Protein 1PU6 (pdb70)

Nearest PDB structures (foldseek):
  1pu8-assembly2_B  TM=9.796E-01  e=6.254E-28  Helicobacter pylori
  2abk-assembly1_A  TM=7.204E-01  e=1.592E-04  Escherichia coli
  8a5f-assembly1_A  TM=6.246E-01  e=4.261E-05  Deinococcus radiodurans R1 = ATCC 13939 = DSM 20539
  8a5g-assembly1_A  TM=7.000E-01  e=3.714E-04  Deinococcus radiodurans R1 = ATCC 13939 = DSM 20539
  8jvi-assembly1_C  TM=1.221E-01  e=5.001E+00  Homo sapiens

Structure (mmCIF, N/CA/C/O backbone):
data_1PU6
#
_entry.id   1PU6
#
_cell.length_a   146.605
_cell.length_b   44.399
_cell.length_c   81.516
_cell.angle_alpha   90.00
_cell.angle_beta   106.40
_cell.angle_gamma   90.00
#
_symmetry.space_group_name_H-M   'C 1 2 1'
#
loop_
_entity.id
_entity.type
_entity.pdbx_description
1 polymer '3-METHYLADENINE DNA GLYCOSYLASE'
2 non-polymer 'CHLORIDE ION'
3 non-polymer BETA-MERCAPTOETHANOL
4 non-polymer (4S)-2-METHYL-2,4-PENTANEDIOL
5 water water
#
loop_
_atom_site.group_PDB
_atom_site.id
_atom_site.type_symbol
_atom_site.label_atom_id
_atom_site.label_alt_id
_atom_site.label_comp_id
_atom_site.label_asym_id
_atom_site.label_entity_id
_atom_site.label_seq_id
_atom_site.pdbx_PDB_ins_code
_atom_site.Cartn_x
_atom_site.Cartn_y
_atom_site.Cartn_z
_atom_site.occupancy
_atom_site.B_iso_or_equiv
_atom_site.auth_seq_id
_atom_site.auth_comp_id
_atom_site.auth_asym_id
_atom_site.auth_atom_id
_atom_site.pdbx_PDB_model_num
ATOM 1 N N . LEU A 1 2 ? 116.790 23.347 69.660 1.00 35.87 2 LEU A N 1
ATOM 2 C CA . LEU A 1 2 ? 116.736 22.592 68.337 1.00 35.51 2 LEU A CA 1
ATOM 3 C C . LEU A 1 2 ? 115.956 23.275 67.159 1.00 33.26 2 LEU A C 1
ATOM 4 O O . LEU A 1 2 ? 114.718 23.387 67.142 1.00 35.80 2 LEU A O 1
ATOM 9 N N . ASP A 1 3 ? 116.701 23.750 66.181 1.00 29.81 3 ASP A N 1
ATOM 10 C CA . ASP A 1 3 ? 116.098 24.209 64.933 1.00 25.41 3 ASP A CA 1
ATOM 11 C C . ASP A 1 3 ? 116.859 23.536 63.803 1.00 23.29 3 ASP A C 1
ATOM 12 O O . ASP A 1 3 ? 117.815 22.782 64.053 1.00 22.24 3 ASP A O 1
ATOM 17 N N . SER A 1 4 ? 116.445 23.790 62.567 1.00 21.33 4 SER A N 1
ATOM 18 C CA . SER A 1 4 ? 117.006 23.051 61.445 1.00 19.43 4 SER A CA 1
ATOM 19 C C . SER A 1 4 ? 118.415 23.521 61.151 1.00 19.47 4 SER A C 1
ATOM 20 O O . SER A 1 4 ? 119.160 22.790 60.515 1.00 18.62 4 SER A O 1
ATOM 23 N N . PHE A 1 5 ? 118.772 24.737 61.583 1.00 18.92 5 PHE A N 1
ATOM 24 C CA . PHE A 1 5 ? 120.148 25.183 61.362 1.00 19.26 5 PHE A CA 1
ATOM 25 C C . PHE A 1 5 ? 121.108 24.396 62.239 1.00 19.66 5 PHE A C 1
ATOM 26 O O . PHE A 1 5 ? 122.195 24.005 61.795 1.00 18.91 5 PHE A O 1
ATOM 34 N N . GLU A 1 6 ? 120.690 24.095 63.468 1.00 19.99 6 GLU A N 1
ATOM 35 C CA . GLU A 1 6 ? 121.484 23.173 64.323 1.00 20.13 6 GLU A CA 1
ATOM 36 C C . GLU A 1 6 ? 121.670 21.765 63.732 1.00 20.44 6 GLU A C 1
ATOM 37 O O . GLU A 1 6 ? 122.796 21.201 63.797 1.00 20.56 6 GLU A O 1
ATOM 43 N N . ILE A 1 7 ? 120.602 21.243 63.119 1.00 17.51 7 ILE A N 1
ATOM 44 C CA . ILE A 1 7 ? 120.628 19.925 62.493 1.00 17.74 7 ILE A CA 1
ATOM 45 C C . ILE A 1 7 ? 121.572 19.983 61.279 1.00 17.13 7 ILE A C 1
ATOM 46 O O . ILE A 1 7 ? 122.379 19.065 61.095 1.00 16.99 7 ILE A O 1
ATOM 51 N N . LEU A 1 8 ? 121.450 21.040 60.455 1.00 16.77 8 LEU A N 1
ATOM 52 C CA . LEU A 1 8 ? 122.334 21.204 59.290 1.00 16.37 8 LEU A CA 1
ATOM 53 C C . LEU A 1 8 ? 123.811 21.189 59.722 1.00 17.49 8 LEU A C 1
ATOM 54 O O . LEU A 1 8 ? 124.637 20.441 59.139 1.00 18.23 8 LEU A O 1
ATOM 59 N N . LYS A 1 9 ? 124.163 21.983 60.739 1.00 17.96 9 LYS A N 1
ATOM 60 C CA . LYS A 1 9 ? 125.556 21.957 61.211 1.00 18.27 9 LYS A CA 1
ATOM 61 C C . LYS A 1 9 ? 125.998 20.544 61.658 1.00 18.49 9 LYS A C 1
ATOM 62 O O . LYS A 1 9 ? 127.131 20.088 61.341 1.00 18.32 9 LYS A O 1
ATOM 68 N N . ALA A 1 10 ? 125.142 19.859 62.421 1.00 18.55 10 ALA A N 1
ATOM 69 C CA . ALA A 1 10 ? 125.484 18.511 62.911 1.00 18.98 10 ALA A CA 1
ATOM 70 C C . ALA A 1 10 ? 125.702 17.521 61.776 1.00 18.59 10 ALA A C 1
ATOM 71 O O . ALA A 1 10 ? 126.699 16.750 61.769 1.00 20.02 10 ALA A O 1
ATOM 73 N N . LEU A 1 11 ? 124.826 17.553 60.790 1.00 16.72 11 LEU A N 1
ATOM 74 C CA . LEU A 1 11 ? 124.960 16.615 59.682 1.00 16.42 11 LEU A CA 1
ATOM 75 C C . LEU A 1 11 ? 126.176 16.974 58.810 1.00 17.13 11 LEU A C 1
ATOM 76 O O . LEU A 1 11 ? 126.928 16.065 58.328 1.00 17.49 11 LEU A O 1
ATOM 81 N N . LYS A 1 12 ? 126.398 18.281 58.621 1.00 17.94 12 LYS A N 1
ATOM 82 C CA . LYS A 1 12 ? 127.539 18.745 57.857 1.00 18.62 12 LYS A CA 1
ATOM 83 C C . LYS A 1 12 ? 128.857 18.193 58.460 1.00 19.46 12 LYS A C 1
ATOM 84 O O . LYS A 1 12 ? 129.805 17.807 57.726 1.00 20.66 12 LYS A O 1
ATOM 90 N N . SER A 1 13 ? 128.907 18.155 59.779 1.00 19.40 13 SER A N 1
ATOM 91 C CA . SER A 1 13 ? 130.130 17.707 60.480 1.00 20.33 13 SER A CA 1
ATOM 92 C C . SER A 1 13 ? 130.448 16.221 60.252 1.00 20.51 13 SER A C 1
ATOM 93 O O . SER A 1 13 ? 131.557 15.771 60.523 1.00 21.60 13 SER A O 1
ATOM 96 N N . LEU A 1 14 ? 129.480 15.449 59.758 1.00 20.46 14 LEU A N 1
ATOM 97 C CA . LEU A 1 14 ? 129.720 14.007 59.516 1.00 20.36 14 LEU A CA 1
ATOM 98 C C . LEU A 1 14 ? 130.299 13.655 58.134 1.00 22.85 14 LEU A C 1
ATOM 99 O O . LEU A 1 14 ? 130.682 12.489 57.895 1.00 22.50 14 LEU A O 1
ATOM 104 N N . ASP A 1 15 ? 130.360 14.632 57.216 1.00 23.13 15 ASP A N 1
ATOM 105 C CA . ASP A 1 15 ? 130.865 14.410 55.842 1.00 24.53 15 ASP A CA 1
ATOM 106 C C . ASP A 1 15 ? 130.132 13.258 55.087 1.00 23.34 15 ASP A C 1
ATOM 107 O O . ASP A 1 15 ? 130.745 12.420 54.404 1.00 24.48 15 ASP A O 1
ATOM 112 N N . LEU A 1 16 ? 128.807 13.242 55.208 1.00 22.09 16 LEU A N 1
ATOM 113 C CA . LEU A 1 16 ? 127.975 12.146 54.659 1.00 21.62 16 LEU A CA 1
ATOM 114 C C . LEU A 1 16 ? 127.986 12.105 53.149 1.00 22.01 16 LEU A C 1
ATOM 115 O O . LEU A 1 16 ? 127.723 11.040 52.546 1.00 23.25 16 LEU A O 1
ATOM 120 N N . LEU A 1 17 ? 128.298 13.245 52.535 1.00 22.25 17 LEU A N 1
ATOM 121 C CA . LEU A 1 17 ? 128.234 13.357 51.079 1.00 22.29 17 LEU A CA 1
ATOM 122 C C . LEU A 1 17 ? 129.608 13.333 50.413 1.00 24.21 17 LEU A C 1
ATOM 123 O O . LEU A 1 17 ? 129.729 13.837 49.281 1.00 23.96 17 LEU A O 1
ATOM 128 N N . LYS A 1 18 ? 130.607 12.791 51.105 1.00 25.85 18 LYS A N 1
ATOM 129 C CA . LYS A 1 18 ? 132.009 12.692 50.615 1.00 27.50 18 LYS A CA 1
ATOM 130 C C . LYS A 1 18 ? 132.087 12.138 49.181 1.00 29.84 18 LYS A C 1
ATOM 131 O O . LYS A 1 18 ? 132.797 12.702 48.340 1.00 30.79 18 LYS A O 1
ATOM 133 N N . ASN A 1 19 ? 131.330 11.079 48.885 1.00 30.64 19 ASN A N 1
ATOM 134 C CA . ASN A 1 19 ? 131.351 10.504 47.531 1.00 32.97 19 ASN A CA 1
ATOM 135 C C . ASN A 1 19 ? 130.178 10.886 46.609 1.00 31.67 19 ASN A C 1
ATOM 136 O O . ASN A 1 19 ? 129.962 10.231 45.573 1.00 33.85 19 ASN A O 1
ATOM 141 N N . ALA A 1 20 ? 129.405 11.910 46.975 1.00 28.05 20 ALA A N 1
ATOM 142 C CA . ALA A 1 20 ? 128.215 12.290 46.214 1.00 25.68 20 ALA A CA 1
ATOM 143 C C . ALA A 1 20 ? 128.491 13.426 45.228 1.00 23.43 20 ALA A C 1
ATOM 144 O O . ALA A 1 20 ? 129.419 14.222 45.438 1.00 23.48 20 ALA A O 1
ATOM 146 N N . PRO A 1 21 ? 127.690 13.526 44.163 1.00 21.99 21 PRO A N 1
ATOM 147 C CA . PRO A 1 21 ? 127.805 14.682 43.251 1.00 21.16 21 PRO A CA 1
ATOM 148 C C . PRO A 1 21 ? 127.317 16.023 43.916 1.00 20.26 21 PRO A C 1
ATOM 149 O O . PRO A 1 21 ? 126.771 16.010 44.983 1.00 19.03 21 PRO A O 1
ATOM 153 N N . ALA A 1 22 ? 127.616 17.154 43.290 1.00 20.21 22 ALA A N 1
ATOM 154 C CA . ALA A 1 22 ? 127.485 18.494 43.887 1.00 18.64 22 ALA A CA 1
ATOM 155 C C . ALA A 1 22 ? 126.065 18.824 44.404 1.00 16.74 22 ALA A C 1
ATOM 156 O O . ALA A 1 22 ? 125.917 19.547 45.382 1.00 16.51 22 ALA A O 1
ATOM 158 N N . TRP A 1 23 ? 125.057 18.349 43.687 1.00 16.90 23 TRP A N 1
ATOM 159 C CA . TRP A 1 23 ? 123.655 18.582 44.110 1.00 14.76 23 TRP A CA 1
ATOM 160 C C . TRP A 1 23 ? 123.021 17.300 44.713 1.00 16.15 23 TRP A C 1
ATOM 161 O O . TRP A 1 23 ? 121.819 17.224 44.818 1.00 15.76 23 TRP A O 1
ATOM 172 N N . TRP A 1 24 ? 123.872 16.308 45.065 1.00 15.53 24 TRP A N 1
ATOM 173 C CA . TRP A 1 24 ? 123.525 15.004 45.663 1.00 14.97 24 TRP A CA 1
ATOM 174 C C . TRP A 1 24 ? 122.810 14.062 44.688 1.00 14.80 24 TRP A C 1
ATOM 175 O O . TRP A 1 24 ? 123.249 12.909 44.477 1.00 16.36 24 TRP A O 1
ATOM 186 N N . TRP A 1 25 ? 121.693 14.536 44.114 1.00 13.77 25 TRP A N 1
ATOM 187 C CA . TRP A 1 25 ? 120.911 13.674 43.188 1.00 14.13 25 TRP A CA 1
ATOM 188 C C . TRP A 1 25 ? 121.803 13.471 41.914 1.00 15.97 25 TRP A C 1
ATOM 189 O O . TRP A 1 25 ? 122.297 14.474 41.339 1.00 15.67 25 TRP A O 1
ATOM 200 N N . PRO A 1 26 ? 122.002 12.231 41.446 1.00 16.45 26 PRO A N 1
ATOM 201 C CA . PRO A 1 26 ? 122.785 12.017 40.213 1.00 17.68 26 PRO A CA 1
ATOM 202 C C . PRO A 1 26 ? 122.098 12.637 38.983 1.00 17.85 26 PRO A C 1
ATOM 203 O O . PRO A 1 26 ? 120.880 12.512 38.805 1.00 18.45 26 PRO A O 1
ATOM 207 N N . ASN A 1 27 ? 122.884 13.339 38.173 1.00 18.11 27 ASN A N 1
ATOM 208 C CA . ASN A 1 27 ? 122.364 14.061 37.011 1.00 17.25 27 ASN A CA 1
ATOM 209 C C . ASN A 1 27 ? 121.271 15.109 37.352 1.00 17.62 27 ASN A C 1
ATOM 210 O O . ASN A 1 27 ? 120.286 15.306 36.604 1.00 16.83 27 ASN A O 1
ATOM 215 N N . ALA A 1 28 ? 121.490 15.821 38.453 1.00 16.79 28 ALA A N 1
ATOM 216 C CA . ALA A 1 28 ? 120.661 16.966 38.832 1.00 16.54 28 ALA A CA 1
ATOM 217 C C . ALA A 1 28 ? 120.633 18.028 37.715 1.00 17.08 28 ALA A C 1
ATOM 218 O O . ALA A 1 28 ? 121.583 18.181 36.896 1.00 18.33 28 ALA A O 1
ATOM 220 N N . LEU A 1 29 ? 119.501 18.729 37.669 1.00 16.00 29 LEU A N 1
ATOM 221 C CA . LEU A 1 29 ? 119.265 19.867 36.759 1.00 17.04 29 LEU A CA 1
ATOM 222 C C . LEU A 1 29 ? 119.057 19.440 35.319 1.00 17.43 29 LEU A C 1
ATOM 223 O O . LEU A 1 29 ? 119.104 20.288 34.391 1.00 19.56 29 LEU A O 1
ATOM 228 N N . LYS A 1 30 ? 118.821 18.139 35.116 1.00 16.37 30 LYS A N 1
ATOM 229 C CA . LYS A 1 30 ? 118.550 17.546 33.799 1.00 16.93 30 LYS A CA 1
ATOM 230 C C . LYS A 1 30 ? 117.194 16.871 33.809 1.00 15.27 30 LYS A C 1
ATOM 231 O O . LYS A 1 30 ? 116.606 16.651 34.867 1.00 14.18 30 LYS A O 1
ATOM 235 N N . PHE A 1 31 ? 116.682 16.536 32.630 1.00 15.82 31 PHE A N 1
ATOM 236 C CA . PHE A 1 31 ? 115.364 15.896 32.568 1.00 15.17 31 PHE A CA 1
ATOM 237 C C . PHE A 1 31 ? 115.371 14.546 33.319 1.00 14.51 31 PHE A C 1
ATOM 238 O O . PHE A 1 31 ? 114.364 14.138 33.900 1.00 13.61 31 PHE A O 1
ATOM 246 N N . GLU A 1 32 ? 116.482 13.811 33.280 1.00 15.09 32 GLU A N 1
ATOM 247 C CA . GLU A 1 32 ? 116.627 12.554 34.035 1.00 16.40 32 GLU A CA 1
ATOM 248 C C . GLU A 1 32 ? 116.291 12.710 35.518 1.00 15.32 32 GLU A C 1
ATOM 249 O O . GLU A 1 32 ? 115.723 11.783 36.129 1.00 14.33 32 GLU A O 1
ATOM 255 N N . ALA A 1 33 ? 116.653 13.868 36.100 1.00 15.41 33 ALA A N 1
ATOM 256 C CA . ALA A 1 33 ? 116.304 14.145 37.504 1.00 13.83 33 ALA A CA 1
ATOM 257 C C . ALA A 1 33 ? 114.769 14.235 37.671 1.00 13.32 33 ALA A C 1
ATOM 258 O O . ALA A 1 33 ? 114.214 13.701 38.656 1.00 13.16 33 ALA A O 1
ATOM 260 N N . LEU A 1 34 ? 114.066 14.936 36.759 1.00 12.49 34 LEU A N 1
ATOM 261 C CA . LEU A 1 34 ? 112.585 14.946 36.813 1.00 11.74 34 LEU A CA 1
ATOM 262 C C . LEU A 1 34 ? 112.052 13.495 36.695 1.00 12.89 34 LEU A C 1
ATOM 263 O O . LEU A 1 34 ? 111.169 13.097 37.489 1.00 12.38 34 LEU A O 1
ATOM 268 N N . LEU A 1 35 ? 112.591 12.683 35.772 1.00 12.40 35 LEU A N 1
ATOM 269 C CA . LEU A 1 35 ? 112.066 11.315 35.652 1.00 12.63 35 LEU A CA 1
ATOM 270 C C . LEU A 1 35 ? 112.271 10.505 36.948 1.00 12.69 35 LEU A C 1
ATOM 271 O O . LEU A 1 35 ? 111.365 9.793 37.414 1.00 13.30 35 LEU A O 1
ATOM 276 N N . GLY A 1 36 ? 113.451 10.589 37.545 1.00 12.90 36 GLY A N 1
ATOM 277 C CA . GLY A 1 36 ? 113.667 9.854 38.774 1.00 13.15 36 GLY A CA 1
ATOM 278 C C . GLY A 1 36 ? 112.830 10.347 39.934 1.00 12.91 36 GLY A C 1
ATOM 279 O O . GLY A 1 36 ? 112.435 9.539 40.784 1.00 14.49 36 GLY A O 1
ATOM 280 N N . ALA A 1 37 ? 112.563 11.656 39.992 1.00 12.40 37 ALA A N 1
ATOM 281 C CA . ALA A 1 37 ? 111.763 12.195 41.077 1.00 13.16 37 ALA A CA 1
ATOM 282 C C . ALA A 1 37 ? 110.355 11.611 41.007 1.00 13.58 37 ALA A C 1
ATOM 283 O O . ALA A 1 37 ? 109.742 11.373 42.059 1.00 14.97 37 ALA A O 1
ATOM 285 N N . VAL A 1 38 ? 109.841 11.396 39.792 1.00 13.80 38 VAL A N 1
ATOM 286 C CA . VAL A 1 38 ? 108.529 10.796 39.652 1.00 14.67 38 VAL A CA 1
ATOM 287 C C . VAL A 1 38 ? 108.583 9.303 39.976 1.00 14.91 38 VAL A C 1
ATOM 288 O O . VAL A 1 38 ? 107.714 8.799 40.721 1.00 16.05 38 VAL A O 1
ATOM 292 N N . LEU A 1 39 ? 109.556 8.576 39.390 1.00 14.52 39 LEU A N 1
ATOM 293 C CA . LEU A 1 39 ? 109.640 7.116 39.549 1.00 14.95 39 LEU A CA 1
ATOM 294 C C . LEU A 1 39 ? 109.975 6.643 40.928 1.00 16.39 39 LEU A C 1
ATOM 295 O O . LEU A 1 39 ? 109.653 5.473 41.266 1.00 18.83 39 LEU A O 1
ATOM 300 N N . THR A 1 40 ? 110.583 7.524 41.752 1.00 15.36 40 THR A N 1
ATOM 301 C CA . THR A 1 40 ? 110.911 7.080 43.087 1.00 17.79 40 THR A CA 1
ATOM 302 C C . THR A 1 40 ? 109.736 7.040 44.086 1.00 17.38 40 THR A C 1
ATOM 303 O O . THR A 1 40 ? 109.871 6.534 45.204 1.00 19.83 40 THR A O 1
ATOM 307 N N . GLN A 1 41 ? 108.591 7.593 43.712 1.00 18.96 41 GLN A N 1
ATOM 308 C CA . GLN A 1 41 ? 107.439 7.614 44.610 1.00 18.71 41 GLN A CA 1
ATOM 309 C C . GLN A 1 41 ? 107.027 6.205 45.055 1.00 19.87 41 GLN A C 1
ATOM 310 O O . GLN A 1 41 ? 106.888 5.305 44.224 1.00 20.28 41 GLN A O 1
ATOM 316 N N . ASN A 1 42 ? 106.880 5.997 46.382 1.00 20.89 42 ASN A N 1
ATOM 317 C CA . ASN A 1 42 ? 106.489 4.682 46.930 1.00 24.01 42 ASN A CA 1
ATOM 318 C C . ASN A 1 42 ? 107.482 3.553 46.636 1.00 24.09 42 ASN A C 1
ATOM 319 O O . ASN A 1 42 ? 107.138 2.373 46.768 1.00 26.62 42 ASN A O 1
ATOM 324 N N . THR A 1 43 ? 108.712 3.911 46.271 1.00 23.61 43 THR A N 1
ATOM 325 C CA . THR A 1 43 ? 109.760 2.868 46.079 1.00 24.28 43 THR A CA 1
ATOM 326 C C . THR A 1 43 ? 111.143 3.330 46.501 1.00 25.91 43 THR A C 1
ATOM 327 O O . THR A 1 43 ? 111.273 4.381 47.117 1.00 29.29 43 THR A O 1
ATOM 331 N N . LYS A 1 44 ? 112.166 2.512 46.242 1.00 27.02 44 LYS A N 1
ATOM 332 C CA . LYS A 1 44 ? 113.524 2.853 46.607 1.00 28.34 44 LYS A CA 1
ATOM 333 C C . LYS A 1 44 ? 114.295 3.365 45.407 1.00 27.60 44 LYS A C 1
ATOM 334 O O . LYS A 1 44 ? 114.095 2.891 44.287 1.00 25.56 44 LYS A O 1
ATOM 337 N N . PHE A 1 45 ? 115.169 4.352 45.637 1.00 27.74 45 PHE A N 1
ATOM 338 C CA . PHE A 1 45 ? 115.935 4.909 44.530 1.00 27.33 45 PHE A CA 1
ATOM 339 C C . PHE A 1 45 ? 116.803 3.874 43.796 1.00 26.26 45 PHE A C 1
ATOM 340 O O . PHE A 1 45 ? 117.013 3.994 42.593 1.00 26.78 45 PHE A O 1
ATOM 348 N N . GLU A 1 46 ? 117.243 2.824 44.473 1.00 27.34 46 GLU A N 1
ATOM 349 C CA . GLU A 1 46 ? 118.034 1.807 43.792 1.00 26.94 46 GLU A CA 1
ATOM 350 C C . GLU A 1 46 ? 117.246 1.095 42.647 1.00 27.00 46 GLU A C 1
ATOM 351 O O . GLU A 1 46 ? 117.816 0.705 41.594 1.00 26.21 46 GLU A O 1
ATOM 357 N N . ALA A 1 47 ? 115.923 0.980 42.830 1.00 24.64 47 ALA A N 1
ATOM 358 C CA . ALA A 1 47 ? 115.071 0.401 41.787 1.00 21.98 47 ALA A CA 1
ATOM 359 C C . ALA A 1 47 ? 114.928 1.382 40.642 1.00 21.19 47 ALA A C 1
ATOM 360 O O . ALA A 1 47 ? 114.818 0.989 39.462 1.00 20.24 47 ALA A O 1
ATOM 362 N N . VAL A 1 48 ? 114.864 2.672 40.993 1.00 20.25 48 VAL A N 1
ATOM 363 C CA . VAL A 1 48 ? 114.745 3.715 39.960 1.00 19.49 48 VAL A CA 1
ATOM 364 C C . VAL A 1 48 ? 115.957 3.652 39.017 1.00 19.16 48 VAL A C 1
ATOM 365 O O . VAL A 1 48 ? 115.810 3.824 37.780 1.00 18.92 48 VAL A O 1
ATOM 369 N N . LEU A 1 49 ? 117.166 3.463 39.583 1.00 21.25 49 LEU A N 1
ATOM 370 C CA . LEU A 1 49 ? 118.337 3.405 38.719 1.00 21.66 49 LEU A CA 1
ATOM 371 C C . LEU A 1 49 ? 118.242 2.310 37.661 1.00 22.26 49 LEU A C 1
ATOM 372 O O . LEU A 1 49 ? 118.693 2.519 36.518 1.00 22.17 49 LEU A O 1
ATOM 377 N N . LYS A 1 50 ? 117.595 1.179 38.015 1.00 21.96 50 LYS A N 1
ATOM 378 C CA . LYS A 1 50 ? 117.364 0.089 37.042 1.00 21.78 50 LYS A CA 1
ATOM 379 C C . LYS A 1 50 ? 116.393 0.479 35.912 1.00 21.36 50 LYS A C 1
ATOM 380 O O . LYS A 1 50 ? 116.617 0.135 34.746 1.00 21.56 50 LYS A O 1
ATOM 383 N N . SER A 1 51 ? 115.311 1.178 36.258 1.00 18.69 51 SER A N 1
ATOM 384 C CA . SER A 1 51 ? 114.386 1.709 35.253 1.00 17.23 51 SER A CA 1
ATOM 385 C C . SER A 1 51 ? 115.115 2.712 34.344 1.00 18.26 51 SER A C 1
ATOM 386 O O . SER A 1 51 ? 114.949 2.704 33.121 1.00 17.31 51 SER A O 1
ATOM 389 N N . LEU A 1 52 ? 115.899 3.615 34.955 1.00 17.81 52 LEU A N 1
ATOM 390 C CA . LEU A 1 52 ? 116.617 4.609 34.122 1.00 18.80 52 LEU A CA 1
ATOM 391 C C . LEU A 1 52 ? 117.603 3.907 33.160 1.00 20.41 52 LEU A C 1
ATOM 392 O O . LEU A 1 52 ? 117.754 4.322 31.997 1.00 20.42 52 LEU A O 1
ATOM 397 N N . GLU A 1 53 ? 118.225 2.822 33.635 1.00 20.58 53 GLU A N 1
ATOM 398 C CA . GLU A 1 53 ? 119.107 2.042 32.781 1.00 23.44 53 GLU A CA 1
ATOM 399 C C . GLU A 1 53 ? 118.335 1.430 31.614 1.00 22.94 53 GLU A C 1
ATOM 400 O O . GLU A 1 53 ? 118.813 1.470 30.481 1.00 23.33 53 GLU A O 1
ATOM 406 N N . ASN A 1 54 ? 117.134 0.882 31.868 1.00 21.98 54 ASN A N 1
ATOM 407 C CA . ASN A 1 54 ? 116.338 0.357 30.764 1.00 21.56 54 ASN A CA 1
ATOM 408 C C . ASN A 1 54 ? 116.006 1.446 29.730 1.00 20.97 54 ASN A C 1
ATOM 409 O O . ASN A 1 54 ? 116.039 1.166 28.524 1.00 21.56 54 ASN A O 1
ATOM 414 N N . LEU A 1 55 ? 115.682 2.662 30.214 1.00 19.01 55 LEU A N 1
ATOM 415 C CA . LEU A 1 55 ? 115.338 3.791 29.336 1.00 18.99 55 LEU A CA 1
ATOM 416 C C . LEU A 1 55 ? 116.538 4.198 28.475 1.00 19.43 55 LEU A C 1
ATOM 417 O O . LEU A 1 55 ? 116.385 4.506 27.264 1.00 19.86 55 LEU A O 1
ATOM 422 N N . LYS A 1 56 ? 117.731 4.178 29.061 1.00 20.33 56 LYS A N 1
ATOM 423 C CA . LYS A 1 56 ? 118.952 4.514 28.291 1.00 22.03 56 LYS A CA 1
ATOM 424 C C . LYS A 1 56 ? 119.342 3.417 27.325 1.00 23.60 56 LYS A C 1
ATOM 425 O O . LYS A 1 56 ? 119.745 3.706 26.198 1.00 24.74 56 LYS A O 1
ATOM 431 N N . ASN A 1 57 ? 119.176 2.176 27.744 1.00 24.11 57 ASN A N 1
ATOM 432 C CA . ASN A 1 57 ? 119.521 1.033 26.894 1.00 28.00 57 ASN A CA 1
ATOM 433 C C . ASN A 1 57 ? 118.587 0.864 25.695 1.00 28.29 57 ASN A C 1
ATOM 434 O O . ASN A 1 57 ? 118.962 0.230 24.688 1.00 29.65 57 ASN A O 1
ATOM 439 N N . ALA A 1 58 ? 117.364 1.398 25.805 1.00 27.68 58 ALA A N 1
ATOM 440 C CA . ALA A 1 58 ? 116.414 1.409 24.699 1.00 27.16 58 ALA A CA 1
ATOM 441 C C . ALA A 1 58 ? 116.519 2.695 23.890 1.00 27.17 58 ALA A C 1
ATOM 442 O O . ALA A 1 58 ? 115.769 2.875 22.915 1.00 28.07 58 ALA A O 1
ATOM 444 N N . PHE A 1 59 ? 117.423 3.610 24.295 1.00 25.87 59 PHE A N 1
ATOM 445 C CA . PHE A 1 59 ? 117.592 4.920 23.614 1.00 25.36 59 PHE A CA 1
ATOM 446 C C . PHE A 1 59 ? 116.355 5.807 23.615 1.00 25.57 59 PHE A C 1
ATOM 447 O O . PHE A 1 59 ? 116.158 6.663 22.746 1.00 26.23 59 PHE A O 1
ATOM 455 N N . ILE A 1 60 ? 115.545 5.619 24.645 1.00 23.31 60 ILE A N 1
ATOM 456 C CA . ILE A 1 60 ? 114.461 6.541 24.903 1.00 23.22 60 ILE A CA 1
ATOM 457 C C . ILE A 1 60 ? 115.010 7.836 25.521 1.00 23.49 60 ILE A C 1
ATOM 458 O O . ILE A 1 60 ? 114.551 8.979 25.197 1.00 25.47 60 ILE A O 1
ATOM 463 N N . LEU A 1 61 ? 115.959 7.670 26.436 1.00 22.29 61 LEU A N 1
ATOM 464 C CA . LEU A 1 61 ? 116.636 8.797 27.103 1.00 23.30 61 LEU A CA 1
ATOM 465 C C . LEU A 1 61 ? 118.064 8.879 26.545 1.00 25.19 61 LEU A C 1
ATOM 466 O O . LEU A 1 61 ? 118.820 7.894 26.685 1.00 26.58 61 LEU A O 1
ATOM 471 N N . GLU A 1 62 ? 118.412 10.007 25.896 1.00 24.25 62 GLU A N 1
ATOM 472 C CA . GLU A 1 62 ? 119.729 10.259 25.278 1.00 25.60 62 GLU A CA 1
ATOM 473 C C . GLU A 1 62 ? 120.205 11.672 25.719 1.00 25.44 62 GLU A C 1
ATOM 474 O O . GLU A 1 62 ? 119.873 12.087 26.833 1.00 23.97 62 GLU A O 1
ATOM 480 N N . ASN A 1 63 ? 120.971 12.408 24.898 1.00 26.39 63 ASN A N 1
ATOM 481 C CA . ASN A 1 63 ? 121.671 13.606 25.415 1.00 29.24 63 ASN A CA 1
ATOM 482 C C . ASN A 1 63 ? 121.032 14.986 25.272 1.00 29.03 63 ASN A C 1
ATOM 483 O O . ASN A 1 63 ? 121.580 16.006 25.774 1.00 31.40 63 ASN A O 1
ATOM 488 N N . ASP A 1 64 ? 119.893 15.067 24.597 1.00 25.86 64 ASP A N 1
ATOM 489 C CA . ASP A 1 64 ? 119.298 16.382 24.356 1.00 23.08 64 ASP A CA 1
ATOM 490 C C . ASP A 1 64 ? 117.997 16.404 25.124 1.00 21.29 64 ASP A C 1
ATOM 491 O O . ASP A 1 64 ? 117.111 15.615 24.801 1.00 20.34 64 ASP A O 1
ATOM 496 N N . ASP A 1 65 ? 117.869 17.277 26.139 1.00 19.62 65 ASP A N 1
ATOM 497 C CA . ASP A 1 65 ? 116.687 17.181 27.006 1.00 17.99 65 ASP A CA 1
ATOM 498 C C . ASP A 1 65 ? 115.394 17.639 26.361 1.00 18.80 65 ASP A C 1
ATOM 499 O O . ASP A 1 65 ? 114.303 17.217 26.800 1.00 18.46 65 ASP A O 1
ATOM 504 N N . GLU A 1 66 ? 115.471 18.520 25.352 1.00 18.64 66 GLU A N 1
ATOM 505 C CA . GLU A 1 66 ? 114.237 18.888 24.652 1.00 19.02 66 GLU A CA 1
ATOM 506 C C . GLU A 1 66 ? 113.693 17.691 23.866 1.00 18.87 66 GLU A C 1
ATOM 507 O O . GLU A 1 66 ? 112.455 17.461 23.850 1.00 19.32 66 GLU A O 1
ATOM 513 N N . ILE A 1 67 ? 114.591 16.902 23.259 1.00 17.65 67 ILE A N 1
ATOM 514 C CA . ILE A 1 67 ? 114.165 15.661 22.617 1.00 17.68 67 ILE A CA 1
ATOM 515 C C . ILE A 1 67 ? 113.699 14.616 23.634 1.00 16.53 67 ILE A C 1
ATOM 516 O O . ILE A 1 67 ? 112.692 13.911 23.378 1.00 17.75 67 ILE A O 1
ATOM 521 N N . ASN A 1 68 ? 114.401 14.490 24.767 1.00 15.30 68 ASN A N 1
ATOM 522 C CA . ASN A 1 68 ? 113.971 13.540 25.812 1.00 15.13 68 ASN A CA 1
ATOM 523 C C . ASN A 1 68 ? 112.539 13.807 26.281 1.00 13.81 68 ASN A C 1
ATOM 524 O O . ASN A 1 68 ? 111.774 12.860 26.515 1.00 14.32 68 ASN A O 1
ATOM 529 N N . LEU A 1 69 ? 112.176 15.089 26.449 1.00 14.46 69 LEU A N 1
ATOM 530 C CA . LEU A 1 69 ? 110.838 15.457 26.910 1.00 13.14 69 LEU A CA 1
ATOM 531 C C . LEU A 1 69 ? 109.796 14.997 25.875 1.00 13.70 69 LEU A C 1
ATOM 532 O O . LEU A 1 69 ? 108.742 14.414 26.214 1.00 14.34 69 LEU A O 1
ATOM 537 N N . LYS A 1 70 ? 110.065 15.273 24.614 1.00 15.07 70 LYS A N 1
ATOM 538 C CA . LYS A 1 70 ? 109.131 14.859 23.569 1.00 15.60 70 LYS A CA 1
ATOM 539 C C . LYS A 1 70 ? 109.053 13.321 23.452 1.00 15.69 70 LYS A C 1
ATOM 540 O O . LYS A 1 70 ? 107.974 12.787 23.184 1.00 15.43 70 LYS A O 1
ATOM 546 N N . LYS A 1 71 ? 110.162 12.599 23.645 1.00 14.76 71 LYS A N 1
ATOM 547 C CA . LYS A 1 71 ? 110.087 11.131 23.550 1.00 14.47 71 LYS A CA 1
ATOM 548 C C . LYS A 1 71 ? 109.168 10.547 24.620 1.00 15.19 71 LYS A C 1
ATOM 549 O O . LYS A 1 71 ? 108.445 9.602 24.337 1.00 16.75 71 LYS A O 1
ATOM 554 N N . ILE A 1 72 ? 109.196 11.076 25.843 1.00 13.43 72 ILE A N 1
ATOM 555 C CA . ILE A 1 72 ? 108.298 10.547 26.844 1.00 13.78 72 ILE A CA 1
ATOM 556 C C . ILE A 1 72 ? 106.860 10.973 26.599 1.00 13.21 72 ILE A C 1
ATOM 557 O O . ILE A 1 72 ? 105.923 10.176 26.826 1.00 15.77 72 ILE A O 1
ATOM 562 N N . ALA A 1 73 ? 106.663 12.194 26.126 1.00 13.23 73 ALA A N 1
ATOM 563 C CA . ALA A 1 73 ? 105.268 12.652 25.887 1.00 14.26 73 ALA A CA 1
ATOM 564 C C . ALA A 1 73 ? 104.583 11.804 24.827 1.00 15.19 73 ALA A C 1
ATOM 565 O O . ALA A 1 73 ? 103.347 11.593 24.901 1.00 15.51 73 ALA A O 1
ATOM 567 N N . TYR A 1 74 ? 105.356 11.313 23.842 1.00 14.41 74 TYR A N 1
ATOM 568 C CA . TYR A 1 74 ? 104.744 10.623 22.701 1.00 16.06 74 TYR A CA 1
ATOM 569 C C . TYR A 1 74 ? 104.975 9.091 22.623 1.00 15.83 74 TYR A C 1
ATOM 570 O O . TYR A 1 74 ? 104.479 8.441 21.690 1.00 18.29 74 TYR A O 1
ATOM 579 N N . ILE A 1 75 ? 105.659 8.504 23.607 1.00 15.91 75 ILE A N 1
ATOM 580 C CA . ILE A 1 75 ? 105.963 7.051 23.600 1.00 16.02 75 ILE A CA 1
ATOM 581 C C . ILE A 1 75 ? 104.731 6.156 23.722 1.00 17.19 75 ILE A C 1
ATOM 582 O O . ILE A 1 75 ? 103.762 6.568 24.384 1.00 19.07 75 ILE A O 1
ATOM 587 N N . GLU A 1 76 ? 104.769 4.951 23.110 1.00 17.51 76 GLU A N 1
ATOM 588 C CA . GLU A 1 76 ? 103.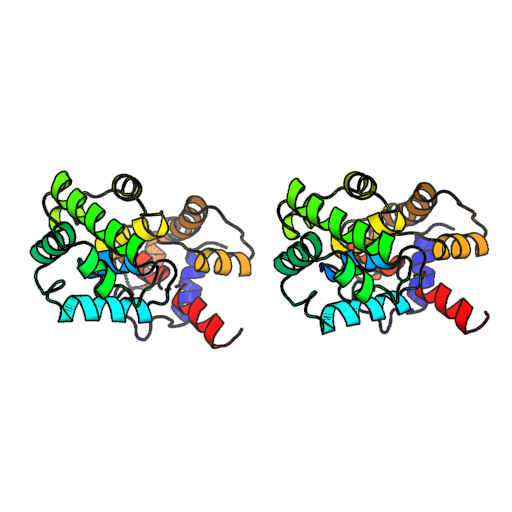751 3.937 23.332 1.00 19.39 76 GLU A CA 1
ATOM 589 C C . GLU A 1 76 ? 103.722 3.550 24.815 1.00 18.84 76 GLU A C 1
ATOM 590 O O . GLU A 1 76 ? 104.735 3.226 25.392 1.00 19.41 76 GLU A O 1
ATOM 593 N N . PHE A 1 77 ? 102.521 3.551 25.396 1.00 19.86 77 PHE A N 1
ATOM 594 C CA . PHE A 1 77 ? 102.368 3.262 26.812 1.00 18.58 77 PHE A CA 1
ATOM 595 C C . PHE A 1 77 ? 103.040 1.906 27.200 1.00 19.05 77 PHE A C 1
ATOM 596 O O . PHE A 1 77 ? 103.797 1.831 28.176 1.00 17.75 77 PHE A O 1
ATOM 604 N N . SER A 1 78 ? 102.741 0.820 26.451 1.00 20.38 78 SER A N 1
ATOM 605 C CA . SER A 1 78 ? 103.237 -0.493 26.893 1.00 23.01 78 SER A CA 1
ATOM 606 C C . SER A 1 78 ? 104.768 -0.561 26.860 1.00 22.64 78 SER A C 1
ATOM 607 O O . SER A 1 78 ? 105.359 -1.314 27.634 1.00 22.52 78 SER A O 1
ATOM 610 N N . LYS A 1 79 ? 105.396 0.204 25.954 1.00 20.13 79 LYS A N 1
ATOM 611 C CA . LYS A 1 79 ? 106.851 0.234 25.864 1.00 20.46 79 LYS A CA 1
ATOM 612 C C . LYS A 1 79 ? 107.470 0.906 27.109 1.00 18.60 79 LYS A C 1
ATOM 613 O O . LYS A 1 79 ? 108.454 0.435 27.671 1.00 20.38 79 LYS A O 1
ATOM 619 N N . LEU A 1 80 ? 106.883 2.030 27.522 1.00 17.65 80 LEU A N 1
ATOM 620 C CA . LEU A 1 80 ? 107.359 2.724 28.693 1.00 14.42 80 LEU A CA 1
ATOM 621 C C . LEU A 1 80 ? 107.111 1.866 29.927 1.00 16.27 80 LEU A C 1
ATOM 622 O O . LEU A 1 80 ? 108.014 1.752 30.790 1.00 16.91 80 LEU A O 1
ATOM 627 N N . ALA A 1 81 ? 105.936 1.236 29.992 1.00 16.78 81 ALA A N 1
ATOM 628 C CA . ALA A 1 81 ? 105.574 0.452 31.187 1.00 17.90 81 ALA A CA 1
ATOM 629 C C . ALA A 1 81 ? 106.559 -0.711 31.373 1.00 18.83 81 ALA A C 1
ATOM 630 O O . ALA A 1 81 ? 107.000 -0.974 32.515 1.00 18.51 81 ALA A O 1
ATOM 632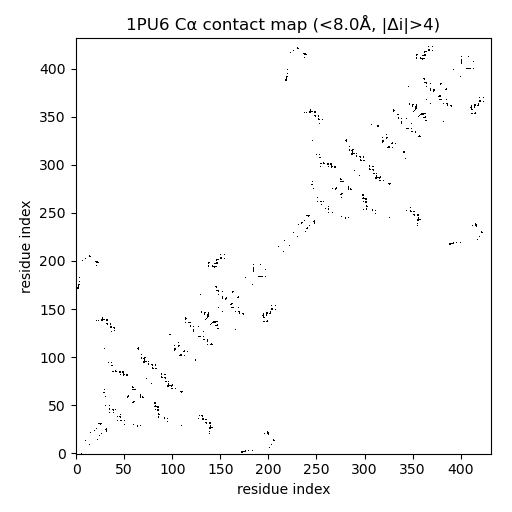 N N . GLU A 1 82 ? 106.947 -1.359 30.274 1.00 19.51 82 GLU A N 1
ATOM 633 C CA . GLU A 1 82 ? 107.956 -2.428 30.324 1.00 21.67 82 GLU A CA 1
ATOM 634 C C . GLU A 1 82 ? 109.299 -1.929 30.835 1.00 22.13 82 GLU A C 1
ATOM 635 O O . GLU A 1 82 ? 109.914 -2.588 31.726 1.00 23.88 82 GLU A O 1
ATOM 637 N N . CYS A 1 83 ? 109.761 -0.756 30.352 1.00 21.36 83 CYS A N 1
ATOM 638 C CA . CYS A 1 83 ? 111.032 -0.205 30.829 1.00 21.23 83 CYS A CA 1
ATOM 639 C C . CYS A 1 83 ? 111.041 0.146 32.307 1.00 19.95 83 CYS A C 1
ATOM 640 O O . CYS A 1 83 ? 112.058 0.006 32.979 1.00 21.28 83 CYS A O 1
ATOM 643 N N . VAL A 1 84 ? 109.911 0.621 32.826 1.00 18.67 84 VAL A N 1
ATOM 644 C CA . VAL A 1 84 ? 109.897 1.074 34.223 1.00 17.29 84 VAL A CA 1
ATOM 645 C C . VAL A 1 84 ? 109.444 -0.017 35.220 1.00 17.44 84 VAL A C 1
ATOM 646 O O . VAL A 1 84 ? 109.213 0.263 36.381 1.00 17.09 84 VAL A O 1
ATOM 650 N N . ARG A 1 85 ? 109.263 -1.248 34.748 1.00 17.95 85 ARG A N 1
ATOM 651 C CA . ARG A 1 85 ? 108.909 -2.331 35.649 1.00 19.46 85 ARG A CA 1
ATOM 652 C C . ARG A 1 85 ? 109.713 -2.403 36.965 1.00 20.06 85 ARG A C 1
ATOM 653 O O . ARG A 1 85 ? 109.129 -2.692 38.021 1.00 20.09 85 ARG A O 1
ATOM 661 N N . PRO A 1 86 ? 111.047 -2.214 36.945 1.00 20.74 86 PRO A N 1
ATOM 662 C CA . PRO A 1 86 ? 111.828 -2.369 38.177 1.00 21.03 86 PRO A CA 1
ATOM 663 C C . PRO A 1 86 ? 111.447 -1.467 39.354 1.00 21.30 86 PRO A C 1
ATOM 664 O O . PRO A 1 86 ? 111.589 -1.928 40.498 1.00 21.77 86 PRO A O 1
ATOM 668 N N . SER A 1 87 ? 110.924 -0.277 39.081 1.00 19.40 87 SER A N 1
ATOM 669 C CA . SER A 1 87 ? 110.541 0.672 40.130 1.00 18.96 87 SER A CA 1
ATOM 670 C C . SER A 1 87 ? 109.068 0.574 40.545 1.00 18.68 87 SER A C 1
ATOM 671 O O . SER A 1 87 ? 108.584 1.401 41.335 1.00 20.96 87 SER A O 1
ATOM 674 N N . GLY A 1 88 ? 108.391 -0.468 40.066 1.00 17.84 88 GLY A N 1
ATOM 675 C CA . GLY A 1 88 ? 107.062 -0.837 40.553 1.00 18.84 88 GLY A CA 1
ATOM 676 C C . GLY A 1 88 ? 105.944 0.066 40.078 1.00 18.32 88 GLY A C 1
ATOM 677 O O . GLY A 1 88 ? 106.182 1.162 39.510 1.00 18.15 88 GLY A O 1
ATOM 678 N N . PHE A 1 89 ? 104.694 -0.352 40.340 1.00 17.52 89 PHE A N 1
ATOM 679 C CA . PHE A 1 89 ? 103.553 0.480 39.980 1.00 17.02 89 PHE A CA 1
ATOM 680 C C . PHE A 1 89 ? 103.675 1.009 38.578 1.00 16.17 89 PHE A C 1
ATOM 681 O O . PHE A 1 89 ? 103.426 2.208 38.338 1.00 15.88 89 PHE A O 1
ATOM 689 N N . TYR A 1 90 ? 104.036 0.105 37.666 1.00 15.56 90 TYR A N 1
ATOM 690 C CA . TYR A 1 90 ? 104.583 0.517 36.373 1.00 15.54 90 TYR A CA 1
ATOM 691 C C . TYR A 1 90 ? 103.496 0.994 35.410 1.00 13.46 90 TYR A C 1
ATOM 692 O O . TYR A 1 90 ? 103.765 1.882 34.610 1.00 14.30 90 TYR A O 1
ATOM 701 N N . ASN A 1 91 ? 102.273 0.490 35.527 1.00 12.68 91 ASN A N 1
ATOM 702 C CA . ASN A 1 91 ? 101.183 1.050 34.722 1.00 12.95 91 ASN A CA 1
ATOM 703 C C . ASN A 1 91 ? 100.844 2.488 35.192 1.00 13.54 91 ASN A C 1
ATOM 704 O O . ASN A 1 91 ? 100.713 3.427 34.350 1.00 12.98 91 ASN A O 1
ATOM 709 N N . GLN A 1 92 ? 100.742 2.688 36.496 1.00 13.00 92 GLN A N 1
ATOM 710 C CA . GLN A 1 92 ? 100.403 4.063 36.981 1.00 13.66 92 GLN A CA 1
ATOM 711 C C . GLN A 1 92 ? 101.553 5.029 36.625 1.00 12.23 92 GLN A C 1
ATOM 712 O O . GLN A 1 92 ? 101.308 6.198 36.221 1.00 14.45 92 GLN A O 1
ATOM 718 N N . LYS A 1 93 ? 102.800 4.603 36.834 1.00 11.79 93 LYS A N 1
ATOM 719 C CA . LYS A 1 93 ? 103.948 5.512 36.617 1.00 13.06 93 LYS A CA 1
ATOM 720 C C . LYS A 1 93 ? 104.191 5.830 35.149 1.00 13.11 93 LYS A C 1
ATOM 721 O O . LYS A 1 93 ? 104.518 6.961 34.811 1.00 12.61 93 LYS A O 1
ATOM 727 N N . ALA A 1 94 ? 103.982 4.844 34.268 1.00 13.05 94 ALA A N 1
ATOM 728 C CA . ALA A 1 94 ? 104.066 5.142 32.835 1.00 12.88 94 ALA A CA 1
ATOM 729 C C . ALA A 1 94 ? 103.042 6.203 32.448 1.00 13.71 94 ALA A C 1
ATOM 730 O O . ALA A 1 94 ? 103.388 7.194 31.780 1.00 13.10 94 ALA A O 1
ATOM 732 N N . LYS A 1 95 ? 101.784 6.026 32.849 1.00 13.11 95 LYS A N 1
ATOM 733 C CA . LYS A 1 95 ? 100.784 7.023 32.495 1.00 13.85 95 LYS A CA 1
ATOM 734 C C . LYS A 1 95 ? 101.114 8.435 33.122 1.00 14.13 95 LYS A C 1
ATOM 735 O O . LYS A 1 95 ? 100.961 9.480 32.483 1.00 15.08 95 LYS A O 1
ATOM 741 N N . ARG A 1 96 ? 101.558 8.419 34.360 1.00 12.57 96 ARG A N 1
ATOM 742 C CA . ARG A 1 96 ? 101.867 9.683 35.048 1.00 12.75 96 ARG A CA 1
ATOM 743 C C . ARG A 1 96 ? 102.987 10.445 34.297 1.00 13.02 96 ARG A C 1
ATOM 744 O O . ARG A 1 96 ? 102.896 11.674 34.129 1.00 13.45 96 ARG A O 1
ATOM 752 N N . LEU A 1 97 ? 104.042 9.717 33.865 1.00 11.76 97 LEU A N 1
ATOM 753 C CA . LEU A 1 97 ? 105.137 10.350 33.059 1.00 11.89 97 LEU A CA 1
ATOM 754 C C . LEU A 1 97 ? 104.687 10.888 31.704 1.00 12.14 97 LEU A C 1
ATOM 755 O O . LEU A 1 97 ? 105.079 11.978 31.272 1.00 11.93 97 LEU A O 1
ATOM 760 N N . ILE A 1 98 ? 103.895 10.076 30.994 1.00 12.12 98 ILE A N 1
ATOM 761 C CA . ILE A 1 98 ? 103.391 10.490 29.680 1.00 13.41 98 ILE A CA 1
ATOM 762 C C . ILE A 1 98 ? 102.515 11.741 29.782 1.00 13.61 98 ILE A C 1
ATOM 763 O O . ILE A 1 98 ? 102.684 12.722 29.009 1.00 15.02 98 ILE A O 1
ATOM 768 N N . ASP A 1 99 ? 101.587 11.721 30.721 1.00 13.90 99 ASP A N 1
ATOM 769 C CA . ASP A 1 99 ? 100.704 12.869 30.887 1.00 13.25 99 ASP A CA 1
ATOM 770 C C . ASP A 1 99 ? 101.451 14.139 31.381 1.00 14.25 99 ASP A C 1
ATOM 771 O O . ASP A 1 99 ? 101.180 15.277 30.897 1.00 14.85 99 ASP A O 1
ATOM 776 N N . LEU A 1 100 ? 102.355 13.960 32.341 1.00 12.21 100 LEU A N 1
ATOM 777 C CA . LEU A 1 100 ? 103.140 15.104 32.835 1.00 11.07 100 LEU A CA 1
ATOM 778 C C . LEU A 1 100 ? 103.950 15.746 31.656 1.00 12.64 100 LEU A C 1
ATOM 779 O O . LEU A 1 100 ? 103.967 16.990 31.481 1.00 12.27 100 LEU A O 1
ATOM 784 N N . SER A 1 101 ? 104.631 14.890 30.875 1.00 11.77 101 SER A N 1
ATOM 785 C CA . SER A 1 101 ? 105.451 15.392 29.790 1.00 12.20 101 SER A CA 1
ATOM 786 C C . SER A 1 101 ? 104.616 16.124 28.739 1.00 12.53 101 SER A C 1
ATOM 787 O O . SER A 1 101 ? 105.015 17.180 28.260 1.00 12.89 101 SER A O 1
ATOM 790 N N . GLY A 1 102 ? 103.469 15.552 28.351 1.00 13.10 102 GLY A N 1
ATOM 791 C CA . GLY A 1 102 ? 102.580 16.245 27.423 1.00 13.55 102 GLY A CA 1
ATOM 792 C C . GLY A 1 102 ? 102.108 17.611 27.954 1.00 13.80 102 GLY A C 1
ATOM 793 O O . GLY A 1 102 ? 101.995 18.595 27.207 1.00 14.57 102 GLY A O 1
ATOM 794 N N . ASN A 1 103 ? 101.833 17.690 29.249 1.00 12.68 103 ASN A N 1
ATOM 795 C CA . ASN A 1 103 ? 101.317 18.964 29.786 1.00 13.00 103 ASN A CA 1
ATOM 796 C C . ASN A 1 103 ? 102.428 20.004 29.938 1.00 12.82 103 ASN A C 1
ATOM 797 O O . ASN A 1 103 ? 102.192 21.217 29.830 1.00 13.54 103 ASN A O 1
ATOM 802 N N . ILE A 1 104 ? 103.667 19.543 30.141 1.00 12.46 104 ILE A N 1
ATOM 803 C CA . ILE A 1 104 ? 104.795 20.505 30.156 1.00 12.76 104 ILE A CA 1
ATOM 804 C C . ILE A 1 104 ? 104.910 21.164 28.781 1.00 13.67 104 ILE A C 1
ATOM 805 O O . ILE A 1 104 ? 105.084 22.383 28.646 1.00 14.22 104 ILE A O 1
ATOM 810 N N . LEU A 1 105 ? 104.830 20.359 27.736 1.00 13.35 105 LEU A N 1
ATOM 811 C CA . LEU A 1 105 ? 104.909 20.935 26.369 1.00 13.96 105 LEU A CA 1
ATOM 812 C C . LEU A 1 105 ? 103.755 21.900 26.116 1.00 15.46 105 LEU A C 1
ATOM 813 O O . LEU A 1 105 ? 103.955 23.014 25.544 1.00 18.01 105 LEU A O 1
ATOM 818 N N . LYS A 1 106 ? 102.554 21.508 26.510 1.00 14.78 106 LYS A N 1
ATOM 819 C CA . LYS A 1 106 ? 101.379 22.364 26.296 1.00 16.09 106 LYS A CA 1
ATOM 820 C C . LYS A 1 106 ? 101.451 23.720 26.993 1.00 17.83 106 LYS A C 1
A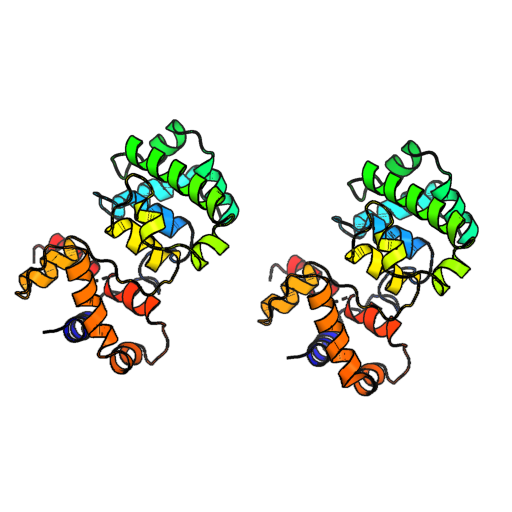TOM 821 O O . LYS A 1 106 ? 101.116 24.758 26.377 1.00 18.19 106 LYS A O 1
ATOM 827 N N . ASP A 1 107 ? 101.911 23.719 28.249 1.00 16.44 107 ASP A N 1
ATOM 828 C CA . ASP A 1 107 ? 101.831 24.947 29.079 1.00 16.80 107 ASP A CA 1
ATOM 829 C C . ASP A 1 107 ? 103.095 25.789 29.084 1.00 16.52 107 ASP A C 1
ATOM 830 O O . ASP A 1 107 ? 103.055 27.030 29.364 1.00 18.85 107 ASP A O 1
ATOM 835 N N . PHE A 1 108 ? 104.225 25.143 28.835 1.00 15.12 108 PHE A N 1
ATOM 836 C CA . PHE A 1 108 ? 105.514 25.844 28.903 1.00 15.72 108 PHE A CA 1
ATOM 837 C C . PHE A 1 108 ? 106.353 25.829 27.631 1.00 17.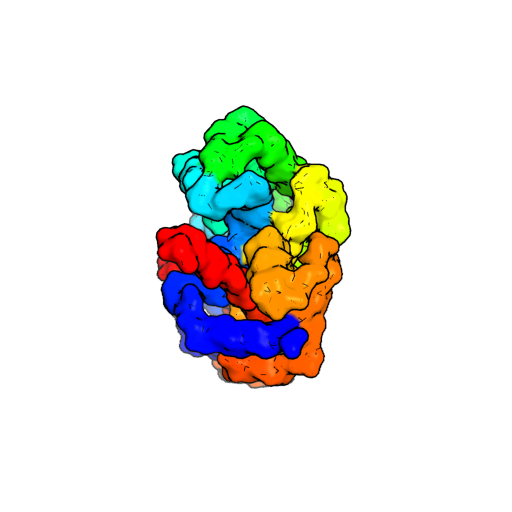18 108 PHE A C 1
ATOM 838 O O . PHE A 1 108 ? 107.369 26.525 27.560 1.00 17.56 108 PHE A O 1
ATOM 846 N N . GLN A 1 109 ? 105.977 24.986 26.664 1.00 17.37 109 GLN A N 1
ATOM 847 C CA . GLN A 1 109 ? 106.621 24.879 25.350 1.00 19.03 109 GLN A CA 1
ATOM 848 C C . GLN A 1 109 ? 107.944 24.124 25.338 1.00 18.40 109 GLN A C 1
ATOM 849 O O . GLN A 1 109 ? 108.269 23.425 24.356 1.00 20.73 109 GLN A O 1
ATOM 855 N N . SER A 1 110 ? 108.741 24.282 26.395 1.00 19.03 110 SER A N 1
ATOM 856 C CA . SER A 1 110 ? 110.065 23.632 26.427 1.00 18.00 110 SER A CA 1
ATOM 857 C C . SER A 1 110 ? 110.445 23.302 27.848 1.00 17.27 110 SER A C 1
ATOM 858 O O . SER A 1 110 ? 109.913 23.895 28.785 1.00 16.77 110 SER A O 1
ATOM 861 N N . PHE A 1 111 ? 111.355 22.335 27.995 1.00 16.61 111 PHE A N 1
ATOM 862 C CA . PHE A 1 111 ? 111.883 22.003 29.305 1.00 16.10 111 PHE A CA 1
ATOM 863 C C . PHE A 1 111 ? 112.630 23.226 29.866 1.00 16.46 111 PHE A C 1
ATOM 864 O O . PHE A 1 111 ? 112.560 23.496 31.058 1.00 16.44 111 PHE A O 1
ATOM 872 N N . GLU A 1 112 ? 113.340 23.975 29.023 1.00 17.61 112 GLU A N 1
ATOM 873 C CA . GLU A 1 112 ? 114.068 25.146 29.526 1.00 18.79 112 GLU A CA 1
ATOM 874 C C . GLU A 1 112 ? 113.114 26.180 30.138 1.00 18.03 112 GLU A C 1
ATOM 875 O O . GLU A 1 112 ? 113.373 26.697 31.227 1.00 19.40 112 GLU A O 1
ATOM 881 N N . ASN A 1 113 ? 112.018 26.495 29.440 1.00 16.98 113 ASN A N 1
ATOM 882 C CA . ASN A 1 113 ? 111.065 27.453 29.994 1.00 16.78 113 ASN A CA 1
ATOM 883 C C . ASN A 1 113 ? 110.356 26.905 31.212 1.00 15.81 113 ASN A C 1
ATOM 884 O O . ASN A 1 113 ? 110.108 27.659 32.177 1.00 17.26 113 ASN A O 1
ATOM 889 N N . PHE A 1 114 ? 110.052 25.606 31.192 1.00 15.74 114 PHE A N 1
ATOM 890 C CA . PHE A 1 114 ? 109.438 24.944 32.356 1.00 14.80 114 PHE A CA 1
ATOM 891 C C . PHE A 1 114 ? 110.283 25.187 33.614 1.00 14.94 114 PHE A C 1
ATOM 892 O O . PHE A 1 114 ? 109.753 25.499 34.684 1.00 14.33 114 PHE A O 1
ATOM 900 N N . LYS A 1 115 ? 111.605 25.010 33.512 1.00 15.59 115 LYS A N 1
ATOM 901 C CA . LYS A 1 115 ? 112.426 25.109 34.699 1.00 16.90 115 LYS A CA 1
ATOM 902 C C . LYS A 1 115 ? 112.337 26.525 35.268 1.00 17.79 115 LYS A C 1
ATOM 903 O O . LYS A 1 115 ? 112.435 26.690 36.459 1.00 18.56 115 LYS A O 1
ATOM 909 N N . GLN A 1 116 ? 112.151 27.533 34.407 1.00 17.95 116 GLN A N 1
ATOM 910 C CA . GLN A 1 116 ? 112.004 28.906 34.866 1.00 19.63 116 GLN A CA 1
ATOM 911 C C . GLN A 1 116 ? 110.641 29.223 35.454 1.00 20.18 116 GLN A C 1
ATOM 912 O O . GLN A 1 116 ? 110.578 29.933 36.467 1.00 22.99 116 GLN A O 1
ATOM 918 N N . GLU A 1 117 ? 109.553 28.708 34.871 1.00 17.84 117 GLU A N 1
ATOM 919 C CA . GLU A 1 117 ? 108.208 29.194 35.181 1.00 18.83 117 GLU A CA 1
ATOM 920 C C . GLU A 1 117 ? 107.320 28.269 35.996 1.00 17.53 117 GLU A C 1
ATOM 921 O O . GLU A 1 117 ? 106.254 28.729 36.492 1.00 18.50 117 GLU A O 1
ATOM 927 N N . VAL A 1 118 ? 107.700 26.983 36.125 1.00 15.50 118 VAL A N 1
ATOM 928 C CA . VAL A 1 118 ? 106.850 26.039 36.843 1.00 15.28 118 VAL A CA 1
ATOM 929 C C . VAL A 1 118 ? 106.620 26.460 38.317 1.00 15.86 118 VAL A C 1
ATOM 930 O O . VAL A 1 118 ? 107.503 27.055 38.953 1.00 17.30 118 VAL A O 1
ATOM 934 N N . THR A 1 119 ? 105.410 26.174 38.812 1.00 14.91 119 THR A N 1
ATOM 935 C CA . THR A 1 119 ? 105.083 26.344 40.220 1.00 14.22 119 THR A CA 1
ATOM 936 C C . THR A 1 119 ? 104.737 24.997 40.856 1.00 14.46 119 THR A C 1
ATOM 937 O O . THR A 1 119 ? 104.337 24.026 40.156 1.00 13.61 119 THR A O 1
ATOM 941 N N . ARG A 1 120 ? 104.884 24.922 42.166 1.00 13.08 120 ARG A N 1
ATOM 942 C CA . ARG A 1 120 ? 104.508 23.705 42.873 1.00 13.80 120 ARG A CA 1
ATOM 943 C C . ARG A 1 120 ? 103.032 23.303 42.586 1.00 13.68 120 ARG A C 1
ATOM 944 O O . ARG A 1 120 ? 102.739 22.107 42.387 1.00 13.41 120 ARG A O 1
ATOM 952 N N . GLU A 1 121 ? 102.132 24.284 42.570 1.00 12.22 121 GLU A N 1
ATOM 953 C CA . GLU A 1 121 ? 100.712 23.941 42.399 1.00 12.76 121 GLU A CA 1
ATOM 954 C C . GLU A 1 121 ? 100.432 23.386 40.998 1.00 12.01 121 GLU A C 1
ATOM 955 O O . GLU A 1 121 ? 99.560 22.499 40.844 1.00 12.24 121 GLU A O 1
ATOM 961 N N . TRP A 1 122 ? 101.154 23.892 39.987 1.00 11.54 122 TRP A N 1
ATOM 962 C CA . TRP A 1 122 ? 101.025 23.315 38.656 1.00 11.93 122 TRP A CA 1
ATOM 963 C C . TRP A 1 122 ? 101.409 21.795 38.685 1.00 12.09 122 TRP A C 1
ATOM 964 O O . TRP A 1 122 ? 100.698 20.920 38.150 1.00 11.66 122 TRP A O 1
ATOM 975 N N . LEU A 1 123 ? 102.491 21.471 39.374 1.00 11.77 123 LEU A N 1
ATOM 976 C CA . LEU A 1 123 ? 102.952 20.029 39.430 1.00 11.33 123 LEU A CA 1
ATOM 977 C C . LEU A 1 123 ? 101.923 19.151 40.209 1.00 12.69 123 LEU A C 1
ATOM 978 O O . LEU A 1 123 ? 101.612 18.010 39.785 1.00 11.93 123 LEU A O 1
ATOM 983 N N . LEU A 1 124 ? 101.371 19.714 41.295 1.00 12.04 124 LEU A N 1
ATOM 984 C CA . LEU A 1 124 ? 100.376 18.962 42.077 1.00 12.63 124 LEU A CA 1
ATOM 985 C C . LEU A 1 124 ? 99.075 18.723 41.297 1.00 13.02 124 LEU A C 1
ATOM 986 O O . LEU A 1 124 ? 98.322 17.768 41.614 1.00 14.69 124 LEU A O 1
ATOM 991 N N . ASP A 1 125 ? 98.795 19.562 40.292 1.00 11.96 125 ASP A N 1
ATOM 992 C CA . ASP A 1 125 ? 97.665 19.334 39.417 1.00 11.37 125 ASP A CA 1
ATOM 993 C C . ASP A 1 125 ? 97.888 18.274 38.328 1.00 12.24 125 ASP A C 1
ATOM 994 O O . ASP A 1 125 ? 96.984 17.997 37.493 1.00 14.95 125 ASP A O 1
ATOM 999 N N . GLN A 1 12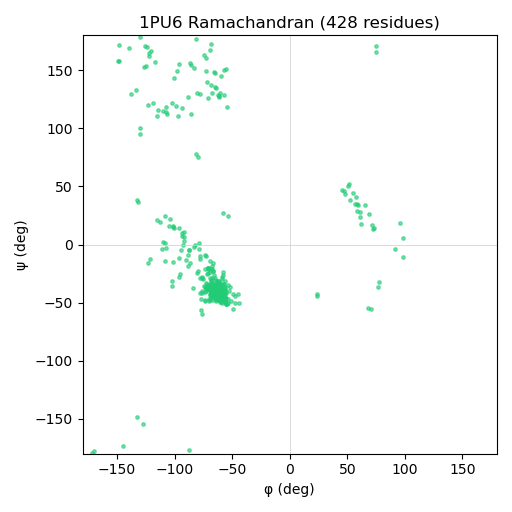6 ? 99.070 17.664 38.320 1.00 12.21 126 GLN A N 1
ATOM 1000 C CA . GLN A 1 126 ? 99.373 16.570 37.400 1.00 12.66 126 GLN A CA 1
ATOM 1001 C C . GLN A 1 126 ? 99.042 15.257 38.158 1.00 13.78 126 GLN A C 1
ATOM 1002 O O . GLN A 1 126 ? 99.660 14.964 39.197 1.00 16.46 126 GLN A O 1
ATOM 1008 N N . LYS A 1 127 ? 98.076 14.476 37.646 1.00 14.13 127 LYS A N 1
ATOM 1009 C CA . LYS A 1 127 ? 97.499 13.426 38.480 1.00 16.26 127 LYS A CA 1
ATOM 1010 C C . LYS A 1 127 ? 98.525 12.380 38.913 1.00 16.37 127 LYS A C 1
ATOM 1011 O O . LYS A 1 127 ? 99.269 11.823 38.093 1.00 18.33 127 LYS A O 1
ATOM 1017 N N . GLY A 1 128 ? 98.572 12.147 40.208 1.00 15.92 128 GLY A N 1
ATOM 1018 C CA . GLY A 1 128 ? 99.447 11.121 40.751 1.00 17.19 128 GLY A CA 1
ATOM 1019 C C . GLY A 1 128 ? 100.762 11.671 41.292 1.00 16.64 128 GLY A C 1
ATOM 1020 O O . GLY A 1 128 ? 101.481 10.919 41.934 1.00 18.83 128 GLY A O 1
ATOM 1021 N N . ILE A 1 129 ? 101.102 12.949 41.035 1.00 14.71 129 ILE A N 1
ATOM 1022 C CA . ILE A 1 129 ? 102.359 13.495 41.533 1.00 15.65 129 ILE A CA 1
ATOM 1023 C C . ILE A 1 129 ? 102.123 13.993 42.970 1.00 15.55 129 ILE A C 1
ATOM 1024 O O . ILE A 1 129 ? 101.394 14.981 43.179 1.00 19.32 129 ILE A O 1
ATOM 1029 N N . GLY A 1 130 ? 102.731 13.334 43.958 1.00 15.37 130 GLY A N 1
ATOM 1030 C CA . GLY A 1 130 ? 102.610 13.782 45.346 1.00 16.03 130 GLY A CA 1
ATOM 1031 C C . GLY A 1 130 ? 103.575 14.939 45.687 1.00 15.09 130 GLY A C 1
ATOM 1032 O O . GLY A 1 130 ? 104.388 15.391 44.840 1.00 15.38 130 GLY A O 1
ATOM 1033 N N . LYS A 1 131 ? 103.458 15.430 46.911 1.00 14.71 131 LYS A N 1
ATOM 1034 C CA . LYS A 1 131 ? 104.272 16.589 47.315 1.00 15.91 131 LYS A CA 1
ATOM 1035 C C . LYS A 1 131 ? 105.776 16.320 47.274 1.00 15.26 131 LYS A C 1
ATOM 1036 O O . LYS A 1 131 ? 106.546 17.186 46.835 1.00 14.71 131 LYS A O 1
ATOM 1042 N N . GLU A 1 132 ? 106.200 15.143 47.731 1.00 14.97 132 GLU A N 1
ATOM 1043 C CA . GLU A 1 132 ? 107.627 14.793 47.719 1.00 15.30 132 GLU A CA 1
ATOM 1044 C C . GLU A 1 132 ? 108.172 14.827 46.304 1.00 15.26 132 GLU A C 1
ATOM 1045 O O . GLU A 1 132 ? 109.251 15.402 46.069 1.00 15.21 132 GLU A O 1
ATOM 1051 N N . SER A 1 133 ? 107.449 14.220 45.356 1.00 13.87 133 SER A N 1
ATOM 1052 C CA . SER A 1 133 ? 107.876 14.202 43.943 1.00 13.00 133 SER A CA 1
ATOM 1053 C C . SER A 1 133 ? 107.837 15.615 43.350 1.00 12.05 133 SER A C 1
ATOM 1054 O O . SER A 1 133 ? 108.808 16.009 42.618 1.00 12.19 133 SER A O 1
ATOM 1057 N N . ALA A 1 134 ? 106.777 16.394 43.636 1.00 12.68 134 ALA A N 1
ATOM 1058 C CA . ALA A 1 134 ? 106.709 17.782 43.072 1.00 12.08 134 ALA A CA 1
ATOM 1059 C C . ALA A 1 134 ? 107.912 18.620 43.605 1.00 12.47 134 ALA A C 1
ATOM 1060 O O . ALA A 1 134 ? 108.581 19.354 42.851 1.00 13.52 134 ALA A O 1
ATOM 1062 N N . ASP A 1 135 ? 108.163 18.513 44.893 1.00 11.77 135 ASP A N 1
ATOM 1063 C CA . ASP A 1 135 ? 109.287 19.318 45.458 1.00 12.57 135 ASP A CA 1
ATOM 1064 C C . ASP A 1 135 ? 110.650 18.839 44.965 1.00 12.35 135 ASP A C 1
ATOM 1065 O O . ASP A 1 135 ? 111.587 19.663 44.772 1.00 12.45 135 ASP A O 1
ATOM 1070 N N . ALA A 1 136 ? 110.796 17.526 44.762 1.00 11.89 136 ALA A N 1
ATOM 1071 C CA . ALA A 1 136 ? 112.073 17.007 44.233 1.00 11.69 136 ALA A CA 1
ATOM 1072 C C . ALA A 1 136 ? 112.303 17.505 42.802 1.00 12.16 136 ALA A C 1
ATOM 1073 O O . ALA A 1 136 ? 113.442 17.831 42.408 1.00 12.60 136 ALA A O 1
ATOM 1075 N N . ILE A 1 137 ? 111.219 17.612 42.013 1.00 12.18 137 ILE A N 1
ATOM 1076 C CA . ILE A 1 137 ? 111.369 18.212 40.683 1.00 11.76 137 ILE A CA 1
ATOM 1077 C C . ILE A 1 137 ? 111.798 19.695 40.830 1.00 11.69 137 ILE A C 1
ATOM 1078 O O . ILE A 1 137 ? 112.737 20.180 40.159 1.00 12.03 137 ILE A O 1
ATOM 1083 N N . LEU A 1 138 ? 111.093 20.458 41.697 1.00 11.83 138 LEU A N 1
ATOM 1084 C CA . LEU A 1 138 ? 111.439 21.900 41.851 1.00 12.68 138 LEU A CA 1
ATOM 1085 C C . LEU A 1 138 ? 112.911 22.1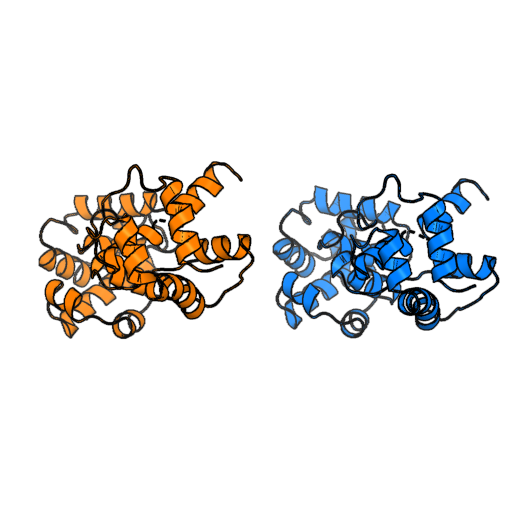28 42.293 1.00 12.90 138 LEU A C 1
ATOM 1086 O O . LEU A 1 138 ? 113.631 23.015 41.741 1.00 14.25 138 LEU A O 1
ATOM 1091 N N . CYS A 1 139 ? 113.361 21.349 43.268 1.00 13.69 139 CYS A N 1
ATOM 1092 C CA . CYS A 1 139 ? 114.745 21.507 43.747 1.00 13.78 139 CYS A CA 1
ATOM 1093 C C . CYS A 1 139 ? 115.759 20.904 42.790 1.00 14.44 139 CYS A C 1
ATOM 1094 O O . CYS A 1 139 ? 116.653 21.609 42.292 1.00 14.77 139 CYS A O 1
ATOM 1097 N N . TYR A 1 140 ? 115.657 19.594 42.527 1.00 12.74 140 TYR A N 1
ATOM 1098 C CA . TYR A 1 140 ? 116.740 18.872 41.854 1.00 12.14 140 TYR A CA 1
ATOM 1099 C C . TYR A 1 140 ? 116.687 18.909 40.332 1.00 13.36 140 TYR A C 1
ATOM 1100 O O . TYR A 1 140 ? 117.683 18.572 39.689 1.00 15.58 140 TYR A O 1
ATOM 1109 N N . ALA A 1 141 ? 115.539 19.284 39.767 1.00 13.87 141 ALA A N 1
ATOM 1110 C CA . ALA A 1 141 ? 115.490 19.528 38.321 1.00 14.69 141 ALA A CA 1
ATOM 1111 C C . ALA A 1 141 ? 115.497 21.013 37.989 1.00 16.52 141 ALA A C 1
ATOM 1112 O O . ALA A 1 141 ? 116.088 21.363 36.991 1.00 19.22 141 ALA A O 1
ATOM 1114 N N . CYS A 1 142 ? 114.854 21.869 38.791 1.00 15.21 142 CYS A N 1
ATOM 1115 C CA . CYS A 1 142 ? 114.665 23.306 38.414 1.00 14.53 142 CYS A CA 1
ATOM 1116 C C . CYS A 1 142 ? 115.521 24.304 39.206 1.00 16.31 142 CYS A C 1
ATOM 1117 O O . CYS A 1 142 ? 115.471 25.529 38.930 1.00 17.26 142 CYS A O 1
ATOM 1120 N N . ALA A 1 143 ? 116.279 23.808 40.179 1.00 16.02 143 ALA A N 1
ATOM 1121 C CA . ALA A 1 143 ? 117.110 24.695 41.010 1.00 16.05 143 ALA A CA 1
ATOM 1122 C C . ALA A 1 143 ? 116.350 25.775 41.791 1.00 16.34 143 ALA A C 1
ATOM 1123 O O . ALA A 1 143 ? 116.898 26.909 41.992 1.00 17.59 143 ALA A O 1
ATOM 1125 N N . LYS A 1 144 ? 115.124 25.451 42.232 1.00 16.14 144 LYS A N 1
ATOM 1126 C CA . LYS A 1 144 ? 114.335 26.377 43.065 1.00 16.63 144 LYS A CA 1
ATOM 1127 C C . LYS A 1 144 ? 114.663 26.218 44.525 1.00 16.55 144 LYS A C 1
ATOM 1128 O O . LYS A 1 144 ? 115.148 25.133 44.956 1.00 16.45 144 LYS A O 1
ATOM 1134 N N . GLU A 1 145 ? 114.404 27.295 45.285 1.00 16.80 145 GLU A N 1
ATOM 1135 C CA . GLU A 1 145 ? 114.697 27.295 46.738 1.00 16.70 145 GLU A CA 1
ATOM 1136 C C . GLU A 1 145 ? 113.600 26.570 47.490 1.00 17.11 145 GLU A C 1
ATOM 1137 O O . GLU A 1 145 ? 112.735 27.185 48.083 1.00 18.30 145 GLU A O 1
ATOM 1143 N N . VAL A 1 146 ? 113.618 25.241 47.387 1.00 15.24 146 VAL A N 1
ATOM 1144 C CA . VAL A 1 146 ? 112.629 24.348 48.013 1.00 14.97 146 VAL A CA 1
ATOM 1145 C C . VAL A 1 146 ? 113.391 23.214 48.680 1.00 14.71 146 VAL A C 1
ATOM 1146 O O . VAL A 1 146 ? 114.291 22.593 48.048 1.00 17.33 146 VAL A O 1
ATOM 1150 N N . MET A 1 147 ? 113.059 22.888 49.937 1.00 15.09 147 MET A N 1
ATOM 1151 C CA . MET A 1 147 ? 113.658 21.696 50.578 1.00 15.76 147 MET A CA 1
ATOM 1152 C C . MET A 1 147 ? 112.669 20.503 50.584 1.00 15.81 147 MET A C 1
ATOM 1153 O O . MET A 1 147 ? 111.595 20.601 51.162 1.00 15.69 147 MET A O 1
ATOM 1158 N N . VAL A 1 148 ? 113.048 19.382 49.983 1.00 13.33 148 VAL A N 1
ATOM 1159 C CA . VAL A 1 148 ? 112.218 18.177 49.949 1.00 12.91 148 VAL A CA 1
ATOM 1160 C C . VAL A 1 148 ? 112.215 17.584 51.361 1.00 14.08 148 VAL A C 1
ATOM 1161 O O . VAL A 1 148 ? 113.265 17.596 52.034 1.00 16.22 148 VAL A O 1
ATOM 1165 N N . VAL A 1 149 ? 111.044 17.097 51.799 1.00 13.74 149 VAL A N 1
ATOM 1166 C CA . VAL A 1 149 ? 110.951 16.222 52.993 1.00 13.34 149 VAL A CA 1
ATOM 1167 C C . VAL A 1 149 ? 110.226 14.935 52.651 1.00 15.96 149 VAL A C 1
ATOM 1168 O O . VAL A 1 149 ? 109.717 14.793 51.533 1.00 16.20 149 VAL A O 1
ATOM 1172 N N . ASP A 1 150 ? 110.220 13.969 53.573 1.00 17.50 150 ASP A N 1
ATOM 1173 C CA . ASP A 1 150 ? 109.820 12.569 53.231 1.00 16.71 150 ASP A CA 1
ATOM 1174 C C . ASP A 1 150 ? 109.726 11.773 54.550 1.00 18.02 150 ASP A C 1
ATOM 1175 O O . ASP A 1 150 ? 109.957 12.331 55.623 1.00 18.16 150 ASP A O 1
ATOM 1180 N N . LYS A 1 151 ? 109.386 10.481 54.459 1.00 18.29 151 LYS A N 1
ATOM 1181 C CA . LYS A 1 151 ? 109.296 9.614 55.639 1.00 20.69 151 LYS A CA 1
ATOM 1182 C C . LYS A 1 151 ? 110.637 9.605 56.405 1.00 20.78 151 LYS A C 1
ATOM 1183 O O . LYS A 1 151 ? 110.654 9.651 57.646 1.00 21.52 151 LYS A O 1
ATOM 1186 N N . TYR A 1 152 ? 111.768 9.595 55.689 1.00 20.14 152 TYR A N 1
ATOM 1187 C CA . TYR A 1 152 ? 113.051 9.612 56.400 1.00 19.75 152 TYR A CA 1
ATOM 1188 C C . TYR A 1 152 ? 113.169 10.846 57.288 1.00 18.18 152 TYR A C 1
ATOM 1189 O O . TYR A 1 152 ? 113.627 10.752 58.414 1.00 18.86 152 TYR A O 1
ATOM 1198 N N . SER A 1 153 ? 112.779 12.024 56.765 1.00 18.37 153 SER A N 1
ATOM 1199 C CA . SER A 1 153 ? 112.944 13.289 57.505 1.00 17.27 153 SER A CA 1
ATOM 1200 C C . SER A 1 153 ? 112.037 13.267 58.721 1.00 17.73 153 SER A C 1
ATOM 1201 O O . SER A 1 153 ? 112.397 13.775 59.790 1.00 19.02 153 SER A O 1
ATOM 1204 N N . TYR A 1 154 ? 110.805 12.793 58.524 1.00 18.31 154 TYR A N 1
ATOM 1205 C CA . TYR A 1 154 ? 109.868 12.655 59.629 1.00 19.03 154 TYR A CA 1
ATOM 1206 C C . TYR A 1 154 ? 110.444 11.806 60.759 1.00 20.19 154 TYR A C 1
ATOM 1207 O O . TYR A 1 154 ? 110.376 12.211 61.915 1.00 20.62 154 TYR A O 1
ATOM 1216 N N . LEU A 1 155 ? 110.948 10.621 60.427 1.00 20.64 155 LEU A N 1
ATOM 1217 C CA . LEU A 1 155 ? 111.446 9.672 61.424 1.00 22.78 155 LEU A CA 1
ATOM 1218 C C . LEU A 1 155 ? 112.694 10.191 62.073 1.00 22.49 155 LEU A C 1
ATOM 1219 O O . LEU A 1 155 ? 112.864 9.989 63.283 1.00 23.41 155 LEU A O 1
ATOM 1224 N N . PHE A 1 156 ? 113.569 10.854 61.282 1.00 22.61 156 PHE A N 1
ATOM 1225 C CA . PHE A 1 156 ? 114.795 11.496 61.784 1.00 22.22 156 PHE A CA 1
ATOM 1226 C C . PHE A 1 156 ? 114.453 12.566 62.842 1.00 22.34 156 PHE A C 1
ATOM 1227 O O . PHE A 1 156 ? 115.040 12.591 63.936 1.00 22.71 156 PHE A O 1
ATOM 1235 N N . LEU A 1 157 ? 113.493 13.439 62.550 1.00 22.26 157 LEU A N 1
ATOM 1236 C CA . LEU A 1 157 ? 113.120 14.493 63.508 1.00 23.00 157 LEU A CA 1
ATOM 1237 C C . LEU A 1 157 ? 112.411 13.915 64.726 1.00 24.55 157 LEU A C 1
ATOM 1238 O O . LEU A 1 157 ? 112.683 14.349 65.852 1.00 24.73 157 LEU A O 1
ATOM 1243 N N . LYS A 1 158 ? 111.572 12.896 64.510 1.00 24.02 158 LYS A N 1
ATOM 1244 C CA . LYS A 1 158 ? 110.858 12.202 65.598 1.00 26.48 158 LYS A CA 1
ATOM 1245 C C . LYS A 1 158 ? 111.851 11.615 66.592 1.00 27.71 158 LYS A C 1
ATOM 1246 O O . LYS A 1 158 ? 111.617 11.678 67.815 1.00 29.44 158 LYS A O 1
ATOM 1252 N N . LYS A 1 159 ? 112.964 11.059 66.105 1.00 27.81 159 LYS A N 1
ATOM 1253 C CA . LYS A 1 159 ? 113.973 10.480 67.005 1.00 30.54 159 LYS A CA 1
ATOM 1254 C C . LYS A 1 159 ? 114.607 11.570 67.869 1.00 30.88 159 LYS A C 1
ATOM 1255 O O . LYS A 1 159 ? 115.003 11.315 69.025 1.00 32.12 159 LYS A O 1
ATOM 1258 N N . LEU A 1 160 ? 114.682 12.789 67.327 1.00 32.03 160 LEU A N 1
ATOM 1259 C CA . LEU A 1 160 ? 115.194 13.945 68.082 1.00 32.33 160 LEU A CA 1
ATOM 1260 C C . LEU A 1 160 ? 114.136 14.612 68.978 1.00 32.56 160 LEU A C 1
ATOM 1261 O O . LEU A 1 160 ? 114.448 15.580 69.675 1.00 34.41 160 LEU A O 1
ATOM 1266 N N . GLY A 1 161 ? 112.894 14.119 68.944 1.00 33.27 161 GLY A N 1
ATOM 1267 C CA . GLY A 1 161 ? 111.817 14.565 69.810 1.00 32.59 161 GLY A CA 1
ATOM 1268 C C . GLY A 1 161 ? 110.859 15.609 69.282 1.00 31.91 161 GLY A C 1
ATOM 1269 O O . GLY A 1 161 ? 110.125 16.254 70.058 1.00 33.18 161 GLY A O 1
ATOM 1270 N N . ILE A 1 162 ? 110.833 15.775 67.975 1.00 30.21 162 ILE A N 1
ATOM 1271 C CA . ILE A 1 162 ? 109.880 16.684 67.342 1.00 29.98 162 ILE A CA 1
ATOM 1272 C C . ILE A 1 162 ? 109.084 15.863 66.329 1.00 28.89 162 ILE A C 1
ATOM 1273 O O . ILE A 1 162 ? 109.674 15.280 65.430 1.00 29.57 162 ILE A O 1
ATOM 1278 N N . GLU A 1 163 ? 107.764 15.797 66.488 1.00 28.92 163 GLU A N 1
ATOM 1279 C CA . GLU A 1 163 ? 106.902 15.032 65.571 1.00 28.57 163 GLU A CA 1
ATOM 1280 C C . GLU A 1 163 ? 106.060 15.992 64.745 1.00 27.64 163 GLU A C 1
ATOM 1281 O O . GLU A 1 163 ? 105.236 16.705 65.301 1.00 28.12 163 GLU A O 1
ATOM 1284 N N . ILE A 1 164 ? 106.277 16.034 63.433 1.00 26.31 164 ILE A N 1
ATOM 1285 C CA . ILE A 1 164 ? 105.489 16.887 62.561 1.00 25.11 164 ILE A CA 1
ATOM 1286 C C . ILE A 1 164 ? 105.010 16.013 61.430 1.00 27.08 164 ILE A C 1
ATOM 1287 O O . ILE A 1 164 ? 105.755 15.741 60.488 1.00 27.13 164 ILE A O 1
ATOM 1292 N N . GLU A 1 165 ? 103.760 15.581 61.518 1.00 29.02 165 GLU A N 1
ATOM 1293 C CA . GLU A 1 165 ? 103.254 14.617 60.549 1.00 31.12 165 GLU A CA 1
ATOM 1294 C C . GLU A 1 165 ? 102.848 15.275 59.233 1.00 30.75 165 GLU A C 1
ATOM 1295 O O . GLU A 1 165 ? 102.873 14.602 58.192 1.00 33.40 165 GLU A O 1
ATOM 1301 N N . ASP A 1 166 ? 102.508 16.571 59.243 1.00 27.81 166 ASP A N 1
ATOM 1302 C CA . ASP A 1 166 ? 102.029 17.213 58.033 1.00 24.94 166 ASP A CA 1
ATOM 1303 C C . ASP A 1 166 ? 103.186 17.611 57.127 1.00 22.39 166 ASP A C 1
ATOM 1304 O O . ASP A 1 166 ? 104.134 18.267 57.604 1.00 21.79 166 ASP A O 1
ATOM 1309 N N . TYR A 1 167 ? 103.104 17.246 55.840 1.00 19.31 167 TYR A N 1
ATOM 1310 C CA . TYR A 1 167 ? 104.247 17.497 54.921 1.00 17.61 167 TYR A CA 1
ATOM 1311 C C . TYR A 1 167 ? 104.651 18.981 54.918 1.00 17.11 167 TYR A C 1
ATOM 1312 O O . TYR A 1 167 ? 105.832 19.277 55.040 1.00 15.70 167 TYR A O 1
ATOM 1321 N N . ASP A 1 168 ? 103.712 19.913 54.726 1.00 18.15 168 ASP A N 1
ATOM 1322 C CA . ASP A 1 168 ? 104.106 21.323 54.529 1.00 17.73 168 ASP A CA 1
ATOM 1323 C C . ASP A 1 168 ? 104.697 21.977 55.791 1.00 17.75 168 ASP A C 1
ATOM 1324 O O . ASP A 1 168 ? 105.560 22.873 55.734 1.00 16.87 168 ASP A O 1
ATOM 1329 N N . GLU A 1 169 ? 104.218 21.528 56.942 1.00 18.49 169 GLU A N 1
ATOM 1330 C CA . GLU A 1 169 ? 104.746 22.015 58.225 1.00 18.71 169 GLU A CA 1
ATOM 1331 C C . GLU A 1 169 ? 106.122 21.442 58.542 1.00 18.12 169 GLU A C 1
ATOM 1332 O O . GLU A 1 169 ? 106.973 22.148 59.032 1.00 17.52 169 GLU A O 1
ATOM 1338 N N . LEU A 1 170 ? 106.345 20.188 58.155 1.00 16.63 170 LEU A N 1
ATOM 1339 C CA . LEU A 1 170 ? 107.652 19.553 58.283 1.00 16.33 170 LEU A CA 1
ATOM 1340 C C . LEU A 1 170 ? 108.674 20.276 57.368 1.00 15.68 170 LEU A C 1
ATOM 1341 O O . LEU A 1 170 ? 109.792 20.624 57.756 1.00 15.99 170 LEU A O 1
ATOM 1346 N N . GLN A 1 171 ? 108.255 20.517 56.126 1.00 14.58 171 GLN A N 1
ATOM 1347 C CA . GLN A 1 171 ? 109.061 21.325 55.221 1.00 14.51 171 GLN A CA 1
ATOM 1348 C C . GLN A 1 171 ? 109.376 22.755 55.779 1.00 13.65 171 GLN A C 1
ATOM 1349 O O . GLN A 1 171 ? 110.505 23.264 55.669 1.00 13.81 171 GLN A O 1
ATOM 1355 N N . HIS A 1 172 ? 108.357 23.427 56.315 1.00 15.23 172 HIS A N 1
ATOM 1356 C CA . HIS A 1 172 ? 108.579 24.770 56.802 1.00 15.67 172 HIS A CA 1
ATOM 1357 C C . HIS A 1 172 ? 109.528 24.776 57.986 1.00 16.83 172 HIS A C 1
ATOM 1358 O O . HIS A 1 172 ? 110.379 25.667 58.091 1.00 17.40 172 HIS A O 1
ATOM 1365 N N . PHE A 1 173 ? 109.426 23.764 58.864 1.00 16.74 173 PHE A N 1
ATOM 1366 C CA . PHE A 1 173 ? 110.397 23.634 59.950 1.00 16.24 173 PHE A CA 1
ATOM 1367 C C . PHE A 1 173 ? 111.811 23.564 59.379 1.00 16.02 173 PHE A C 1
ATOM 1368 O O . PHE A 1 173 ? 112.742 24.270 59.854 1.00 17.28 173 PHE A O 1
ATOM 1376 N N . PHE A 1 174 ? 112.026 22.718 58.353 1.00 16.02 174 PHE A N 1
ATOM 1377 C CA . PHE A 1 174 ? 113.399 22.581 57.789 1.00 16.67 174 PHE A CA 1
ATOM 1378 C C . PHE A 1 174 ? 113.873 23.862 57.068 1.00 18.04 174 PHE A C 1
ATOM 1379 O O . PHE A 1 174 ? 115.011 24.324 57.277 1.00 19.81 174 PHE A O 1
ATOM 1387 N N . GLU A 1 175 ? 112.977 24.504 56.320 1.00 17.11 175 GLU A N 1
ATOM 1388 C CA . GLU A 1 175 ? 113.352 25.740 55.597 1.00 18.26 175 GLU A CA 1
ATOM 1389 C C . GLU A 1 175 ? 113.613 26.917 56.525 1.00 19.81 175 GLU A C 1
ATOM 1390 O O . GLU A 1 175 ? 114.582 27.675 56.327 1.00 20.59 175 GLU A O 1
ATOM 1396 N N . LYS A 1 176 ? 112.703 27.135 57.472 1.00 19.32 176 LYS A N 1
ATOM 1397 C CA . LYS A 1 176 ? 112.777 28.378 58.244 1.00 21.02 176 LYS A CA 1
ATOM 1398 C C . LYS A 1 176 ? 114.053 28.520 59.106 1.00 20.89 176 LYS A C 1
ATOM 1399 O O . LYS A 1 176 ? 114.557 29.636 59.285 1.00 21.55 176 LYS A O 1
ATOM 1405 N N . GLY A 1 177 ? 114.573 27.410 59.634 1.00 20.46 177 GLY A N 1
ATOM 1406 C CA . GLY A 1 177 ? 115.805 27.478 60.418 1.00 18.65 177 GLY A CA 1
ATOM 1407 C C . GLY A 1 177 ? 116.970 27.965 59.553 1.00 18.22 177 GLY A C 1
ATOM 1408 O O . GLY A 1 177 ? 117.822 28.705 60.014 1.00 19.36 177 GLY A O 1
ATOM 1409 N N . VAL A 1 178 ? 116.991 27.549 58.286 1.00 18.57 178 VAL A N 1
ATOM 1410 C CA . VAL A 1 178 ? 118.029 28.022 57.364 1.00 18.01 178 VAL A CA 1
ATOM 1411 C C . VAL A 1 178 ? 117.782 29.529 57.041 1.00 18.81 178 VAL A C 1
ATOM 1412 O O . VAL A 1 178 ? 118.713 30.365 57.080 1.00 18.79 178 VAL A O 1
ATOM 1416 N N . GLN A 1 179 ? 116.545 29.880 56.696 1.00 19.85 179 GLN A N 1
ATOM 1417 C CA . GLN A 1 179 ? 116.219 31.293 56.375 1.00 22.10 179 GLN A CA 1
ATOM 1418 C C . GLN A 1 179 ? 116.583 32.250 57.510 1.00 22.44 179 GLN A C 1
ATOM 1419 O O . GLN A 1 179 ? 117.088 33.380 57.293 1.00 24.31 179 GLN A O 1
ATOM 1425 N N . GLU A 1 180 ? 116.291 31.838 58.728 1.00 22.23 180 GLU A N 1
ATOM 1426 C CA . GLU A 1 180 ? 116.540 32.676 59.909 1.00 23.59 180 GLU A CA 1
ATOM 1427 C C . GLU A 1 180 ? 118.037 32.848 60.214 1.00 23.39 180 GLU A C 1
ATOM 1428 O O . GLU A 1 180 ? 118.417 33.726 61.007 1.00 24.82 180 GLU A O 1
ATOM 1434 N N . ASN A 1 181 ? 118.872 32.017 59.588 1.00 21.98 181 ASN A N 1
ATOM 1435 C CA . ASN A 1 181 ? 120.301 31.960 59.821 1.00 22.03 181 ASN A CA 1
ATOM 1436 C C . ASN A 1 181 ? 121.041 31.947 58.464 1.00 21.77 181 ASN A C 1
ATOM 1437 O O . ASN A 1 181 ? 122.055 31.258 58.293 1.00 22.57 181 ASN A O 1
ATOM 1442 N N . LEU A 1 182 ? 120.530 32.713 57.515 1.00 21.20 182 LEU A N 1
ATOM 1443 C CA . LEU A 1 182 ? 120.930 32.534 56.152 1.00 21.20 182 LEU A CA 1
ATOM 1444 C C . LEU A 1 182 ? 122.434 32.824 55.938 1.00 21.62 182 LEU A C 1
ATOM 1445 O O . LEU A 1 182 ? 123.134 32.035 55.268 1.00 21.51 182 LEU A O 1
ATOM 1450 N N . ASN A 1 183 ? 122.907 33.935 56.481 1.00 23.34 183 ASN A N 1
ATOM 1451 C CA . ASN A 1 183 ? 124.324 34.242 56.343 1.00 23.68 183 ASN A CA 1
ATOM 1452 C C . ASN A 1 183 ? 125.191 33.104 56.869 1.00 24.97 183 ASN A C 1
ATOM 1453 O O . ASN A 1 183 ? 126.209 32.725 56.233 1.00 23.05 183 ASN A O 1
ATOM 1458 N N . SER A 1 184 ? 124.847 32.587 58.062 1.00 23.28 184 SER A N 1
ATOM 1459 C CA . SER A 1 184 ? 125.631 31.502 58.679 1.00 23.34 184 SER A CA 1
ATOM 1460 C C . SER A 1 184 ? 125.588 30.231 57.878 1.00 23.18 184 SER A C 1
ATOM 1461 O O . SER A 1 184 ? 126.605 29.486 57.759 1.00 23.61 184 SER A O 1
ATOM 1464 N N . ALA A 1 185 ? 124.395 29.936 57.345 1.00 20.08 185 ALA A N 1
ATOM 1465 C CA . ALA A 1 185 ? 124.193 28.661 56.585 1.00 19.99 185 ALA A CA 1
ATOM 1466 C C . ALA A 1 185 ? 125.042 28.725 55.306 1.00 18.74 185 ALA A C 1
ATOM 1467 O O . ALA A 1 185 ? 125.770 27.786 54.979 1.00 19.18 185 ALA A O 1
ATOM 1469 N N . LEU A 1 186 ? 125.005 29.871 54.625 1.00 18.41 186 LEU A N 1
ATOM 1470 C CA . LEU A 1 186 ? 125.775 30.019 53.380 1.00 19.33 186 LEU A CA 1
ATOM 1471 C C . LEU A 1 186 ? 127.301 30.011 53.653 1.00 19.74 186 LEU A C 1
ATOM 1472 O O . LEU A 1 186 ? 128.129 29.527 52.828 1.00 19.93 186 LEU A O 1
ATOM 1477 N N . ALA A 1 187 ? 127.678 30.478 54.851 1.00 19.76 187 ALA A N 1
ATOM 1478 C CA . ALA A 1 187 ? 129.101 30.486 55.223 1.00 21.00 187 ALA A CA 1
ATOM 1479 C C . ALA A 1 187 ? 129.670 29.076 55.484 1.00 21.59 187 ALA A C 1
ATOM 1480 O O . ALA A 1 187 ? 130.929 28.866 55.393 1.00 24.06 187 ALA A O 1
ATOM 1482 N N . LEU A 1 188 ? 128.796 28.094 55.756 1.00 21.36 188 LEU A N 1
ATOM 1483 C CA . LEU A 1 188 ? 129.228 26.678 55.850 1.00 22.45 188 LEU A CA 1
ATOM 1484 C C . LEU A 1 188 ? 129.904 26.195 54.557 1.00 22.71 188 LEU A C 1
ATOM 1485 O O . LEU A 1 188 ? 130.713 25.218 54.582 1.00 23.60 188 LEU A O 1
ATOM 1490 N N . TYR A 1 189 ? 129.579 26.873 53.450 1.00 21.24 189 TYR A N 1
ATOM 1491 C CA . TYR A 1 189 ? 130.121 26.549 52.142 1.00 21.95 189 TYR A CA 1
ATOM 1492 C C . TYR A 1 189 ? 130.989 27.680 51.606 1.00 23.41 189 TYR A C 1
ATOM 1493 O O . TYR A 1 189 ? 131.196 27.782 50.386 1.00 24.04 189 TYR A O 1
ATOM 1502 N N . GLU A 1 190 ? 131.471 28.529 52.518 1.00 23.86 190 GLU A N 1
ATOM 1503 C CA . GLU A 1 190 ? 132.334 29.664 52.167 1.00 24.84 190 GLU A CA 1
ATOM 1504 C C . GLU A 1 190 ? 131.698 30.535 51.054 1.00 24.68 190 GLU A C 1
ATOM 1505 O O . GLU A 1 190 ? 132.395 31.081 50.191 1.00 25.11 190 GLU A O 1
ATOM 1511 N N . ASN A 1 191 ? 130.375 30.698 51.127 1.00 24.00 191 ASN A N 1
ATOM 1512 C CA . ASN A 1 191 ? 129.605 31.526 50.187 1.00 24.96 191 ASN A CA 1
ATOM 1513 C C . ASN A 1 191 ? 129.775 31.067 48.732 1.00 25.72 191 ASN A C 1
ATOM 1514 O O . ASN A 1 191 ? 129.678 31.899 47.821 1.00 28.07 191 ASN A O 1
ATOM 1519 N N . THR A 1 192 ? 130.032 29.765 48.506 1.00 24.99 192 THR A N 1
ATOM 1520 C CA . THR A 1 192 ? 130.245 29.238 47.139 1.00 23.38 192 THR A CA 1
ATOM 1521 C C . THR A 1 192 ? 129.044 28.633 46.497 1.00 23.11 192 THR A C 1
ATOM 1522 O O . THR A 1 192 ? 129.061 28.368 45.272 1.00 23.37 192 THR A O 1
ATOM 1526 N N . ILE A 1 193 ? 128.002 28.414 47.294 1.00 21.15 193 ILE A N 1
ATOM 1527 C CA . ILE A 1 193 ? 126.776 27.808 46.740 1.00 20.52 193 ILE A CA 1
ATOM 1528 C C . ILE A 1 193 ? 125.518 28.625 47.019 1.00 19.57 193 ILE A C 1
ATOM 1529 O O . ILE A 1 193 ? 125.432 29.393 47.981 1.00 20.56 193 ILE A O 1
ATOM 1534 N N . SER A 1 194 ? 124.533 28.482 46.139 1.00 19.11 194 SER A N 1
ATOM 1535 C CA . SER A 1 194 ? 123.220 29.062 46.343 1.00 18.54 194 SER A CA 1
ATOM 1536 C C . SER A 1 194 ? 122.382 28.363 47.419 1.00 17.74 194 SER A C 1
ATOM 1537 O O . SER A 1 194 ? 122.623 27.193 47.802 1.00 16.34 194 SER A O 1
ATOM 1540 N N . LEU A 1 195 ? 121.383 29.070 47.906 1.00 16.77 195 LEU A N 1
ATOM 1541 C CA . LEU A 1 195 ? 120.434 28.489 48.853 1.00 15.98 195 LEU A CA 1
ATOM 1542 C C . LEU A 1 195 ? 119.719 27.266 48.246 1.00 15.73 195 LEU A C 1
ATOM 1543 O O . LEU A 1 195 ? 119.517 26.281 48.936 1.00 14.27 195 LEU A O 1
ATOM 1548 N N . ALA A 1 196 ? 119.338 27.304 46.973 1.00 15.93 196 ALA A N 1
ATOM 1549 C CA . ALA A 1 196 ? 118.768 26.081 46.369 1.00 16.17 196 ALA A CA 1
ATOM 1550 C C . ALA A 1 196 ? 119.719 24.854 46.445 1.00 14.67 196 ALA A C 1
ATOM 1551 O O . ALA A 1 196 ? 119.285 23.725 46.779 1.00 14.41 196 ALA A O 1
ATOM 1553 N N . GLN A 1 197 ? 120.991 25.047 46.119 1.00 14.21 197 GLN A N 1
ATOM 1554 C CA . GLN A 1 197 ? 121.938 23.909 46.207 1.00 13.61 197 GLN A CA 1
ATOM 1555 C C . GLN A 1 197 ? 122.117 23.475 47.659 1.00 14.19 197 GLN A C 1
ATOM 1556 O O . GLN A 1 197 ? 122.319 22.274 47.934 1.00 13.60 197 GLN A O 1
ATOM 1562 N N . LEU A 1 198 ? 122.132 24.441 48.592 1.00 13.83 198 LEU A N 1
ATOM 1563 C CA . LEU A 1 198 ? 122.181 24.088 50.001 1.00 13.50 198 LEU A CA 1
ATOM 1564 C C . LEU A 1 198 ? 120.994 23.135 50.388 1.00 14.08 198 LEU A C 1
ATOM 1565 O O . LEU A 1 198 ? 121.200 22.107 51.030 1.00 13.16 198 LEU A O 1
ATOM 1570 N N . TYR A 1 199 ? 119.760 23.481 49.990 1.00 13.39 199 TYR A N 1
ATOM 1571 C CA . TYR A 1 199 ? 118.621 22.602 50.323 1.00 13.43 199 TYR A CA 1
ATOM 1572 C C . TYR A 1 199 ? 118.761 21.208 49.634 1.00 13.27 199 TYR A C 1
ATOM 1573 O O . TYR A 1 199 ? 118.414 20.173 50.234 1.00 13.87 199 TYR A O 1
ATOM 1582 N N . ALA A 1 200 ? 119.295 21.191 48.404 1.00 13.07 200 ALA A N 1
ATOM 1583 C CA . ALA A 1 200 ? 119.548 19.912 47.690 1.00 12.93 200 ALA A CA 1
ATOM 1584 C C . ALA A 1 200 ? 120.441 19.010 48.517 1.00 13.27 200 ALA A C 1
ATOM 1585 O O . ALA A 1 200 ? 120.151 17.795 48.708 1.00 14.04 200 ALA A O 1
ATOM 1587 N N . ARG A 1 201 ? 121.519 19.595 49.036 1.00 12.64 201 ARG A N 1
ATOM 1588 C CA . ARG A 1 201 ? 122.493 18.810 49.817 1.00 12.56 201 ARG A CA 1
ATOM 1589 C C . ARG A 1 201 ? 121.924 18.445 51.200 1.00 13.22 201 ARG A C 1
ATOM 1590 O O . ARG A 1 201 ? 122.206 17.358 51.716 1.00 15.50 201 ARG A O 1
ATOM 1598 N N . PHE A 1 202 ? 121.205 19.374 51.839 1.00 13.13 202 PHE A N 1
ATOM 1599 C CA . PHE A 1 202 ? 120.654 19.130 53.185 1.00 12.98 202 PHE A CA 1
ATOM 1600 C C . PHE A 1 202 ? 119.698 17.903 53.165 1.00 13.26 202 PHE A C 1
ATOM 1601 O O . PHE A 1 202 ? 119.830 16.951 54.004 1.00 13.63 202 PHE A O 1
ATOM 1609 N N . HIS A 1 203 ? 118.794 17.857 52.200 1.00 12.04 203 HIS A N 1
ATOM 1610 C CA . HIS A 1 203 ? 117.890 16.688 52.105 1.00 13.47 203 HIS A CA 1
ATOM 1611 C C . HIS A 1 203 ? 118.764 15.400 51.857 1.00 13.27 203 HIS A C 1
ATOM 1612 O O . HIS A 1 203 ? 118.466 14.349 52.435 1.00 14.31 203 HIS A O 1
ATOM 1619 N N . GLY A 1 204 ? 119.799 15.515 51.020 1.00 12.68 204 GLY A N 1
ATOM 1620 C CA . GLY A 1 204 ? 120.683 14.373 50.753 1.00 13.98 204 GLY A CA 1
ATOM 1621 C C . GLY A 1 204 ? 121.333 13.827 52.022 1.00 15.27 204 GLY A C 1
ATOM 1622 O O . GLY A 1 204 ? 121.438 12.584 52.246 1.00 15.77 204 GLY A O 1
ATOM 1635 N N . ILE A 1 206 ? 120.159 13.990 55.077 1.00 14.37 206 ILE A N 1
ATOM 1636 C CA . ILE A 1 206 ? 119.166 13.292 55.862 1.00 14.88 206 ILE A CA 1
ATOM 1637 C C . ILE A 1 206 ? 118.909 11.861 55.317 1.00 15.77 206 ILE A C 1
ATOM 1638 O O . ILE A 1 206 ? 118.819 10.870 56.103 1.00 17.39 206 ILE A O 1
ATOM 1643 N N . VAL A 1 207 ? 118.792 11.742 53.991 1.00 15.17 207 VAL A N 1
ATOM 1644 C CA . VAL A 1 207 ? 118.620 10.417 53.377 1.00 17.14 207 VAL A CA 1
ATOM 1645 C C . VAL A 1 207 ? 119.828 9.495 53.594 1.00 18.24 207 VAL A C 1
ATOM 1646 O O . VAL A 1 207 ? 119.667 8.299 53.961 1.00 20.26 207 VAL A O 1
ATOM 1650 N N . GLU A 1 208 ? 121.045 10.008 53.396 1.00 19.32 208 GLU A N 1
ATOM 1651 C CA . GLU A 1 208 ? 122.242 9.153 53.571 1.00 21.49 208 GLU A CA 1
ATOM 1652 C C . GLU A 1 208 ? 122.367 8.688 54.992 1.00 22.25 208 GLU A C 1
ATOM 1653 O O . GLU A 1 208 ? 122.627 7.478 55.228 1.00 21.88 208 GLU A O 1
ATOM 1659 N N . PHE A 1 209 ? 122.115 9.609 55.948 1.00 21.28 209 PHE A N 1
ATOM 1660 C CA . PHE A 1 209 ? 122.123 9.243 57.368 1.00 21.47 209 PHE A CA 1
ATOM 1661 C C . PHE A 1 209 ? 121.108 8.115 57.644 1.00 22.45 209 PHE A C 1
ATOM 1662 O O . PHE A 1 209 ? 121.442 7.114 58.323 1.00 24.11 209 PHE A O 1
ATOM 1670 N N . SER A 1 210 ? 119.907 8.240 57.078 1.00 23.33 210 SER A N 1
ATOM 1671 C CA . SER A 1 210 ? 118.833 7.266 57.354 1.00 25.33 210 SER A CA 1
ATOM 1672 C C . SER A 1 210 ? 119.054 5.884 56.718 1.00 26.90 210 SER A C 1
ATOM 1673 O O . SER A 1 210 ? 118.745 4.833 57.342 1.00 28.51 210 SER A O 1
ATOM 1676 N N . LYS A 1 211 ? 119.593 5.848 55.499 1.00 27.83 211 LYS A N 1
ATOM 1677 C CA . LYS A 1 211 ? 119.851 4.554 54.805 1.00 29.21 211 LYS A CA 1
ATOM 1678 C C . LYS A 1 211 ? 120.909 3.757 55.496 1.00 30.30 211 LYS A C 1
ATOM 1679 O O . LYS A 1 211 ? 120.827 2.507 55.557 1.00 30.98 211 LYS A O 1
ATOM 1685 N N . GLN A 1 212 ? 121.928 4.446 55.987 1.00 30.69 212 GLN A N 1
ATOM 1686 C CA . GLN A 1 212 ? 122.984 3.776 56.756 1.00 32.85 212 GLN A CA 1
ATOM 1687 C C . GLN A 1 212 ? 122.486 3.257 58.096 1.00 33.11 212 GLN A C 1
ATOM 1688 O O . GLN A 1 212 ? 122.868 2.157 58.541 1.00 33.71 212 GLN A O 1
ATOM 1694 N N . LYS A 1 213 ? 121.663 4.057 58.773 1.00 33.71 213 LYS A N 1
ATOM 1695 C CA . LYS A 1 213 ? 121.084 3.606 60.033 1.00 36.76 213 LYS A CA 1
ATOM 1696 C C . LYS A 1 213 ? 120.411 2.234 59.808 1.00 38.61 213 LYS A C 1
ATOM 1697 O O . LYS A 1 213 ? 120.535 1.338 60.642 1.00 38.43 213 LYS A O 1
ATOM 1703 N N . LEU A 1 214 ? 119.736 2.068 58.669 1.00 40.92 214 LEU A N 1
ATOM 1704 C CA . LEU A 1 214 ? 119.018 0.803 58.376 1.00 44.02 214 LEU A CA 1
ATOM 1705 C C . LEU A 1 214 ? 119.927 -0.391 58.005 1.00 45.78 214 LEU A C 1
ATOM 1706 O O . LEU A 1 214 ? 119.762 -1.490 58.568 1.00 46.17 214 LEU A O 1
ATOM 1711 N N . GLU A 1 215 ? 120.883 -0.177 57.096 1.00 47.09 215 GLU A N 1
ATOM 1712 C CA . GLU A 1 215 ? 121.848 -1.216 56.691 1.00 48.80 215 GLU A CA 1
ATOM 1713 C C . GLU A 1 215 ? 122.751 -1.708 57.850 1.00 50.23 215 GLU A C 1
ATOM 1714 O O . GLU A 1 215 ? 123.099 -2.907 57.935 1.00 50.14 215 GLU A O 1
ATOM 1717 N N . LEU A 1 216 ? 123.110 -0.798 58.755 1.00 51.45 216 LEU A N 1
ATOM 1718 C CA . LEU A 1 216 ? 123.982 -1.148 59.884 1.00 53.42 216 LEU A CA 1
ATOM 1719 C C . LEU A 1 216 ? 123.191 -1.674 61.091 1.00 54.27 216 LEU A C 1
ATOM 1720 O O . LEU A 1 216 ? 123.793 -2.115 62.075 1.00 54.53 216 LEU A O 1
ATOM 1725 N N . LYS A 1 217 ? 121.856 -1.641 60.993 1.00 55.62 217 LYS A N 1
ATOM 1726 C CA . LYS A 1 217 ? 120.925 -1.895 62.111 1.00 56.70 217 LYS A CA 1
ATOM 1727 C C . LYS A 1 217 ? 121.247 -1.046 63.379 1.00 57.42 217 LYS A C 1
ATOM 1728 O O . LYS A 1 217 ? 121.383 -1.582 64.494 1.00 57.78 217 LYS A O 1
ATOM 1730 N N . LEU A 1 218 ? 121.370 0.275 63.185 1.00 57.14 218 LEU A N 1
ATOM 1731 C CA . LEU A 1 218 ? 121.725 1.216 64.252 1.00 57.50 218 LEU A CA 1
ATOM 1732 N N . LEU B 1 2 ? 130.736 44.946 28.532 1.00 37.52 2 LEU B N 1
ATOM 1733 C CA . LEU B 1 2 ? 131.259 44.432 27.227 1.00 36.68 2 LEU B CA 1
ATOM 1734 C C . LEU B 1 2 ? 130.518 45.124 26.068 1.00 35.01 2 LEU B C 1
ATOM 1735 O O . LEU B 1 2 ? 129.292 45.402 26.141 1.00 35.48 2 LEU B O 1
ATOM 1740 N N . ASP B 1 3 ? 131.256 45.448 25.006 1.00 31.83 3 ASP B N 1
ATOM 1741 C CA . ASP B 1 3 ? 130.641 46.055 23.836 1.00 28.66 3 ASP B CA 1
ATOM 1742 C C . ASP B 1 3 ? 131.247 45.472 22.583 1.00 25.30 3 ASP B C 1
ATOM 1743 O O . ASP B 1 3 ? 132.253 44.734 22.635 1.00 24.64 3 ASP B O 1
ATOM 1748 N N . SER B 1 4 ? 130.635 45.774 21.461 1.00 21.27 4 SER B N 1
ATOM 1749 C CA . SER B 1 4 ? 131.070 45.086 20.234 1.00 20.41 4 SER B CA 1
ATOM 1750 C C . SER B 1 4 ? 132.448 45.546 19.755 1.00 19.92 4 SER B C 1
ATOM 1751 O O . SER B 1 4 ? 133.068 44.859 18.935 1.00 20.14 4 SER B O 1
ATOM 1754 N N . PHE B 1 5 ? 132.901 46.724 20.185 1.00 20.29 5 PHE B N 1
ATOM 1755 C CA . PHE B 1 5 ? 134.242 47.188 19.814 1.00 21.12 5 PHE B CA 1
ATOM 1756 C C . PHE B 1 5 ? 135.301 46.299 20.486 1.00 21.80 5 PHE B C 1
ATOM 1757 O O . PHE B 1 5 ? 136.310 45.911 19.861 1.00 21.64 5 PHE B O 1
ATOM 1765 N N . GLU B 1 6 ? 135.082 45.958 21.747 1.00 22.44 6 GLU B N 1
ATOM 1766 C CA . GLU B 1 6 ? 135.985 45.004 22.414 1.00 23.70 6 GLU B CA 1
ATOM 1767 C C . GLU B 1 6 ? 135.991 43.646 21.735 1.00 21.88 6 GLU B C 1
ATOM 1768 O O . GLU B 1 6 ? 137.053 43.018 21.658 1.00 24.18 6 GLU B O 1
ATOM 1774 N N . ILE B 1 7 ? 134.818 43.177 21.295 1.00 20.63 7 ILE B N 1
ATOM 1775 C CA . ILE B 1 7 ? 134.715 41.912 20.568 1.00 20.03 7 ILE B CA 1
ATOM 1776 C C . ILE B 1 7 ? 135.508 41.989 19.246 1.00 19.21 7 ILE B C 1
ATOM 1777 O O . ILE B 1 7 ? 136.318 41.087 18.951 1.00 19.72 7 ILE B O 1
ATOM 1782 N N . LEU B 1 8 ? 135.330 43.077 18.491 1.00 18.85 8 LEU B N 1
ATOM 1783 C CA . LEU B 1 8 ? 136.058 43.262 17.230 1.00 19.25 8 LEU B CA 1
ATOM 1784 C C . LEU B 1 8 ? 137.562 43.201 17.460 1.00 19.53 8 LEU B C 1
ATOM 1785 O O . LEU B 1 8 ? 138.284 42.482 16.721 1.00 18.43 8 LEU B O 1
ATOM 1790 N N . LYS B 1 9 ? 138.056 43.950 18.467 1.00 19.24 9 LYS B N 1
ATOM 1791 C CA . LYS B 1 9 ? 139.489 43.905 18.702 1.00 21.90 9 LYS B CA 1
ATOM 1792 C C . LYS B 1 9 ? 140.006 42.502 19.012 1.00 21.94 9 LYS B C 1
ATOM 1793 O O . LYS B 1 9 ? 141.054 42.103 18.475 1.00 23.50 9 LYS B O 1
ATOM 1799 N N . ALA B 1 10 ? 139.272 41.758 19.840 1.00 20.67 10 ALA B N 1
ATOM 1800 C CA . ALA B 1 10 ? 139.678 40.381 20.249 1.00 22.22 10 ALA B CA 1
ATOM 1801 C C . ALA B 1 10 ? 139.699 39.421 19.048 1.00 22.71 10 ALA B C 1
ATOM 1802 O O . ALA B 1 10 ? 140.663 38.659 18.870 1.00 23.60 10 ALA B O 1
ATOM 1804 N N . LEU B 1 11 ? 138.654 39.479 18.220 1.00 20.78 11 LEU B N 1
ATOM 1805 C CA . LEU B 1 11 ? 138.588 38.632 17.008 1.00 21.63 11 LEU B CA 1
ATOM 1806 C C . LEU B 1 11 ? 139.633 39.046 15.983 1.00 22.03 11 LEU B C 1
ATOM 1807 O O . LEU B 1 11 ? 140.226 38.161 15.340 1.00 21.96 11 LEU B O 1
ATOM 1812 N N . LYS B 1 12 ? 139.904 40.353 15.829 1.00 22.85 12 LYS B N 1
ATOM 1813 C CA . LYS B 1 12 ? 140.975 40.793 14.881 1.00 26.06 12 LYS B CA 1
ATOM 1814 C C . LYS B 1 12 ? 142.357 40.235 15.258 1.00 28.80 12 LYS B C 1
ATOM 1815 O O . LYS B 1 12 ? 143.186 39.920 14.366 1.00 29.84 12 LYS B O 1
ATOM 1821 N N . SER B 1 13 ? 142.616 40.086 16.556 1.00 28.63 13 SER B N 1
ATOM 1822 C CA . SER B 1 13 ? 143.905 39.501 16.955 1.00 31.79 13 SER B CA 1
ATOM 1823 C C . SER B 1 13 ? 144.051 37.975 16.703 1.00 32.13 13 SER B C 1
ATOM 1824 O O . SER B 1 13 ? 145.141 37.430 16.809 1.00 32.39 13 SER B O 1
ATOM 1827 N N . LEU B 1 14 ? 142.970 37.282 16.356 1.00 32.05 14 LEU B N 1
ATOM 1828 C CA . LEU B 1 14 ? 143.034 35.821 16.122 1.00 32.26 14 LEU B CA 1
ATOM 1829 C C . LEU B 1 14 ? 143.294 35.434 14.658 1.00 34.02 14 LEU B C 1
ATOM 1830 O O . LEU B 1 14 ? 143.322 34.230 14.341 1.00 34.84 14 LEU B O 1
ATOM 1835 N N . ASP B 1 15 ? 143.497 36.430 13.786 1.00 34.02 15 ASP B N 1
ATOM 1836 C CA . ASP B 1 15 ? 143.798 36.199 12.335 1.00 35.04 15 ASP B CA 1
ATOM 1837 C C . ASP B 1 15 ? 142.910 35.150 11.635 1.00 34.15 15 ASP B C 1
ATOM 1838 O O . ASP B 1 15 ? 143.361 34.257 10.901 1.00 35.36 15 ASP B O 1
ATOM 1843 N N . LEU B 1 16 ? 141.614 35.298 11.872 1.00 31.69 16 LEU B N 1
ATOM 1844 C CA . LEU B 1 16 ? 140.605 34.390 11.367 1.00 30.65 16 LEU B CA 1
ATOM 1845 C C . LEU B 1 16 ? 140.375 34.491 9.854 1.00 30.17 16 LEU B C 1
ATOM 1846 O O . LEU B 1 16 ? 139.829 33.559 9.244 1.00 31.03 16 LEU B O 1
ATOM 1851 N N . LEU B 1 17 ? 140.762 35.618 9.265 1.00 28.74 17 LEU B N 1
ATOM 1852 C CA . LEU B 1 17 ? 140.478 35.889 7.853 1.00 29.00 17 LEU B CA 1
ATOM 1853 C C . LEU B 1 17 ? 141.756 35.811 7.026 1.00 31.56 17 LEU B C 1
ATOM 1854 O O . LEU B 1 17 ? 141.854 36.423 5.957 1.00 31.08 17 LEU B O 1
ATOM 1859 N N . LYS B 1 18 ? 142.721 35.054 7.545 1.00 33.61 18 LYS B N 1
ATOM 1860 C CA . LYS B 1 18 ? 144.010 34.809 6.889 1.00 37.67 18 LYS B CA 1
ATOM 1861 C C . LYS B 1 18 ? 143.886 34.493 5.391 1.00 38.50 18 LYS B C 1
ATOM 1862 O O . LYS B 1 18 ? 144.555 35.114 4.528 1.00 40.15 18 LYS B O 1
ATOM 1868 N N . ASN B 1 19 ? 143.007 33.554 5.068 1.00 38.83 19 ASN B N 1
ATOM 1869 C CA . ASN B 1 19 ? 142.932 33.122 3.687 1.00 39.50 19 ASN B CA 1
ATOM 1870 C C . ASN B 1 19 ? 141.765 33.728 2.911 1.00 37.39 19 ASN B C 1
ATOM 1871 O O . ASN B 1 19 ? 141.444 33.246 1.818 1.00 38.65 19 ASN B O 1
ATOM 1876 N N . ALA B 1 20 ? 141.173 34.807 3.457 1.00 34.31 20 ALA B N 1
ATOM 1877 C CA . ALA B 1 20 ? 139.931 35.373 2.953 1.00 31.51 20 ALA B CA 1
ATOM 1878 C C . ALA B 1 20 ? 140.157 36.579 2.038 1.00 30.30 20 ALA B C 1
ATOM 1879 O O . ALA B 1 20 ? 141.124 37.337 2.211 1.00 30.91 20 ALA B O 1
ATOM 1881 N N . PRO B 1 21 ? 139.267 36.782 1.071 1.00 28.35 21 PRO B N 1
ATOM 1882 C CA . PRO B 1 21 ? 139.297 38.021 0.270 1.00 27.76 21 PRO B CA 1
ATOM 1883 C C . PRO B 1 21 ? 138.905 39.256 1.094 1.00 26.05 21 PRO B C 1
ATOM 1884 O O . PRO B 1 21 ? 138.455 39.103 2.232 1.00 24.04 21 PRO B O 1
ATOM 1888 N N . ALA B 1 22 ? 139.056 40.438 0.494 1.00 25.25 22 ALA B N 1
ATOM 1889 C CA . ALA B 1 22 ? 139.003 41.733 1.187 1.00 24.79 22 ALA B CA 1
ATOM 1890 C C . ALA B 1 22 ? 137.716 42.015 1.940 1.00 22.97 22 ALA B C 1
ATOM 1891 O O . ALA B 1 22 ? 137.731 42.623 3.026 1.00 21.27 22 ALA B O 1
ATOM 1893 N N . TRP B 1 23 ? 136.606 41.620 1.338 1.00 21.18 23 TRP B N 1
ATOM 1894 C CA . TRP B 1 23 ? 135.271 41.772 1.962 1.00 20.73 23 TRP B CA 1
ATOM 1895 C C . TRP B 1 23 ? 134.773 40.453 2.547 1.00 19.93 23 TRP B C 1
ATOM 1896 O O . TRP B 1 23 ? 133.591 40.352 2.889 1.00 19.48 23 TRP B O 1
ATOM 1907 N N . TRP B 1 24 ? 135.696 39.475 2.706 1.00 20.41 24 TRP B N 1
ATOM 1908 C CA . TRP B 1 24 ? 135.389 38.094 3.202 1.00 20.73 24 TRP B CA 1
ATOM 1909 C C . TRP B 1 24 ? 134.556 37.209 2.268 1.00 20.92 24 TRP B C 1
ATOM 1910 O O . TRP B 1 24 ? 134.972 36.088 1.932 1.00 21.49 24 TRP B O 1
ATOM 1921 N N . TRP B 1 25 ? 133.398 37.716 1.869 1.00 19.11 25 TRP B N 1
ATOM 1922 C CA . TRP B 1 25 ? 132.496 36.985 0.956 1.00 18.73 25 TRP B CA 1
ATOM 1923 C C . TRP B 1 25 ? 133.164 36.977 -0.413 1.00 20.17 25 TRP B C 1
ATOM 1924 O O . TRP B 1 25 ? 133.532 38.053 -0.895 1.00 20.64 25 TRP B O 1
ATOM 1935 N N . PRO B 1 26 ? 133.358 35.803 -1.044 1.00 21.43 26 PRO B N 1
ATOM 1936 C CA . PRO B 1 26 ? 133.986 35.773 -2.371 1.00 22.61 26 PRO B CA 1
ATOM 1937 C C . PRO B 1 26 ? 133.097 36.470 -3.407 1.00 21.76 26 PRO B C 1
ATOM 1938 O O . PRO B 1 26 ? 131.891 36.277 -3.402 1.00 22.32 26 PRO B O 1
ATOM 1942 N N . ASN B 1 27 ? 133.684 37.293 -4.253 1.00 22.42 27 ASN B N 1
ATOM 1943 C CA . ASN B 1 27 ? 132.933 38.000 -5.284 1.00 21.98 27 ASN B CA 1
ATOM 1944 C C . ASN B 1 27 ? 131.936 39.011 -4.720 1.00 20.47 27 ASN B C 1
ATOM 1945 O O . ASN B 1 27 ? 130.869 39.250 -5.313 1.00 20.28 27 ASN B O 1
ATOM 1950 N N . ALA B 1 28 ? 132.314 39.626 -3.602 1.00 20.60 28 ALA B N 1
ATOM 1951 C CA . ALA B 1 28 ? 131.529 40.717 -3.013 1.00 19.44 28 ALA B CA 1
ATOM 1952 C C . ALA B 1 28 ? 131.290 41.845 -4.019 1.00 19.06 28 ALA B C 1
ATOM 1953 O O . ALA B 1 28 ? 132.114 42.106 -4.923 1.00 21.20 28 ALA B O 1
ATOM 1955 N N . LEU B 1 29 ? 130.172 42.537 -3.840 1.00 19.24 29 LEU B N 1
ATOM 1956 C CA . LEU B 1 29 ? 129.818 43.735 -4.610 1.00 19.43 29 LEU B CA 1
ATOM 1957 C C . LEU B 1 29 ? 129.420 43.426 -6.057 1.00 20.25 29 LEU B C 1
ATOM 1958 O O . LEU B 1 29 ? 129.327 44.338 -6.904 1.00 22.56 29 LEU B O 1
ATOM 1963 N N . LYS B 1 30 ? 129.194 42.143 -6.318 1.00 18.66 30 LYS B N 1
ATOM 1964 C CA . LYS B 1 30 ? 128.754 41.623 -7.633 1.00 19.23 30 LYS B CA 1
ATOM 1965 C C . LYS B 1 30 ? 127.448 40.861 -7.482 1.00 18.20 30 LYS B C 1
ATOM 1966 O O . LYS B 1 30 ? 127.046 40.520 -6.366 1.00 17.41 30 LYS B O 1
ATOM 1972 N N . PHE B 1 31 ? 126.784 40.611 -8.601 1.00 17.27 31 PHE B N 1
ATOM 1973 C CA . PHE B 1 31 ? 125.481 39.907 -8.588 1.00 16.29 31 PHE B CA 1
ATOM 1974 C C . PHE B 1 31 ? 125.604 38.508 -7.951 1.00 15.47 31 PHE B C 1
ATOM 1975 O O . PHE B 1 31 ? 124.692 38.026 -7.263 1.00 15.38 31 PHE B O 1
ATOM 1983 N N . GLU B 1 32 ? 126.743 37.870 -8.168 1.00 16.67 32 GLU B N 1
ATOM 1984 C CA . GLU B 1 32 ? 127.013 36.557 -7.564 1.00 17.91 32 GLU B CA 1
ATOM 1985 C C . GLU B 1 32 ? 126.916 36.574 -6.034 1.00 16.99 32 GLU B C 1
ATOM 1986 O O . GLU B 1 32 ? 126.514 35.570 -5.418 1.00 15.86 32 GLU B O 1
ATOM 1991 N N . ALA B 1 33 ? 127.297 37.698 -5.407 1.00 16.03 33 ALA B N 1
ATOM 1992 C CA . ALA B 1 33 ? 127.149 37.826 -3.941 1.00 16.13 33 ALA B CA 1
ATOM 1993 C C . ALA B 1 33 ? 125.661 37.826 -3.544 1.00 16.12 33 ALA B C 1
ATOM 1994 O O . ALA B 1 33 ? 125.293 37.246 -2.527 1.00 16.09 33 ALA B O 1
ATOM 1996 N N . LEU B 1 34 ? 124.832 38.557 -4.297 1.00 14.74 34 LEU B N 1
ATOM 1997 C CA . LEU B 1 34 ? 123.364 38.496 -4.068 1.00 14.53 34 LEU B CA 1
ATOM 1998 C C . LEU B 1 34 ? 122.863 37.028 -4.189 1.00 14.47 34 LEU B C 1
ATOM 1999 O O . LEU B 1 34 ? 122.090 36.547 -3.319 1.00 15.51 34 LEU B O 1
ATOM 2004 N N . LEU B 1 35 ? 123.284 36.299 -5.233 1.00 15.08 35 LEU B N 1
ATOM 2005 C CA . LEU B 1 35 ? 122.845 34.907 -5.389 1.00 14.77 35 LEU B CA 1
ATOM 2006 C C . LEU B 1 35 ? 123.237 34.066 -4.173 1.00 15.78 35 LEU B C 1
ATOM 2007 O O . LEU B 1 35 ? 122.414 33.303 -3.669 1.00 16.09 35 LEU B O 1
ATOM 2012 N N . GLY B 1 36 ? 124.480 34.195 -3.727 1.00 15.39 36 GLY B N 1
ATOM 2013 C CA . GLY B 1 36 ? 124.973 33.440 -2.587 1.00 15.94 36 GLY B CA 1
ATOM 2014 C C . GLY B 1 36 ? 124.260 33.781 -1.306 1.00 17.05 36 GLY B C 1
ATOM 2015 O O . GLY B 1 36 ? 124.037 32.888 -0.494 1.00 17.04 36 GLY B O 1
ATOM 2016 N N . ALA B 1 37 ? 123.889 35.061 -1.125 1.00 16.46 37 ALA B N 1
ATOM 2017 C CA . ALA B 1 37 ? 123.175 35.476 0.074 1.00 16.36 37 ALA B CA 1
ATOM 2018 C C . ALA B 1 37 ? 121.834 34.769 0.206 1.00 17.42 37 ALA B C 1
ATOM 2019 O O . ALA B 1 37 ? 121.379 34.454 1.334 1.00 19.28 37 ALA B O 1
ATOM 2021 N N . VAL B 1 38 ? 121.206 34.501 -0.928 1.00 17.24 38 VAL B N 1
ATOM 2022 C CA . VAL B 1 38 ? 119.981 33.697 -0.945 1.00 17.68 38 VAL B CA 1
ATOM 2023 C C . VAL B 1 38 ? 120.239 32.166 -0.793 1.00 19.63 38 VAL B C 1
ATOM 2024 O O . VAL B 1 38 ? 119.571 31.445 -0.001 1.00 21.23 38 VAL B O 1
ATOM 2028 N N . LEU B 1 39 ? 121.199 31.644 -1.553 1.00 18.01 39 LEU B N 1
ATOM 2029 C CA . LEU B 1 39 ? 121.425 30.180 -1.623 1.00 19.00 39 LEU B CA 1
ATOM 2030 C C . LEU B 1 39 ? 122.018 29.606 -0.345 1.00 21.73 39 LEU B C 1
ATOM 2031 O O . LEU B 1 39 ? 121.935 28.370 -0.109 1.00 22.46 39 LEU B O 1
ATOM 2036 N N . THR B 1 40 ? 122.637 30.476 0.467 1.00 22.60 40 THR B N 1
ATOM 2037 C CA . THR B 1 40 ? 123.347 29.985 1.636 1.00 23.82 40 THR B CA 1
ATOM 2038 C C . THR B 1 40 ? 122.438 29.632 2.795 1.00 25.12 40 THR B C 1
ATOM 2039 O O . THR B 1 40 ? 122.898 28.961 3.773 1.00 25.74 40 THR B O 1
ATOM 2043 N N . GLN B 1 41 ? 121.174 30.045 2.719 1.00 26.65 41 GLN B N 1
ATOM 2044 C CA . GLN B 1 41 ? 120.245 29.744 3.824 1.00 30.66 41 GLN B CA 1
ATOM 2045 C C . GLN B 1 41 ? 120.180 28.226 4.146 1.00 30.93 41 GLN B C 1
ATOM 2046 O O . GLN B 1 41 ? 119.831 27.421 3.282 1.00 30.05 41 GLN B O 1
ATOM 2052 N N . ASN B 1 42 ? 120.560 27.840 5.376 1.00 31.85 42 ASN B N 1
ATOM 2053 C CA . ASN B 1 42 ? 120.412 26.461 5.864 1.00 34.36 42 ASN B CA 1
ATOM 2054 C C . ASN B 1 42 ? 121.315 25.433 5.182 1.00 35.00 42 ASN B C 1
ATOM 2055 O O . ASN B 1 42 ? 120.990 24.235 5.112 1.00 35.04 42 ASN B O 1
ATOM 2060 N N . THR B 1 43 ? 122.450 25.879 4.656 1.00 34.17 43 THR B N 1
ATOM 2061 C CA . THR B 1 43 ? 123.377 24.914 4.066 1.00 35.89 43 THR B CA 1
ATOM 2062 C C . THR B 1 43 ? 124.816 25.414 4.259 1.00 36.82 43 THR B C 1
ATOM 2063 O O . THR B 1 43 ? 125.011 26.545 4.707 1.00 37.52 43 THR B O 1
ATOM 2067 N N . LYS B 1 44 ? 125.801 24.568 3.930 1.00 38.67 44 LYS B N 1
ATOM 2068 C CA . LYS B 1 44 ? 127.228 24.940 3.982 1.00 39.34 44 LYS B CA 1
ATOM 2069 C C . LYS B 1 44 ? 127.639 25.679 2.719 1.00 39.71 44 LYS B C 1
ATOM 2070 O O . LYS B 1 44 ? 127.080 25.430 1.632 1.00 38.22 44 LYS B O 1
ATOM 2072 N N . PHE B 1 45 ? 128.646 26.549 2.830 1.00 39.44 45 PHE B N 1
ATOM 2073 C CA . PHE B 1 45 ? 128.964 27.404 1.699 1.00 39.37 45 PHE B CA 1
ATOM 2074 C C . PHE B 1 45 ? 129.586 26.573 0.581 1.00 39.02 45 PHE B C 1
ATOM 2075 O O . PHE B 1 45 ? 129.473 26.932 -0.592 1.00 38.21 45 PHE B O 1
ATOM 2083 N N . GLU B 1 46 ? 130.190 25.445 0.955 1.00 37.60 46 GLU B N 1
ATOM 2084 C CA . GLU B 1 46 ? 130.717 24.482 -0.008 1.00 38.01 46 GLU B CA 1
ATOM 2085 C C . GLU B 1 46 ? 129.645 23.966 -0.987 1.00 35.45 46 GLU B C 1
ATOM 2086 O O . GLU B 1 46 ? 129.916 23.704 -2.191 1.00 33.46 46 GLU B O 1
ATOM 2092 N N . ALA B 1 47 ? 128.433 23.805 -0.460 1.00 32.31 47 ALA B N 1
ATOM 2093 C CA . ALA B 1 47 ? 127.297 23.414 -1.271 1.00 30.50 47 ALA B CA 1
ATOM 2094 C C . ALA B 1 47 ? 126.856 24.592 -2.176 1.00 27.81 47 ALA B C 1
ATOM 2095 O O . ALA B 1 47 ? 126.470 24.384 -3.355 1.00 26.35 47 ALA B O 1
ATOM 2097 N N . VAL B 1 48 ? 126.940 25.811 -1.635 1.00 25.49 48 VAL B N 1
ATOM 2098 C CA . VAL B 1 48 ? 126.623 27.020 -2.418 1.00 23.42 48 VAL B CA 1
ATOM 2099 C C . VAL B 1 48 ? 127.601 27.140 -3.578 1.00 23.32 48 VAL B C 1
ATOM 2100 O O . VAL B 1 48 ? 127.179 27.419 -4.702 1.00 21.57 48 VAL B O 1
ATOM 2104 N N . LEU B 1 49 ? 128.893 26.928 -3.313 1.00 24.02 49 LEU B N 1
ATOM 2105 C CA . LEU B 1 49 ? 129.894 26.966 -4.376 1.00 25.55 49 LEU B CA 1
ATOM 2106 C C . LEU B 1 49 ? 129.560 25.979 -5.485 1.00 24.53 49 LEU B C 1
ATOM 2107 O O . LEU B 1 49 ? 129.726 26.330 -6.650 1.00 24.24 49 LEU B O 1
ATOM 2112 N N . LYS B 1 50 ? 129.037 24.788 -5.129 1.00 24.51 50 LYS B N 1
ATOM 2113 C CA . LYS B 1 50 ? 128.670 23.802 -6.131 1.00 25.07 50 LYS B CA 1
ATOM 2114 C C . LYS B 1 50 ? 127.480 24.269 -6.989 1.00 22.83 50 LYS B C 1
ATOM 2115 O O . LYS B 1 50 ? 127.493 24.095 -8.208 1.00 23.41 50 LYS B O 1
ATOM 2118 N N . SER B 1 51 ? 126.476 24.871 -6.351 1.00 20.47 51 SER B N 1
ATOM 2119 C CA . SER B 1 51 ? 125.367 25.466 -7.089 1.00 19.17 51 SER B CA 1
ATOM 2120 C C . SER B 1 51 ? 125.857 26.563 -7.992 1.00 18.83 51 SER B C 1
ATOM 2121 O O . SER B 1 51 ? 125.418 26.659 -9.140 1.00 18.74 51 SER B O 1
ATOM 2124 N N . LEU B 1 52 ? 126.740 27.430 -7.499 1.00 18.18 52 LEU B N 1
ATOM 2125 C CA . LEU B 1 52 ? 127.214 28.518 -8.380 1.00 19.24 52 LEU B CA 1
ATOM 2126 C C . LEU B 1 52 ? 128.002 27.981 -9.573 1.00 20.15 52 LEU B C 1
ATOM 2127 O O . LEU B 1 52 ? 127.871 28.486 -10.696 1.00 20.70 52 LEU B O 1
ATOM 2132 N N . GLU B 1 53 ? 128.809 26.955 -9.333 1.00 21.02 53 GLU B N 1
ATOM 2133 C CA . GLU B 1 53 ? 129.476 26.269 -10.448 1.00 23.40 53 GLU B CA 1
ATOM 2134 C C . GLU B 1 53 ? 128.509 25.658 -11.463 1.00 22.31 53 GLU B C 1
ATOM 2135 O O . GLU B 1 53 ? 128.748 25.759 -12.670 1.00 23.57 53 GLU B O 1
ATOM 2141 N N . ASN B 1 54 ? 127.415 25.053 -11.001 1.00 21.48 54 ASN B N 1
ATOM 2142 C CA . ASN B 1 54 ? 126.396 24.583 -11.927 1.00 20.55 54 ASN B CA 1
ATOM 2143 C C . ASN B 1 54 ? 125.825 25.718 -12.774 1.00 20.44 54 ASN B C 1
ATOM 2144 O O . ASN B 1 54 ? 125.620 25.543 -13.975 1.00 20.16 54 ASN B O 1
ATOM 2149 N N . LEU B 1 55 ? 125.582 26.891 -12.164 1.00 18.98 55 LEU B N 1
ATOM 2150 C CA . LEU B 1 55 ? 125.028 28.015 -12.896 1.00 19.57 55 LEU B CA 1
ATOM 2151 C C . LEU B 1 55 ? 126.013 28.568 -13.916 1.00 19.37 55 LEU B C 1
ATOM 2152 O O . LEU B 1 55 ? 125.623 28.966 -15.004 1.00 20.33 55 LEU B O 1
ATOM 2157 N N . LYS B 1 56 ? 127.297 28.587 -13.567 1.00 20.63 56 LYS B N 1
ATOM 2158 C CA . LYS B 1 56 ? 128.295 28.977 -14.571 1.00 19.11 56 LYS B CA 1
ATOM 2159 C C . LYS B 1 56 ? 128.435 28.006 -15.764 1.00 21.59 56 LYS B C 1
ATOM 2160 O O . LYS B 1 56 ? 128.463 28.456 -16.909 1.00 22.21 56 LYS B O 1
ATOM 2166 N N . ASN B 1 57 ? 128.418 26.704 -15.490 1.00 21.32 57 ASN B N 1
ATOM 2167 C CA . ASN B 1 57 ? 128.582 25.703 -16.536 1.00 23.55 57 ASN B CA 1
ATOM 2168 C C . ASN B 1 57 ? 127.360 25.687 -17.445 1.00 23.05 57 ASN B C 1
ATOM 2169 O O . ASN B 1 57 ? 127.487 25.364 -18.628 1.00 23.40 57 ASN B O 1
ATOM 2174 N N . ALA B 1 58 ? 126.206 26.050 -16.894 1.00 22.52 58 ALA B N 1
ATOM 2175 C CA . ALA B 1 58 ? 124.945 26.143 -17.663 1.00 24.04 58 ALA B CA 1
ATOM 2176 C C . ALA B 1 58 ? 124.743 27.449 -18.462 1.00 24.38 58 ALA B C 1
ATOM 2177 O O . ALA B 1 58 ? 123.694 27.627 -19.126 1.00 26.22 58 ALA B O 1
ATOM 2179 N N . PHE B 1 59 ? 125.709 28.374 -18.385 1.00 23.59 59 PHE B N 1
ATOM 2180 C CA . PHE B 1 59 ? 125.632 29.699 -19.068 1.00 24.90 59 PHE B CA 1
ATOM 2181 C C . PHE B 1 59 ? 124.621 30.649 -18.453 1.00 25.17 59 PHE B C 1
ATOM 2182 O O . PHE B 1 59 ? 124.239 31.682 -19.074 1.00 26.18 59 PHE B O 1
ATOM 2190 N N . ILE B 1 60 ? 124.204 30.350 -17.222 1.00 22.70 60 ILE B N 1
ATOM 2191 C CA . ILE B 1 60 ? 123.241 31.230 -16.555 1.00 22.55 60 ILE B CA 1
ATOM 2192 C C . ILE B 1 60 ? 123.978 32.410 -15.873 1.00 22.90 60 ILE B C 1
ATOM 2193 O O . ILE B 1 60 ? 123.481 33.552 -15.856 1.00 24.65 60 ILE B O 1
ATOM 2198 N N . LEU B 1 61 ? 125.149 32.149 -15.318 1.00 21.30 61 LEU B N 1
ATOM 2199 C CA . LEU B 1 61 ? 125.949 33.177 -14.605 1.00 21.73 61 LEU B CA 1
ATOM 2200 C C . LEU B 1 61 ? 127.236 33.376 -15.383 1.00 22.66 61 LEU B C 1
ATOM 2201 O O . LEU B 1 61 ? 128.041 32.423 -15.536 1.00 24.82 61 LEU B O 1
ATOM 2206 N N . GLU B 1 62 ? 127.357 34.546 -15.999 1.00 22.99 62 GLU B N 1
ATOM 2207 C CA . GLU B 1 62 ? 128.538 34.874 -16.799 1.00 25.59 62 GLU B CA 1
ATOM 2208 C C . GLU B 1 62 ? 129.120 36.207 -16.327 1.00 27.75 62 GLU B C 1
ATOM 2209 O O . GLU B 1 62 ? 128.976 36.588 -15.149 1.00 27.88 62 GLU B O 1
ATOM 2211 N N . ASN B 1 63 ? 129.819 36.900 -17.231 1.00 30.48 63 ASN B N 1
ATOM 2212 C CA . ASN B 1 63 ? 130.603 38.079 -16.866 1.00 31.75 63 ASN B CA 1
ATOM 2213 C C . ASN B 1 63 ? 129.889 39.440 -16.669 1.00 32.04 63 ASN B C 1
ATOM 2214 O O . ASN B 1 63 ? 130.424 40.297 -15.969 1.00 35.50 63 ASN B O 1
ATOM 2219 N N . ASP B 1 64 ? 128.707 39.646 -17.250 1.00 28.73 64 ASP B N 1
ATOM 2220 C CA . ASP B 1 64 ? 128.040 40.967 -17.244 1.00 27.17 64 ASP B CA 1
ATOM 2221 C C . ASP B 1 64 ? 126.843 40.914 -16.276 1.00 24.98 64 ASP B C 1
ATOM 2222 O O . ASP B 1 64 ? 125.858 40.154 -16.506 1.00 23.21 64 ASP B O 1
ATOM 2227 N N . ASP B 1 65 ? 126.908 41.673 -15.185 1.00 23.02 65 ASP B N 1
ATOM 2228 C CA . ASP B 1 65 ? 125.848 41.562 -14.182 1.00 22.16 65 ASP B CA 1
ATOM 2229 C C . ASP B 1 65 ? 124.470 42.012 -14.601 1.00 21.40 65 ASP B C 1
ATOM 2230 O O . ASP B 1 65 ? 123.489 41.531 -14.035 1.00 20.84 65 ASP B O 1
ATOM 2235 N N . GLU B 1 66 ? 124.361 42.930 -15.565 1.00 20.85 66 GLU B N 1
ATOM 2236 C CA . GLU B 1 66 ? 123.004 43.304 -15.992 1.00 20.53 66 GLU B CA 1
ATOM 2237 C C . GLU B 1 66 ? 122.369 42.156 -16.780 1.00 20.60 66 GLU B C 1
ATOM 2238 O O . GLU B 1 66 ? 121.137 41.893 -16.639 1.00 21.59 66 GLU B O 1
ATOM 2244 N N . ILE B 1 67 ? 123.181 41.441 -17.562 1.00 20.01 67 ILE B N 1
ATOM 2245 C CA . ILE B 1 67 ? 122.691 40.216 -18.234 1.00 19.98 67 ILE B CA 1
ATOM 2246 C C . ILE B 1 67 ? 122.399 39.074 -17.225 1.00 18.41 67 ILE B C 1
ATOM 2247 O O . ILE B 1 67 ? 121.398 38.320 -17.365 1.00 18.90 67 ILE B O 1
ATOM 2252 N N . ASN B 1 68 ? 123.263 38.936 -16.217 1.00 18.42 68 ASN B N 1
ATOM 2253 C CA . ASN B 1 68 ? 123.028 37.890 -15.192 1.00 17.10 68 ASN B CA 1
ATOM 2254 C C . ASN B 1 68 ? 121.683 38.103 -14.501 1.00 16.54 68 ASN B C 1
ATOM 2255 O O . ASN B 1 68 ? 120.926 37.130 -14.249 1.00 15.61 68 ASN B O 1
ATOM 2260 N N . LEU B 1 69 ? 121.391 39.366 -14.165 1.00 14.64 69 LEU B N 1
ATOM 2261 C CA . LEU B 1 69 ? 120.117 39.681 -13.523 1.00 14.43 69 LEU B CA 1
ATOM 2262 C C . LEU B 1 69 ? 118.934 39.277 -14.383 1.00 14.45 69 LEU B C 1
ATOM 2263 O O . LEU B 1 69 ? 117.975 38.672 -13.893 1.00 14.15 69 LEU B O 1
ATOM 2268 N N . LYS B 1 70 ? 118.995 39.595 -15.680 1.00 15.68 70 LYS B N 1
ATOM 2269 C CA . LYS B 1 70 ? 117.879 39.212 -16.571 1.00 15.63 70 LYS B CA 1
ATOM 2270 C C . LYS B 1 70 ? 117.768 37.690 -16.758 1.00 15.12 70 LYS B C 1
ATOM 2271 O O . LYS B 1 70 ? 116.666 37.122 -16.800 1.00 16.02 70 LYS B O 1
ATOM 2277 N N . LYS B 1 71 ? 118.897 36.979 -16.826 1.00 16.33 71 LYS B N 1
ATOM 2278 C CA . LYS B 1 71 ? 118.823 35.517 -16.973 1.00 16.19 71 LYS B CA 1
ATOM 2279 C C . LYS B 1 71 ? 118.152 34.832 -15.797 1.00 16.50 71 LYS B C 1
ATOM 2280 O O . LYS B 1 71 ? 117.338 33.888 -16.003 1.00 18.92 71 LYS B O 1
ATOM 2286 N N . ILE B 1 72 ? 118.418 35.302 -14.574 1.00 15.93 72 ILE B N 1
ATOM 2287 C CA . ILE B 1 72 ? 117.703 34.721 -13.427 1.00 14.73 72 ILE B CA 1
ATOM 2288 C C . ILE B 1 72 ? 116.221 35.119 -13.436 1.00 15.60 72 ILE B C 1
ATOM 2289 O O . ILE B 1 72 ? 115.359 34.269 -13.110 1.00 16.02 72 ILE B O 1
ATOM 2294 N N . ALA B 1 73 ? 115.896 36.357 -13.829 1.00 14.33 73 ALA B N 1
ATOM 2295 C CA . ALA B 1 73 ? 114.487 36.768 -13.806 1.00 14.60 73 ALA B CA 1
ATOM 2296 C C . ALA B 1 73 ? 113.688 35.940 -14.797 1.00 15.82 73 ALA B C 1
ATOM 2297 O O . ALA B 1 73 ? 112.504 35.634 -14.559 1.00 16.97 73 ALA B O 1
ATOM 2299 N N . TYR B 1 74 ? 114.309 35.589 -15.938 1.00 16.43 74 TYR B N 1
ATOM 2300 C CA . TYR B 1 74 ? 113.548 35.019 -17.033 1.00 18.06 74 TYR B CA 1
ATOM 2301 C C . TYR B 1 74 ? 113.724 33.523 -17.346 1.00 17.75 74 TYR B C 1
ATOM 2302 O O . TYR B 1 74 ? 113.045 33.000 -18.250 1.00 20.90 74 TYR B O 1
ATOM 2311 N N . ILE B 1 75 ? 114.552 32.831 -16.563 1.00 19.09 75 ILE B N 1
ATOM 2312 C CA . ILE B 1 75 ? 114.815 31.391 -16.767 1.00 19.39 75 ILE B CA 1
ATOM 2313 C C . ILE B 1 75 ? 113.614 30.512 -16.358 1.00 19.57 75 ILE B C 1
ATOM 2314 O O . ILE B 1 75 ? 112.840 30.901 -15.482 1.00 20.33 75 ILE B O 1
ATOM 2319 N N . GLU B 1 76 ? 113.437 29.352 -17.032 1.00 18.18 76 GLU B N 1
ATOM 2320 C CA . GLU B 1 76 ? 112.456 28.357 -16.601 1.00 19.69 76 GLU B CA 1
ATOM 2321 C C . GLU B 1 76 ? 112.788 27.819 -15.197 1.00 19.26 76 GLU B C 1
ATOM 2322 O O . GLU B 1 76 ? 113.922 27.402 -14.883 1.00 18.12 76 GLU B O 1
ATOM 2326 N N . PHE B 1 77 ? 111.768 27.858 -14.346 1.00 18.47 77 PHE B N 1
ATOM 2327 C CA . PHE B 1 77 ? 111.895 27.396 -12.961 1.00 17.94 77 PHE B CA 1
ATOM 2328 C C . PHE B 1 77 ? 112.570 26.026 -12.834 1.00 19.03 77 PHE B C 1
ATOM 2329 O O . PHE B 1 77 ? 113.527 25.873 -12.032 1.00 19.61 77 PHE B O 1
ATOM 2337 N N . SER B 1 78 ? 112.103 25.017 -13.595 1.00 21.24 78 SER B N 1
ATOM 2338 C CA . SER B 1 78 ? 112.659 23.676 -13.381 1.00 22.42 78 SER B CA 1
ATOM 2339 C C . SER B 1 78 ? 114.167 23.580 -13.647 1.00 23.74 78 SER B C 1
ATOM 2340 O O . SER B 1 78 ? 114.856 22.780 -12.986 1.00 24.01 78 SER B O 1
ATOM 2343 N N . LYS B 1 79 ? 114.677 24.381 -14.592 1.00 22.60 79 LYS B N 1
ATOM 2344 C CA . LYS B 1 79 ? 116.111 24.395 -14.892 1.00 22.49 79 LYS B CA 1
ATOM 2345 C C . LYS B 1 79 ? 116.924 25.005 -13.769 1.00 21.89 79 LYS B C 1
ATOM 2346 O O . LYS B 1 79 ? 117.969 24.454 -13.377 1.00 22.77 79 LYS B O 1
ATOM 2352 N N . LEU B 1 80 ? 116.427 26.127 -13.228 1.00 18.91 80 LEU B N 1
ATOM 2353 C CA . LEU B 1 80 ? 117.107 26.774 -12.145 1.00 17.83 80 LEU B CA 1
ATOM 2354 C C . LEU B 1 80 ? 117.092 25.835 -10.941 1.00 18.25 80 LEU B C 1
ATOM 2355 O O . LEU B 1 80 ? 118.116 25.657 -10.327 1.00 17.68 80 LEU B O 1
ATOM 2360 N N . ALA B 1 81 ? 115.949 25.202 -10.634 1.00 18.67 81 ALA B N 1
ATOM 2361 C CA . ALA B 1 81 ? 115.886 24.296 -9.494 1.00 20.00 81 ALA B CA 1
ATOM 2362 C C . ALA B 1 81 ? 116.902 23.133 -9.593 1.00 22.44 81 ALA B C 1
ATOM 2363 O O . ALA B 1 81 ? 117.551 22.794 -8.579 1.00 23.36 81 ALA B O 1
ATOM 2365 N N . GLU B 1 82 ? 117.068 22.545 -10.788 1.00 22.72 82 GLU B N 1
ATOM 2366 C CA . GLU B 1 82 ? 118.079 21.484 -10.964 1.00 25.27 82 GLU B CA 1
ATOM 2367 C C . GLU B 1 82 ? 119.493 21.993 -10.701 1.00 25.09 82 GLU B C 1
ATOM 2368 O O . GLU B 1 82 ? 120.267 21.325 -10.011 1.00 25.40 82 GLU B O 1
ATOM 2374 N N . CYS B 1 83 ? 119.820 23.180 -11.209 1.00 24.28 83 CYS B N 1
ATOM 2375 C CA . CYS B 1 83 ? 121.162 23.724 -10.966 1.00 24.03 83 CYS B CA 1
ATOM 2376 C C . CYS B 1 83 ? 121.486 23.982 -9.497 1.00 23.31 83 CYS B C 1
ATOM 2377 O O . CYS B 1 83 ? 122.631 23.815 -9.076 1.00 23.88 83 CYS B O 1
ATOM 2380 N N . VAL B 1 84 ? 120.506 24.418 -8.712 1.00 21.21 84 VAL B N 1
ATOM 2381 C CA . VAL B 1 84 ? 120.793 24.754 -7.323 1.00 21.13 84 VAL B CA 1
ATOM 2382 C C . VAL B 1 84 ? 120.470 23.593 -6.339 1.00 21.72 84 VAL B C 1
ATOM 2383 O O . VAL B 1 84 ? 120.423 23.793 -5.138 1.00 21.25 84 VAL B O 1
ATOM 2387 N N . ARG B 1 85 ? 120.259 22.372 -6.856 1.00 23.70 85 ARG B N 1
ATOM 2388 C CA . ARG B 1 85 ? 120.074 21.185 -5.984 1.00 27.10 85 ARG B CA 1
ATOM 2389 C C . ARG B 1 85 ? 121.151 21.029 -4.869 1.00 27.00 85 ARG B C 1
ATOM 2390 O O . ARG B 1 85 ? 120.791 20.682 -3.721 1.00 26.67 85 ARG B O 1
ATOM 2398 N N . PRO B 1 86 ? 122.444 21.247 -5.180 1.00 27.21 86 PRO B N 1
ATOM 2399 C CA . PRO B 1 86 ? 123.468 21.057 -4.151 1.00 27.45 86 PRO B CA 1
ATOM 2400 C C . PRO B 1 86 ? 123.229 21.838 -2.867 1.00 26.66 86 PRO B C 1
ATOM 2401 O O . PRO B 1 86 ? 123.533 21.281 -1.825 1.00 27.62 86 PRO B O 1
ATOM 2405 N N . SER B 1 87 ? 122.670 23.051 -2.922 1.00 26.30 87 SER B N 1
ATOM 2406 C CA . SER B 1 87 ? 122.538 23.867 -1.705 1.00 24.97 87 SER B CA 1
ATOM 2407 C C . SER B 1 87 ? 121.190 23.669 -0.989 1.00 25.03 87 SER B C 1
ATOM 2408 O O . SER B 1 87 ? 120.860 24.396 -0.056 1.00 24.69 87 SER B O 1
ATOM 2411 N N . GLY B 1 88 ? 120.433 22.663 -1.416 1.00 24.02 88 GLY B N 1
ATOM 2412 C CA . GLY B 1 88 ? 119.243 22.234 -0.677 1.00 23.99 88 GLY B CA 1
ATOM 2413 C C . GLY B 1 88 ? 118.056 23.173 -0.832 1.00 23.76 88 GLY B C 1
ATOM 2414 O O . GLY B 1 88 ? 118.213 24.288 -1.329 1.00 24.36 88 GLY B O 1
ATOM 2415 N N . PHE B 1 89 ? 116.848 22.730 -0.447 1.00 24.69 89 PHE B N 1
ATOM 2416 C CA . PHE B 1 89 ? 115.645 23.578 -0.507 1.00 23.57 89 PHE B CA 1
ATOM 2417 C C . PHE B 1 89 ? 115.524 24.267 -1.847 1.00 22.34 89 PHE B C 1
ATOM 2418 O O . PHE B 1 89 ? 115.188 25.466 -1.957 1.00 19.73 89 PHE B O 1
ATOM 2426 N N . TYR B 1 90 ? 115.791 23.471 -2.869 1.00 20.49 90 TYR B N 1
ATOM 2427 C CA . TYR B 1 90 ? 116.087 24.019 -4.182 1.00 20.26 90 TYR B CA 1
ATOM 2428 C C . TYR B 1 90 ? 114.835 24.524 -4.890 1.00 18.73 90 TYR B C 1
ATOM 2429 O O . TYR B 1 90 ? 114.949 25.477 -5.660 1.00 18.93 90 TYR B O 1
ATOM 2438 N N . ASN B 1 91 ? 113.645 23.939 -4.641 1.00 16.94 91 ASN B N 1
ATOM 2439 C CA . ASN B 1 91 ? 112.437 24.512 -5.237 1.00 17.03 91 ASN B CA 1
ATOM 2440 C C . ASN B 1 91 ? 112.133 25.897 -4.668 1.00 15.29 91 ASN B C 1
ATOM 2441 O O . ASN B 1 91 ? 111.864 26.849 -5.418 1.00 16.03 91 ASN B O 1
ATOM 2446 N N . GLN B 1 92 ? 112.174 26.044 -3.351 1.00 15.16 92 GLN B N 1
ATOM 2447 C CA . GLN B 1 92 ? 112.002 27.395 -2.763 1.00 15.65 92 GLN B CA 1
ATOM 2448 C C . GLN B 1 92 ? 113.042 28.389 -3.182 1.00 15.99 92 GLN B C 1
ATOM 2449 O O . GLN B 1 92 ? 112.679 29.549 -3.507 1.00 16.43 92 GLN B O 1
ATOM 2455 N N . LYS B 1 93 ? 114.317 27.989 -3.169 1.00 16.29 93 LYS B N 1
ATOM 2456 C CA . LYS B 1 93 ? 115.370 28.951 -3.535 1.00 16.23 93 LYS B CA 1
ATOM 2457 C C . LYS B 1 93 ? 115.290 29.392 -4.976 1.00 15.04 93 LYS B C 1
ATOM 2458 O O . LYS B 1 93 ? 115.523 30.575 -5.290 1.00 15.02 93 LYS B O 1
ATOM 2464 N N . ALA B 1 94 ? 114.980 28.463 -5.883 1.00 14.59 94 ALA B N 1
ATOM 2465 C CA . ALA B 1 94 ? 114.865 28.826 -7.280 1.00 14.28 94 ALA B CA 1
ATOM 2466 C C . ALA B 1 94 ? 113.729 29.827 -7.459 1.00 14.73 94 ALA B C 1
ATOM 2467 O O . ALA B 1 94 ? 113.903 30.851 -8.126 1.00 14.14 94 ALA B O 1
ATOM 2469 N N . LYS B 1 95 ? 112.585 29.572 -6.844 1.00 14.54 95 LYS B N 1
ATOM 2470 C CA . LYS B 1 95 ? 111.469 30.536 -6.932 1.00 15.77 95 LYS B CA 1
ATOM 2471 C C . LYS B 1 95 ? 111.783 31.931 -6.314 1.00 15.61 95 LYS B C 1
ATOM 2472 O O . LYS B 1 95 ? 111.431 32.992 -6.879 1.00 15.85 95 LYS B O 1
ATOM 2478 N N . ARG B 1 96 ? 112.421 31.936 -5.162 1.00 15.31 96 ARG B N 1
ATOM 2479 C CA . ARG B 1 96 ? 112.841 33.171 -4.489 1.00 15.45 96 ARG B CA 1
ATOM 2480 C C . ARG B 1 96 ? 113.767 34.037 -5.386 1.00 14.62 96 ARG B C 1
ATOM 2481 O O . ARG B 1 96 ? 113.593 35.279 -5.472 1.00 14.80 96 ARG B O 1
ATOM 2489 N N . LEU B 1 97 ? 114.717 33.384 -6.068 1.00 13.08 97 LEU B N 1
ATOM 2490 C CA . LEU B 1 97 ? 115.660 34.093 -6.923 1.00 13.66 97 LEU B CA 1
ATOM 2491 C C . LEU B 1 97 ? 114.969 34.672 -8.151 1.00 13.35 97 LEU B C 1
ATOM 2492 O O . LEU B 1 97 ? 115.268 35.800 -8.580 1.00 13.52 97 LEU B O 1
ATOM 2497 N N . ILE B 1 98 ? 114.066 33.872 -8.774 1.00 13.10 98 ILE B N 1
ATOM 2498 C CA . ILE B 1 98 ? 113.366 34.361 -9.950 1.00 14.92 98 ILE B CA 1
ATOM 2499 C C . ILE B 1 98 ? 112.460 35.545 -9.611 1.00 15.02 98 ILE B C 1
ATOM 2500 O O . ILE B 1 98 ? 112.451 36.572 -10.336 1.00 15.24 98 ILE B O 1
ATOM 2505 N N . ASP B 1 99 ? 111.714 35.437 -8.518 1.00 14.40 99 ASP B N 1
ATOM 2506 C CA . ASP B 1 99 ? 110.830 36.563 -8.151 1.00 15.70 99 ASP B CA 1
ATOM 2507 C C . ASP B 1 99 ? 111.618 37.833 -7.756 1.00 15.40 99 ASP B C 1
ATOM 2508 O O . ASP B 1 99 ? 111.264 38.950 -8.158 1.00 15.76 99 ASP B O 1
ATOM 2513 N N . LEU B 1 100 ? 112.682 37.668 -6.983 1.00 13.66 100 LEU B N 1
ATOM 2514 C CA . LEU B 1 100 ? 113.513 38.808 -6.574 1.00 13.42 100 LEU B CA 1
ATOM 2515 C C . LEU B 1 100 ? 114.101 39.511 -7.796 1.00 14.57 100 LEU B C 1
ATOM 2516 O O . LEU B 1 100 ? 114.054 40.753 -7.907 1.00 15.36 100 LEU B O 1
ATOM 2521 N N . SER B 1 101 ? 114.615 38.718 -8.747 1.00 13.20 101 SER B N 1
ATOM 2522 C CA . SER B 1 101 ? 115.284 39.292 -9.917 1.00 14.62 101 SER B CA 1
ATOM 2523 C C . SER B 1 101 ? 114.306 40.070 -10.792 1.00 15.68 101 SER B C 1
ATOM 2524 O O . SER B 1 101 ? 114.613 41.179 -11.272 1.00 14.78 101 SER B O 1
ATOM 2527 N N . GLY B 1 102 ? 113.135 39.489 -11.006 1.00 14.65 102 GLY B N 1
ATOM 2528 C CA . GLY B 1 102 ? 112.055 40.161 -11.730 1.00 16.66 102 GLY B CA 1
ATOM 2529 C C . GLY B 1 102 ? 111.644 41.487 -11.079 1.00 17.31 102 GLY B C 1
ATOM 2530 O O . GLY B 1 102 ? 111.439 42.483 -11.766 1.00 18.15 102 GLY B O 1
ATOM 2531 N N . ASN B 1 103 ? 111.551 41.493 -9.757 1.00 15.70 103 ASN B N 1
ATOM 2532 C CA . ASN B 1 103 ? 111.140 42.726 -9.052 1.00 16.70 103 ASN B CA 1
ATOM 2533 C C . ASN B 1 103 ? 112.258 43.790 -9.058 1.00 16.54 103 ASN B C 1
ATOM 2534 O O . ASN B 1 103 ? 111.970 44.995 -9.087 1.00 16.88 103 ASN B O 1
ATOM 2539 N N . ILE B 1 104 ? 113.522 43.365 -9.011 1.00 14.87 104 ILE B N 1
ATOM 2540 C CA . ILE B 1 104 ? 114.634 44.322 -9.196 1.00 16.42 104 ILE B CA 1
ATOM 2541 C C . ILE B 1 104 ? 114.511 45.060 -10.539 1.00 17.01 104 ILE B C 1
ATOM 2542 O O . ILE B 1 104 ? 114.621 46.297 -10.616 1.00 17.90 104 ILE B O 1
ATOM 2547 N N . LEU B 1 105 ? 114.274 44.306 -11.597 1.00 16.60 105 LEU B N 1
ATOM 2548 C CA . LEU B 1 105 ? 114.113 44.933 -12.906 1.00 17.41 105 LEU B CA 1
ATOM 2549 C C . LEU B 1 105 ? 112.938 45.916 -12.938 1.00 18.84 105 LEU B C 1
ATOM 2550 O O . LEU B 1 105 ? 113.072 47.026 -13.497 1.00 21.67 105 LEU B O 1
ATOM 2555 N N . LYS B 1 106 ? 111.804 45.524 -12.339 1.00 18.92 106 LYS B N 1
ATOM 2556 C CA . LYS B 1 106 ? 110.575 46.332 -12.354 1.00 20.14 106 LYS B CA 1
ATOM 2557 C C . LYS B 1 106 ? 110.740 47.659 -11.611 1.00 20.68 106 LYS B C 1
ATOM 2558 O O . LYS B 1 106 ? 110.264 48.739 -12.091 1.00 21.56 106 LYS B O 1
ATOM 2563 N N . ASP B 1 107 ? 111.422 47.596 -10.463 1.00 20.30 107 ASP B N 1
ATOM 2564 C CA . ASP B 1 107 ? 111.447 48.728 -9.549 1.00 21.08 107 ASP B CA 1
ATOM 2565 C C . ASP B 1 107 ? 112.661 49.644 -9.669 1.00 21.85 107 ASP B C 1
ATOM 2566 O O . ASP B 1 107 ? 112.554 50.866 -9.363 1.00 23.65 107 ASP B O 1
ATOM 2571 N N . PHE B 1 108 ? 113.787 49.077 -10.112 1.00 20.69 108 PHE B N 1
ATOM 2572 C CA . PHE B 1 108 ? 115.076 49.801 -10.156 1.00 21.02 108 PHE B CA 1
ATOM 2573 C C . PHE B 1 108 ? 115.710 49.839 -11.549 1.00 21.71 108 PHE B C 1
ATOM 2574 O O . PHE B 1 108 ? 116.665 50.563 -11.760 1.00 22.09 108 PHE B O 1
ATOM 2582 N N . GLN B 1 109 ? 115.240 48.981 -12.452 1.00 22.48 109 GLN B N 1
ATOM 2583 C CA . GLN B 1 109 ? 115.661 48.951 -13.875 1.00 23.17 109 GLN B CA 1
ATOM 2584 C C . GLN B 1 109 ? 117.019 48.301 -14.149 1.00 23.43 109 GLN B C 1
ATOM 2585 O O . GLN B 1 109 ? 117.225 47.720 -15.224 1.00 24.03 109 GLN B O 1
ATOM 2591 N N . SER B 1 110 ? 117.948 48.419 -13.209 1.00 22.74 110 SER B N 1
ATOM 2592 C CA . SER B 1 110 ? 119.254 47.808 -13.385 1.00 22.26 110 SER B CA 1
ATOM 2593 C C . SER B 1 110 ? 119.809 47.396 -12.054 1.00 22.13 110 SER B C 1
ATOM 2594 O O . SER B 1 110 ? 119.368 47.927 -11.003 1.00 20.40 110 SER B O 1
ATOM 2597 N N . PHE B 1 111 ? 120.754 46.443 -12.083 1.00 21.70 111 PHE B N 1
ATOM 2598 C CA . PHE B 1 111 ? 121.501 46.037 -10.884 1.00 20.14 111 PHE B CA 1
ATOM 2599 C C . PHE B 1 111 ? 122.291 47.215 -10.315 1.00 21.01 111 PHE B C 1
ATOM 2600 O O . PHE B 1 111 ? 122.323 47.424 -9.104 1.00 19.53 111 PHE B O 1
ATOM 2608 N N . GLU B 1 112 ? 122.906 47.998 -11.200 1.00 21.46 112 GLU B N 1
ATOM 2609 C CA . GLU B 1 112 ? 123.637 49.210 -10.773 1.00 23.71 112 GLU B CA 1
ATOM 2610 C C . GLU B 1 112 ? 122.792 50.203 -9.965 1.00 23.22 112 GLU B C 1
ATOM 2611 O O . GLU B 1 112 ? 123.246 50.710 -8.903 1.00 24.09 112 GLU B O 1
ATOM 2617 N N . ASN B 1 113 ? 121.587 50.505 -10.474 1.00 22.55 113 ASN B N 1
ATOM 2618 C CA . ASN B 1 113 ? 120.680 51.404 -9.781 1.00 22.86 113 ASN B CA 1
ATOM 2619 C C . ASN B 1 113 ? 120.153 50.773 -8.468 1.00 21.37 113 ASN B C 1
ATOM 2620 O O . ASN B 1 113 ? 120.050 51.476 -7.436 1.00 21.49 113 ASN B O 1
ATOM 2625 N N . PHE B 1 114 ? 119.843 49.470 -8.510 1.00 19.64 114 PHE B N 1
ATOM 2626 C CA . PHE B 1 114 ? 119.460 48.711 -7.311 1.00 18.49 114 PHE B CA 1
ATOM 2627 C C . PHE B 1 114 ? 120.496 48.917 -6.207 1.00 19.47 114 PHE B C 1
ATOM 2628 O O . PHE B 1 114 ? 120.149 49.188 -5.056 1.00 18.90 114 PHE B O 1
ATOM 2636 N N . LYS B 1 115 ? 121.775 48.762 -6.533 1.00 19.69 115 LYS B N 1
ATOM 2637 C CA . LYS B 1 115 ? 122.772 48.830 -5.465 1.00 21.35 115 LYS B CA 1
ATOM 2638 C C . LYS B 1 115 ? 122.763 50.193 -4.752 1.00 22.67 115 LYS B C 1
ATOM 2639 O O . LYS B 1 115 ? 122.993 50.278 -3.545 1.00 22.86 115 LYS B O 1
ATOM 2645 N N . GLN B 1 116 ? 122.453 51.252 -5.504 1.00 23.38 116 GLN B N 1
ATOM 2646 C CA . GLN B 1 116 ? 122.379 52.618 -4.969 1.00 25.58 116 GLN B CA 1
ATOM 2647 C C . GLN B 1 116 ? 121.084 52.861 -4.212 1.00 25.34 116 GLN B C 1
ATOM 2648 O O . GLN B 1 116 ? 121.103 53.511 -3.141 1.00 26.96 116 GLN B O 1
ATOM 2654 N N . GLU B 1 117 ? 119.959 52.372 -4.749 1.00 23.76 117 GLU B N 1
ATOM 2655 C CA . GLU B 1 117 ? 118.650 52.787 -4.235 1.00 24.29 117 GLU B CA 1
ATOM 2656 C C . GLU B 1 117 ? 117.913 51.823 -3.304 1.00 22.86 117 GLU B C 1
ATOM 2657 O O . GLU B 1 117 ? 116.949 52.223 -2.630 1.00 23.04 117 GLU B O 1
ATOM 2663 N N . VAL B 1 118 ? 118.339 50.565 -3.251 1.00 19.95 118 VAL B N 1
ATOM 2664 C CA . VAL B 1 118 ? 117.594 49.585 -2.480 1.00 20.00 118 VAL B CA 1
ATOM 2665 C C . VAL B 1 118 ? 117.611 49.899 -0.995 1.00 19.40 118 VAL B C 1
ATOM 2666 O O . VAL B 1 118 ? 118.556 50.512 -0.473 1.00 20.29 118 VAL B O 1
ATOM 2670 N N . THR B 1 119 ? 116.518 49.542 -0.330 1.00 18.79 119 THR B N 1
ATOM 2671 C CA . THR B 1 119 ? 116.403 49.655 1.122 1.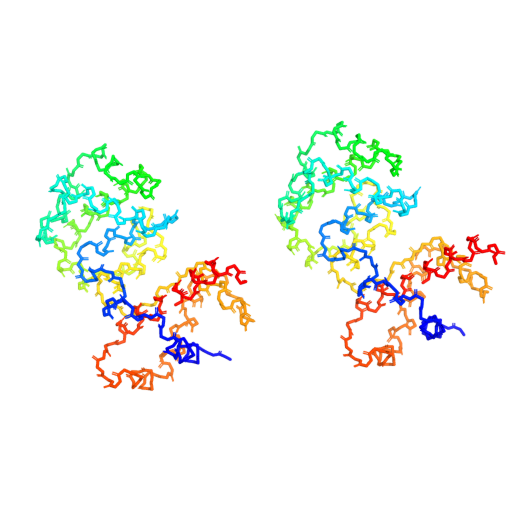00 18.66 119 THR B CA 1
ATOM 2672 C C . THR B 1 119 ? 116.098 48.290 1.716 1.00 17.11 119 THR B C 1
ATOM 2673 O O . THR B 1 119 ? 115.600 47.372 1.016 1.00 15.94 119 THR B O 1
ATOM 2677 N N . ARG B 1 120 ? 116.332 48.165 3.033 1.00 16.05 120 ARG B N 1
ATOM 2678 C CA . ARG B 1 120 ? 116.047 46.908 3.710 1.00 16.43 120 ARG B CA 1
ATOM 2679 C C . ARG B 1 120 ? 114.572 46.542 3.595 1.00 15.59 120 ARG B C 1
ATOM 2680 O O . ARG B 1 120 ? 114.230 45.360 3.386 1.00 15.57 120 ARG B O 1
ATOM 2688 N N . GLU B 1 121 ? 113.683 47.546 3.678 1.00 15.76 121 GLU B N 1
ATOM 2689 C CA . GLU B 1 121 ? 112.252 47.262 3.642 1.00 15.66 121 GLU B CA 1
ATOM 2690 C C . GLU B 1 121 ? 111.800 46.727 2.299 1.00 15.81 121 GLU B C 1
ATOM 2691 O O . GLU B 1 121 ? 110.952 45.820 2.254 1.00 16.95 121 GLU B O 1
ATOM 2697 N N . TRP B 1 122 ? 112.371 47.252 1.218 1.00 15.06 122 TRP B N 1
ATOM 2698 C CA . TRP B 1 122 ? 112.050 46.712 -0.104 1.00 15.08 122 TRP B CA 1
ATOM 2699 C C . TRP B 1 122 ? 112.436 45.203 -0.144 1.00 15.20 122 TRP B C 1
ATOM 2700 O O . TRP B 1 122 ? 111.664 44.355 -0.642 1.00 14.56 122 TRP B O 1
ATOM 2711 N N . LEU B 1 123 ? 113.610 44.844 0.373 1.00 14.57 123 LEU B N 1
ATOM 2712 C CA . LEU B 1 123 ? 114.089 43.419 0.343 1.00 14.30 123 LEU B CA 1
ATOM 2713 C C . LEU B 1 123 ? 113.200 42.532 1.232 1.00 14.56 123 LEU B C 1
ATOM 2714 O O . LEU B 1 123 ? 112.850 41.416 0.844 1.00 15.03 123 LEU B O 1
ATOM 2719 N N . LEU B 1 124 ? 112.773 43.035 2.386 1.00 13.89 124 LEU B N 1
ATOM 2720 C CA . LEU B 1 124 ? 111.894 42.243 3.272 1.00 15.23 124 LEU B CA 1
ATOM 2721 C C . LEU B 1 124 ? 110.498 42.016 2.683 1.00 15.61 124 LEU B C 1
ATOM 2722 O O . LEU B 1 124 ? 109.811 41.024 3.052 1.00 16.87 124 LEU B O 1
ATOM 2727 N N . ASP B 1 125 ? 110.096 42.852 1.738 1.00 16.00 125 ASP B N 1
ATOM 2728 C CA . ASP B 1 125 ? 108.851 42.665 1.023 1.00 17.68 125 ASP B CA 1
ATOM 2729 C C . ASP B 1 125 ? 108.939 41.606 -0.095 1.00 17.45 125 ASP B C 1
ATOM 2730 O O . ASP B 1 125 ? 107.907 41.315 -0.766 1.00 19.33 125 ASP B O 1
ATOM 2735 N N . GLN B 1 126 ? 110.129 41.050 -0.334 1.00 17.11 126 GLN B N 1
ATOM 2736 C CA . GLN B 1 126 ? 110.313 39.987 -1.341 1.00 18.77 126 GLN B CA 1
ATOM 2737 C C . GLN B 1 126 ? 110.082 38.645 -0.689 1.00 20.14 126 GLN B C 1
ATOM 2738 O O . GLN B 1 126 ? 110.681 38.324 0.346 1.00 20.80 126 GLN B O 1
ATOM 2744 N N . LYS B 1 127 ? 109.197 37.849 -1.286 1.00 21.77 127 LYS B N 1
ATOM 2745 C CA . LYS B 1 127 ? 108.799 36.604 -0.618 1.00 24.44 127 LYS B CA 1
ATOM 2746 C C . LYS B 1 127 ? 109.953 35.642 -0.401 1.00 23.14 127 LYS B C 1
ATOM 2747 O O . LYS B 1 127 ? 110.728 35.363 -1.317 1.00 24.26 127 LYS B O 1
ATOM 2753 N N . GLY B 1 128 ? 110.108 35.225 0.840 1.00 21.93 128 GLY B N 1
ATOM 2754 C CA . GLY B 1 128 ? 111.118 34.261 1.214 1.00 22.12 128 GLY B CA 1
ATOM 2755 C C . GLY B 1 128 ? 112.425 34.900 1.634 1.00 20.96 128 GLY B C 1
ATOM 2756 O O . GLY B 1 128 ? 113.328 34.169 2.044 1.00 24.02 128 GLY B O 1
ATOM 2757 N N . ILE B 1 129 ? 112.574 36.227 1.561 1.00 19.66 129 ILE B N 1
ATOM 2758 C CA . ILE B 1 129 ? 113.844 36.866 1.951 1.00 19.82 129 ILE B CA 1
ATOM 2759 C C . ILE B 1 129 ? 113.711 37.372 3.397 1.00 21.41 129 ILE B C 1
ATOM 2760 O O . ILE B 1 129 ? 112.898 38.254 3.650 1.00 26.24 129 ILE B O 1
ATOM 2765 N N . GLY B 1 130 ? 114.423 36.735 4.316 1.00 22.32 130 GLY B N 1
ATOM 2766 C CA . GLY B 1 130 ? 114.379 37.086 5.735 1.00 21.60 130 GLY B CA 1
ATOM 2767 C C . GLY B 1 130 ? 115.406 38.185 6.050 1.00 19.97 130 GLY B C 1
ATOM 2768 O O . GLY B 1 130 ? 116.090 38.686 5.156 1.00 20.88 130 GLY B O 1
ATOM 2769 N N . LYS B 1 131 ? 115.501 38.550 7.327 1.00 17.74 131 LYS B N 1
ATOM 2770 C CA . LYS B 1 131 ? 116.405 39.629 7.753 1.00 16.88 131 LYS B CA 1
ATOM 2771 C C . LYS B 1 131 ? 117.863 39.289 7.469 1.00 17.41 131 LYS B C 1
ATOM 2772 O O . LYS B 1 131 ? 118.613 40.167 6.999 1.00 16.85 131 LYS B O 1
ATOM 2778 N N . GLU B 1 132 ? 118.273 38.042 7.722 1.00 17.32 132 GLU B N 1
ATOM 2779 C CA . GLU B 1 132 ? 119.666 37.697 7.530 1.00 17.53 132 GLU B CA 1
ATOM 2780 C C . GLU B 1 132 ? 120.057 37.798 6.044 1.00 17.50 132 GLU B C 1
ATOM 2781 O O . GLU B 1 132 ? 121.111 38.386 5.723 1.00 17.67 132 GLU B O 1
ATOM 2787 N N . SER B 1 133 ? 119.235 37.264 5.133 1.00 18.05 133 SER B N 1
ATOM 2788 C CA . SER B 1 133 ? 119.585 37.355 3.696 1.00 16.01 133 SER B CA 1
ATOM 2789 C C . SER B 1 133 ? 119.447 38.790 3.201 1.00 14.68 133 SER B C 1
ATOM 2790 O O . SER B 1 133 ? 120.279 39.217 2.410 1.00 15.19 133 SER B O 1
ATOM 2794 N N . ALA B 1 134 ? 118.413 39.540 3.647 1.00 13.58 134 ALA B N 1
ATOM 2795 C CA . ALA B 1 134 ? 118.302 40.959 3.231 1.00 14.70 134 ALA B CA 1
ATOM 2796 C C . ALA B 1 134 ? 119.551 41.733 3.616 1.00 13.87 134 ALA B C 1
ATOM 2797 O O . ALA B 1 134 ? 120.096 42.491 2.804 1.00 13.07 134 ALA B O 1
ATOM 2799 N N . ASP B 1 135 ? 120.025 41.526 4.842 1.00 13.18 135 ASP B N 1
ATOM 2800 C CA . ASP B 1 135 ? 121.186 42.312 5.309 1.00 13.20 135 ASP B CA 1
ATOM 2801 C C . ASP B 1 135 ? 122.461 41.859 4.619 1.00 13.64 135 ASP B C 1
ATOM 2802 O O . ASP B 1 135 ? 123.324 42.701 4.364 1.00 13.85 135 ASP B O 1
ATOM 2807 N N . ALA B 1 136 ? 122.571 40.554 4.315 1.00 13.12 136 ALA B N 1
ATOM 2808 C CA . ALA B 1 136 ? 123.750 40.066 3.580 1.00 13.06 136 ALA B CA 1
ATOM 2809 C C . ALA B 1 136 ? 123.758 40.688 2.179 1.00 13.39 136 ALA B C 1
ATOM 2810 O O . ALA B 1 136 ? 124.826 41.095 1.667 1.00 13.49 136 ALA B O 1
ATOM 2812 N N . ILE B 1 137 ? 122.580 40.799 1.527 1.00 13.43 137 ILE B N 1
ATOM 2813 C CA . ILE B 1 137 ? 122.549 41.502 0.265 1.00 13.52 137 ILE B CA 1
ATOM 2814 C C . ILE B 1 137 ? 122.968 42.996 0.427 1.00 13.33 137 ILE B C 1
ATOM 2815 O O . ILE B 1 137 ? 123.791 43.512 -0.374 1.00 13.56 137 ILE B O 1
ATOM 2820 N N . LEU B 1 138 ? 122.400 43.707 1.422 1.00 13.85 138 LEU B N 1
ATOM 2821 C CA . LEU B 1 138 ? 122.818 45.110 1.628 1.00 13.65 138 LEU B CA 1
ATOM 2822 C C . LEU B 1 138 ? 124.311 45.323 1.853 1.00 14.93 138 LEU B C 1
ATOM 2823 O O . LEU B 1 138 ? 124.913 46.238 1.241 1.00 15.94 138 LEU B O 1
ATOM 2828 N N . CYS B 1 139 ? 124.908 44.485 2.712 1.00 14.69 139 CYS B N 1
ATOM 2829 C CA . CYS B 1 139 ? 126.307 44.645 3.038 1.00 14.29 139 CYS B CA 1
ATOM 2830 C C . CYS B 1 139 ? 127.219 44.117 1.909 1.00 15.08 139 CYS B C 1
ATOM 2831 O O . CYS B 1 139 ? 128.035 44.894 1.327 1.00 16.39 139 CYS B O 1
ATOM 2834 N N . TYR B 1 140 ? 127.038 42.834 1.548 1.00 14.61 140 TYR B N 1
ATOM 2835 C CA . TYR B 1 140 ? 128.038 42.173 0.679 1.00 14.35 140 TYR B CA 1
ATOM 2836 C C . TYR B 1 140 ? 127.769 42.338 -0.820 1.00 15.42 140 TYR B C 1
ATOM 2837 O O . TYR B 1 140 ? 128.682 42.109 -1.605 1.00 18.07 140 TYR B O 1
ATOM 2846 N N . ALA B 1 141 ? 126.545 42.701 -1.227 1.00 15.40 141 ALA B N 1
ATOM 2847 C CA . ALA B 1 141 ? 126.316 43.027 -2.625 1.00 15.50 141 ALA B CA 1
ATOM 2848 C C . ALA B 1 141 ? 126.233 44.554 -2.846 1.00 16.98 141 ALA B C 1
ATOM 2849 O O . ALA B 1 141 ? 126.652 45.002 -3.918 1.00 19.75 141 ALA B O 1
ATOM 2851 N N . CYS B 1 142 ? 125.739 45.359 -1.880 1.00 16.86 142 CYS B N 1
ATOM 2852 C CA . CYS B 1 142 ? 125.452 46.803 -2.097 1.00 17.42 142 CYS B CA 1
ATOM 2853 C C . CYS B 1 142 ? 126.373 47.795 -1.348 1.00 17.80 142 CYS B C 1
ATOM 2854 O O . CYS B 1 142 ? 126.250 49.035 -1.529 1.00 19.41 142 CYS B O 1
ATOM 2857 N N . ALA B 1 143 ? 127.288 47.265 -0.521 1.00 16.86 143 ALA B N 1
ATOM 2858 C CA . ALA B 1 143 ? 128.249 48.084 0.241 1.00 17.51 143 ALA B CA 1
ATOM 2859 C C . ALA B 1 143 ? 127.565 49.094 1.173 1.00 18.83 143 ALA B C 1
ATOM 2860 O O . ALA B 1 143 ? 128.079 50.217 1.386 1.00 19.52 143 ALA B O 1
ATOM 2862 N N . LYS B 1 144 ? 126.424 48.706 1.746 1.00 18.24 144 LYS B N 1
ATOM 2863 C CA . LYS B 1 144 ? 125.758 49.521 2.756 1.00 19.48 144 LYS B CA 1
ATOM 2864 C C . LYS B 1 144 ? 126.313 49.258 4.142 1.00 19.37 144 LYS B C 1
ATOM 2865 O O . LYS B 1 144 ? 126.874 48.171 4.413 1.00 18.68 144 LYS B O 1
ATOM 2871 N N . GLU B 1 145 ? 126.182 50.272 5.006 1.00 19.38 145 GLU B N 1
ATOM 2872 C CA . GLU B 1 145 ? 126.685 50.182 6.373 1.00 19.32 145 GLU B CA 1
ATOM 2873 C C . GLU B 1 145 ? 125.672 49.419 7.251 1.00 19.04 145 GLU B C 1
ATOM 2874 O O . GLU B 1 145 ? 124.899 50.013 8.026 1.00 19.40 145 GLU B O 1
ATOM 2880 N N . VAL B 1 146 ? 125.695 48.087 7.108 1.00 16.84 146 VAL B N 1
ATOM 2881 C CA . VAL B 1 146 ? 124.778 47.161 7.760 1.00 17.03 146 VAL B CA 1
ATOM 2882 C C . VAL B 1 146 ? 125.615 45.983 8.235 1.00 17.54 146 VAL B C 1
ATOM 2883 O O . VAL B 1 146 ? 126.406 45.421 7.451 1.00 18.01 146 VAL B O 1
ATOM 2887 N N . MET B 1 147 ? 125.476 45.600 9.504 1.00 16.13 147 MET B N 1
ATOM 2888 C CA . MET B 1 147 ? 126.156 44.393 9.992 1.00 18.04 147 MET B CA 1
ATOM 2889 C C . MET B 1 147 ? 125.189 43.198 10.020 1.00 17.46 147 MET B C 1
ATOM 2890 O O . MET B 1 147 ? 124.145 43.253 10.710 1.00 17.65 147 MET B O 1
ATOM 2895 N N . VAL B 1 148 ? 125.501 42.142 9.268 1.00 15.21 148 VAL B N 1
ATOM 2896 C CA . VAL B 1 148 ? 124.698 40.910 9.303 1.00 15.90 148 VAL B CA 1
ATOM 2897 C C . VAL B 1 148 ? 124.837 40.198 10.666 1.00 15.36 148 VAL B C 1
ATOM 2898 O O . VAL B 1 148 ? 125.946 40.137 11.212 1.00 16.47 148 VAL B O 1
ATOM 2902 N N . VAL B 1 149 ? 123.723 39.705 11.220 1.00 15.79 149 VAL B N 1
ATOM 2903 C CA . VAL B 1 149 ? 123.778 38.766 12.362 1.00 15.31 149 VAL B CA 1
ATOM 2904 C C . VAL B 1 149 ? 123.018 37.469 12.038 1.00 17.63 149 VAL B C 1
ATOM 2905 O O . VAL B 1 149 ? 122.361 37.369 11.006 1.00 17.97 149 VAL B O 1
ATOM 2909 N N . ASP B 1 150 ? 123.159 36.465 12.894 1.00 18.89 150 ASP B N 1
ATOM 2910 C CA . ASP B 1 150 ? 122.688 35.089 12.585 1.00 19.85 150 ASP B CA 1
ATOM 2911 C C . ASP B 1 150 ? 122.765 34.222 13.839 1.00 20.64 150 ASP B C 1
ATOM 2912 O O . ASP B 1 150 ? 123.163 34.701 14.934 1.00 21.00 150 ASP B O 1
ATOM 2917 N N . LYS B 1 151 ? 122.408 32.935 13.706 1.00 21.40 151 LYS B N 1
ATOM 2918 C CA . LYS B 1 151 ? 122.471 32.020 14.873 1.00 23.41 151 LYS B CA 1
ATOM 2919 C C . LYS B 1 151 ? 123.903 31.922 15.444 1.00 23.81 151 LYS B C 1
ATOM 2920 O O . LYS B 1 151 ? 124.069 31.881 16.662 1.00 24.08 151 LYS B O 1
ATOM 2926 N N . TYR B 1 152 ? 124.923 31.930 14.575 1.00 22.50 152 TYR B N 1
ATOM 2927 C CA . TYR B 1 152 ? 126.301 31.927 15.101 1.00 21.65 152 TYR B CA 1
ATOM 2928 C C . TYR B 1 152 ? 126.556 33.135 16.033 1.00 20.76 152 TYR B C 1
ATOM 2929 O O . TYR B 1 152 ? 127.196 32.989 17.085 1.00 21.88 152 TYR B O 1
ATOM 2938 N N . SER B 1 153 ? 126.093 34.331 15.632 1.00 19.79 153 SER B N 1
ATOM 2939 C CA . SER B 1 153 ? 126.319 35.561 16.397 1.00 20.73 153 SER B CA 1
ATOM 2940 C C . SER B 1 153 ? 125.622 35.478 17.741 1.00 20.99 153 SER B C 1
ATOM 2941 O O . SER B 1 153 ? 126.169 35.917 18.756 1.00 21.33 153 SER B O 1
ATOM 2944 N N . TYR B 1 154 ? 124.403 34.952 17.733 1.00 20.87 154 TYR B N 1
ATOM 2945 C CA . TYR B 1 154 ? 123.613 34.746 18.949 1.00 23.03 154 TYR B CA 1
ATOM 2946 C C . TYR B 1 154 ? 124.349 33.843 19.930 1.00 24.13 154 TYR B C 1
ATOM 2947 O O . TYR B 1 154 ? 124.511 34.197 21.093 1.00 23.78 154 TYR B O 1
ATOM 2956 N N . LEU B 1 155 ? 124.813 32.701 19.435 1.00 24.31 155 LEU B N 1
ATOM 2957 C CA . LEU B 1 155 ? 125.512 31.751 20.267 1.00 26.14 155 LEU B CA 1
ATOM 2958 C C . LEU B 1 155 ? 126.851 32.282 20.784 1.00 25.88 155 LEU B C 1
ATOM 2959 O O . LEU B 1 155 ? 127.213 32.025 21.927 1.00 27.18 155 LEU B O 1
ATOM 2964 N N . PHE B 1 156 ? 127.587 32.976 19.910 1.00 26.11 156 PHE B N 1
ATOM 2965 C CA . PHE B 1 156 ? 128.842 33.639 20.268 1.00 26.15 156 PHE B CA 1
ATOM 2966 C C . PHE B 1 156 ? 128.646 34.581 21.446 1.00 27.04 156 PHE B C 1
ATOM 2967 O O . PHE B 1 156 ? 129.406 34.523 22.419 1.00 27.29 156 PHE B O 1
ATOM 2975 N N . LEU B 1 157 ? 127.643 35.463 21.352 1.00 27.84 157 LEU B N 1
ATOM 2976 C CA . LEU B 1 157 ? 127.374 36.468 22.400 1.00 29.28 157 LEU B CA 1
ATOM 2977 C C . LEU B 1 157 ? 126.843 35.809 23.688 1.00 30.64 157 LEU B C 1
ATOM 2978 O O . LEU B 1 157 ? 127.151 36.259 24.809 1.00 30.33 157 LEU B O 1
ATOM 2983 N N . LYS B 1 158 ? 126.077 34.735 23.523 1.00 31.16 158 LYS B N 1
ATOM 2984 C CA . LYS B 1 158 ? 125.561 33.969 24.674 1.00 34.17 158 LYS B CA 1
ATOM 2985 C C . LYS B 1 158 ? 126.696 33.350 25.481 1.00 34.75 158 LYS B C 1
ATOM 2986 O O . LYS B 1 158 ? 126.683 33.399 26.711 1.00 35.68 158 LYS B O 1
ATOM 2992 N N . LYS B 1 159 ? 127.682 32.786 24.793 1.00 35.55 159 LYS B N 1
ATOM 2993 C CA . LYS B 1 159 ? 128.865 32.268 25.463 1.00 36.22 159 LYS B CA 1
ATOM 2994 C C . LYS B 1 159 ? 129.549 33.364 26.326 1.00 36.56 159 LYS B C 1
ATOM 2995 O O . LYS B 1 159 ? 130.168 33.068 27.349 1.00 37.61 159 LYS B O 1
ATOM 3001 N N . LEU B 1 160 ? 129.456 34.619 25.913 1.00 36.24 160 LEU B N 1
ATOM 3002 C CA . LEU B 1 160 ? 130.072 35.717 26.642 1.00 36.87 160 LEU B CA 1
ATOM 3003 C C . LEU B 1 160 ? 129.126 36.368 27.673 1.00 37.51 160 LEU B C 1
ATOM 3004 O O . LEU B 1 160 ? 129.477 37.381 28.293 1.00 38.19 160 LEU B O 1
ATOM 3009 N N . GLY B 1 161 ? 127.944 35.789 27.865 1.00 37.37 161 GLY B N 1
ATOM 3010 C CA . GLY B 1 161 ? 127.058 36.233 28.936 1.00 37.70 161 GLY B CA 1
ATOM 3011 C C . GLY B 1 161 ? 125.927 37.181 28.578 1.00 38.05 161 GLY B C 1
ATOM 3012 O O . GLY B 1 161 ? 125.224 37.662 29.466 1.00 38.07 161 GLY B O 1
ATOM 3013 N N . ILE B 1 162 ? 125.744 37.455 27.282 1.00 37.85 162 ILE B N 1
ATOM 3014 C CA . ILE B 1 162 ? 124.697 38.354 26.843 1.00 38.07 162 ILE B CA 1
ATOM 3015 C C . ILE B 1 162 ? 123.755 37.576 25.961 1.00 37.19 162 ILE B C 1
ATOM 3016 O O . ILE B 1 162 ? 124.193 37.028 24.959 1.00 37.43 162 ILE B O 1
ATOM 3021 N N . GLU B 1 163 ? 122.475 37.531 26.324 1.00 35.52 163 GLU B N 1
ATOM 3022 C CA . GLU B 1 163 ? 121.453 36.846 25.509 1.00 35.16 163 GLU B CA 1
ATOM 3023 C C . GLU B 1 163 ? 120.537 37.848 24.791 1.00 33.95 163 GLU B C 1
ATOM 3024 O O . GLU B 1 163 ? 119.752 38.588 25.436 1.00 33.37 163 GLU B O 1
ATOM 3027 N N . ILE B 1 164 ? 120.657 37.883 23.459 1.00 31.83 164 ILE B N 1
ATOM 3028 C CA . ILE B 1 164 ? 119.779 38.692 22.619 1.00 30.55 164 ILE B CA 1
ATOM 3029 C C . ILE B 1 164 ? 119.219 37.845 21.485 1.00 30.48 164 ILE B C 1
ATOM 3030 O O . ILE B 1 164 ? 119.877 37.692 20.422 1.00 32.29 164 ILE B O 1
ATOM 3035 N N . GLU B 1 165 ? 118.024 37.301 21.692 1.00 29.91 165 GLU B N 1
ATOM 3036 C CA . GLU B 1 165 ? 117.407 36.421 20.694 1.00 29.54 165 GLU B CA 1
ATOM 3037 C C . GLU B 1 165 ? 116.809 37.172 19.481 1.00 28.76 165 GLU B C 1
ATOM 3038 O O . GLU B 1 165 ? 116.742 36.616 18.372 1.00 31.27 165 GLU B O 1
ATOM 3040 N N . ASP B 1 166 ? 116.368 38.414 19.654 1.00 25.48 166 ASP B N 1
ATOM 3041 C CA . ASP B 1 166 ? 115.705 39.118 18.574 1.00 23.58 166 ASP B CA 1
ATOM 3042 C C . ASP B 1 166 ? 116.755 39.632 17.570 1.00 22.02 166 ASP B C 1
ATOM 3043 O O . ASP B 1 166 ? 117.726 40.272 17.972 1.00 21.38 166 ASP B O 1
ATOM 3048 N N . TYR B 1 167 ? 116.555 39.348 16.285 1.00 19.37 167 TYR B N 1
ATOM 3049 C CA . TYR B 1 167 ? 117.495 39.797 15.238 1.00 18.41 167 TYR B CA 1
ATOM 3050 C C . TYR B 1 167 ? 117.850 41.312 15.330 1.00 18.20 167 TYR B C 1
ATOM 3051 O O . TYR B 1 167 ? 119.040 41.672 15.329 1.00 17.06 167 TYR B O 1
ATOM 3060 N N . ASP B 1 168 ? 116.854 42.196 15.322 1.00 18.30 168 ASP B N 1
ATOM 3061 C CA . ASP B 1 168 ? 117.159 43.634 15.249 1.00 18.27 168 ASP B CA 1
ATOM 3062 C C . ASP B 1 168 ? 117.890 44.152 16.470 1.00 18.56 168 ASP B C 1
ATOM 3063 O O . ASP B 1 168 ? 118.785 44.997 16.337 1.00 17.85 168 ASP B O 1
ATOM 3068 N N . GLU B 1 169 ? 117.537 43.625 17.639 1.00 18.78 169 GLU B N 1
ATOM 3069 C CA . GLU B 1 169 ? 118.286 43.979 18.855 1.00 18.51 169 GLU B CA 1
ATOM 3070 C C . GLU B 1 169 ? 119.749 43.470 18.811 1.00 17.43 169 GLU B C 1
ATOM 3071 O O . GLU B 1 169 ? 120.669 44.191 19.224 1.00 18.09 169 GLU B O 1
ATOM 3077 N N . LEU B 1 170 ? 119.956 42.232 18.333 1.00 17.41 170 LEU B N 1
ATOM 3078 C CA . LEU B 1 170 ? 121.273 41.624 18.225 1.00 17.52 170 LEU B CA 1
ATOM 3079 C C . LEU B 1 170 ? 122.138 42.407 17.248 1.00 17.05 170 LEU B C 1
ATOM 3080 O O . LEU B 1 170 ? 123.298 42.768 17.532 1.00 17.61 170 LEU B O 1
ATOM 3085 N N . GLN B 1 171 ? 121.543 42.756 16.124 1.00 16.01 171 GLN B N 1
ATOM 3086 C CA . GLN B 1 171 ? 122.226 43.633 15.171 1.00 14.99 171 GLN B CA 1
ATOM 3087 C C . GLN B 1 171 ? 122.580 44.989 15.787 1.00 16.20 171 GLN B C 1
ATOM 3088 O O . GLN B 1 171 ? 123.685 45.527 15.554 1.00 16.84 171 GLN B O 1
ATOM 3094 N N . HIS B 1 172 ? 121.628 45.593 16.490 1.00 15.15 172 HIS B N 1
ATOM 3095 C CA . HIS B 1 172 ? 121.892 46.898 17.065 1.00 16.55 172 HIS B CA 1
ATOM 3096 C C . HIS B 1 172 ? 123.085 46.825 18.056 1.00 16.41 172 HIS B C 1
ATOM 3097 O O . HIS B 1 172 ? 123.888 47.762 18.125 1.00 17.78 172 HIS B O 1
ATOM 3104 N N . PHE B 1 173 ? 123.171 45.746 18.854 1.00 17.00 173 PHE B N 1
ATOM 3105 C CA . PHE B 1 173 ? 124.286 45.587 19.799 1.00 16.73 173 PHE B CA 1
ATOM 3106 C C . PHE B 1 173 ? 125.604 45.601 19.037 1.00 17.11 173 PHE B C 1
ATOM 3107 O O . PHE B 1 173 ? 126.555 46.315 19.417 1.00 18.51 173 PHE B O 1
ATOM 3115 N N . PHE B 1 174 ? 125.681 44.846 17.936 1.00 16.37 174 PHE B N 1
ATOM 3116 C CA . PHE B 1 174 ? 126.944 44.812 17.173 1.00 16.74 174 PHE B CA 1
ATOM 3117 C C . PHE B 1 174 ? 127.264 46.168 16.481 1.00 17.34 174 PHE B C 1
ATOM 3118 O O . PHE B 1 174 ? 128.416 46.611 16.490 1.00 18.95 174 PHE B O 1
ATOM 3126 N N . GLU B 1 175 ? 126.248 46.859 15.934 1.00 16.50 175 GLU B N 1
ATOM 3127 C CA . GLU B 1 175 ? 126.493 48.170 15.285 1.00 18.17 175 GLU B CA 1
ATOM 3128 C C . GLU B 1 175 ? 126.807 49.269 16.336 1.00 19.00 175 GLU B C 1
ATOM 3129 O O . GLU B 1 175 ? 127.593 50.192 16.069 1.00 21.37 175 GLU B O 1
ATOM 3135 N N . LYS B 1 176 ? 126.168 49.207 17.503 1.00 20.68 176 LYS B N 1
ATOM 3136 C CA . LYS B 1 176 ? 126.320 50.266 18.515 1.00 21.40 176 LYS B CA 1
ATOM 3137 C C . LYS B 1 176 ? 127.771 50.446 18.990 1.00 20.12 176 LYS B C 1
ATOM 3138 O O . LYS B 1 176 ? 128.278 51.590 19.074 1.00 19.47 176 LYS B O 1
ATOM 3144 N N . GLY B 1 177 ? 128.452 49.340 19.281 1.00 19.93 177 GLY B N 1
ATOM 3145 C CA . GLY B 1 177 ? 129.806 49.443 19.809 1.00 20.18 177 GLY B CA 1
ATOM 3146 C C . GLY B 1 177 ? 130.764 49.994 18.767 1.00 19.23 177 GLY B C 1
ATOM 3147 O O . GLY B 1 177 ? 131.699 50.712 19.070 1.00 19.84 177 GLY B O 1
ATOM 3148 N N . VAL B 1 178 ? 130.545 49.651 17.507 1.00 17.89 178 VAL B N 1
ATOM 3149 C CA . VAL B 1 178 ? 131.388 50.186 16.450 1.00 17.96 178 VAL B CA 1
ATOM 3150 C C . VAL B 1 178 ? 131.088 51.708 16.265 1.00 19.61 178 VAL B C 1
ATOM 3151 O O . VAL B 1 178 ? 132.022 52.540 16.214 1.00 19.35 178 VAL B O 1
ATOM 3155 N N . GLN B 1 179 ? 129.798 52.080 16.202 1.00 18.96 179 GLN B N 1
ATOM 3156 C CA . GLN B 1 179 ? 129.426 53.492 15.996 1.00 22.10 179 GLN B CA 1
ATOM 3157 C C . GLN B 1 179 ? 129.974 54.403 17.114 1.00 21.80 179 GLN B C 1
ATOM 3158 O O . GLN B 1 179 ? 130.422 55.545 16.867 1.00 23.64 179 GLN B O 1
ATOM 3164 N N . GLU B 1 180 ? 129.869 53.935 18.348 1.00 20.93 180 GLU B N 1
ATOM 3165 C CA . GLU B 1 180 ? 130.321 54.707 19.510 1.00 22.12 180 GLU B CA 1
ATOM 3166 C C . GLU B 1 180 ? 131.851 54.769 19.668 1.00 21.83 180 GLU B C 1
ATOM 3167 O O . GLU B 1 180 ? 132.348 55.534 20.542 1.00 22.70 180 GLU B O 1
ATOM 3173 N N . ASN B 1 181 ? 132.573 53.974 18.861 1.00 19.85 181 ASN B N 1
ATOM 3174 C CA . ASN B 1 181 ? 134.025 53.953 18.838 1.00 20.16 181 ASN B CA 1
ATOM 3175 C C . ASN B 1 181 ? 134.553 54.034 17.412 1.00 19.64 181 ASN B C 1
ATOM 3176 O O . ASN B 1 181 ? 135.539 53.361 17.040 1.00 18.87 181 ASN B O 1
ATOM 3181 N N . LEU B 1 182 ? 133.853 54.807 16.586 1.00 19.06 182 LEU B N 1
ATOM 3182 C CA . LEU B 1 182 ? 134.039 54.704 15.145 1.00 21.12 182 LEU B CA 1
ATOM 3183 C C . LEU B 1 182 ? 135.477 55.048 14.684 1.00 18.69 182 LEU B C 1
ATOM 3184 O O . LEU B 1 182 ? 136.086 54.288 13.903 1.00 19.36 182 LEU B O 1
ATOM 3189 N N . ASN B 1 183 ? 136.042 56.149 15.192 1.00 20.65 183 ASN B N 1
ATOM 3190 C CA . ASN B 1 183 ? 137.346 56.510 14.692 1.00 19.43 183 ASN B CA 1
ATOM 3191 C C . ASN B 1 183 ? 138.357 55.439 15.097 1.00 21.31 183 ASN B C 1
ATOM 3192 O O . ASN B 1 183 ? 139.257 55.108 14.316 1.00 21.22 183 ASN B O 1
ATOM 3197 N N . SER B 1 184 ? 138.258 54.905 16.312 1.00 20.71 184 SER B N 1
ATOM 3198 C CA . SER B 1 184 ? 139.210 53.834 16.727 1.00 19.88 184 SER B CA 1
ATOM 3199 C C . SER B 1 184 ? 138.987 52.553 15.944 1.00 19.18 184 SER B C 1
ATOM 3200 O O . SER B 1 184 ? 139.957 51.838 15.634 1.00 19.80 184 SER B O 1
ATOM 3203 N N . ALA B 1 185 ? 137.732 52.202 15.670 1.00 19.55 185 ALA B N 1
ATOM 3204 C CA . ALA B 1 185 ? 137.478 50.972 14.875 1.00 19.02 185 ALA B CA 1
ATOM 3205 C C . ALA B 1 185 ? 138.107 51.119 13.484 1.00 21.10 185 ALA B C 1
ATOM 3206 O O . ALA B 1 185 ? 138.735 50.176 12.979 1.00 21.28 185 ALA B O 1
ATOM 3208 N N . LEU B 1 186 ? 137.940 52.290 12.852 1.00 20.48 186 LEU B N 1
ATOM 3209 C CA . LEU B 1 186 ? 138.503 52.461 11.523 1.00 22.16 186 LEU B CA 1
ATOM 3210 C C . LEU B 1 186 ? 140.033 52.492 11.574 1.00 22.16 186 LEU B C 1
ATOM 3211 O O . LEU B 1 186 ? 140.722 51.992 10.662 1.00 21.83 186 LEU B O 1
ATOM 3216 N N . ALA B 1 187 ? 140.579 52.995 12.693 1.00 20.82 187 ALA B N 1
ATOM 3217 C CA . ALA B 1 187 ? 142.028 53.010 12.864 1.00 22.23 187 ALA B CA 1
ATOM 3218 C C . ALA B 1 187 ? 142.644 51.590 13.011 1.00 23.27 187 ALA B C 1
ATOM 3219 O O . ALA B 1 187 ? 143.841 51.412 12.773 1.00 23.52 187 ALA B O 1
ATOM 3221 N N . LEU B 1 188 ? 141.823 50.572 13.341 1.00 23.42 188 LEU B N 1
ATOM 3222 C CA . LEU B 1 188 ? 142.317 49.196 13.327 1.00 23.50 188 LEU B CA 1
ATOM 3223 C C . LEU B 1 188 ? 142.863 48.762 11.973 1.00 24.53 188 LEU B C 1
ATOM 3224 O O . LEU B 1 188 ? 143.697 47.835 11.903 1.00 25.63 188 LEU B O 1
ATOM 3229 N N . TYR B 1 189 ? 142.360 49.400 10.916 1.00 23.71 189 TYR B N 1
ATOM 3230 C CA . TYR B 1 189 ? 142.753 49.081 9.541 1.00 25.59 189 TYR B CA 1
ATOM 3231 C C . TYR B 1 189 ? 143.516 50.238 8.952 1.00 26.38 189 TYR B C 1
ATOM 3232 O O . TYR B 1 189 ? 143.597 50.385 7.734 1.00 28.22 189 TYR B O 1
ATOM 3241 N N . GLU B 1 190 ? 144.043 51.098 9.827 1.00 27.63 190 GLU B N 1
ATOM 3242 C CA . GLU B 1 190 ? 144.843 52.283 9.429 1.00 28.97 190 GLU B CA 1
ATOM 3243 C C . GLU B 1 190 ? 144.070 53.221 8.468 1.00 28.98 190 GLU B C 1
ATOM 3244 O O . GLU B 1 190 ? 144.643 53.825 7.565 1.00 30.42 190 GLU B O 1
ATOM 3250 N N . ASN B 1 191 ? 142.747 53.318 8.681 1.00 29.24 191 ASN B N 1
ATOM 3251 C CA . ASN B 1 191 ? 141.865 54.184 7.874 1.00 29.66 191 ASN B CA 1
ATOM 3252 C C . ASN B 1 191 ? 141.825 53.830 6.369 1.00 29.78 191 ASN B C 1
ATOM 3253 O O . ASN B 1 191 ? 141.484 54.685 5.523 1.00 31.08 191 ASN B O 1
ATOM 3258 N N . THR B 1 192 ? 142.153 52.574 6.048 1.00 27.96 192 THR B N 1
ATOM 3259 C CA . THR B 1 192 ? 142.133 52.121 4.654 1.00 27.14 192 THR B CA 1
ATOM 3260 C C . THR B 1 192 ? 140.822 51.547 4.178 1.00 26.06 192 THR B C 1
ATOM 3261 O O . THR B 1 192 ? 140.674 51.377 2.967 1.00 26.58 192 THR B O 1
ATOM 3265 N N . ILE B 1 193 ? 139.884 51.239 5.079 1.00 25.11 193 ILE B N 1
ATOM 3266 C CA . ILE B 1 193 ? 138.596 50.656 4.669 1.00 23.88 193 ILE B CA 1
ATOM 3267 C C . ILE B 1 193 ? 137.401 51.457 5.174 1.00 22.87 193 ILE B C 1
ATOM 3268 O O . ILE B 1 193 ? 137.468 52.118 6.219 1.00 22.89 193 ILE B O 1
ATOM 3273 N N . SER B 1 194 ? 136.291 51.357 4.457 1.00 21.22 194 SER B N 1
ATOM 3274 C CA . SER B 1 194 ? 135.039 51.987 4.849 1.00 20.60 194 SER B CA 1
ATOM 3275 C C . SER B 1 194 ? 134.367 51.250 5.993 1.00 19.98 194 SER B C 1
ATOM 3276 O O . SER B 1 194 ? 134.625 50.055 6.225 1.00 19.72 194 SER B O 1
ATOM 3279 N N . LEU B 1 195 ? 133.430 51.934 6.644 1.00 18.17 195 LEU B N 1
ATOM 3280 C CA . LEU B 1 195 ? 132.646 51.285 7.668 1.00 17.22 195 LEU B CA 1
ATOM 3281 C C . LEU B 1 195 ? 131.852 50.067 7.080 1.00 17.18 195 LEU B C 1
ATOM 3282 O O . LEU B 1 195 ? 131.708 49.025 7.757 1.00 16.23 195 LEU B O 1
ATOM 3287 N N . ALA B 1 196 ? 131.346 50.168 5.846 1.00 17.47 196 ALA B N 1
ATOM 3288 C CA . ALA B 1 196 ? 130.671 48.989 5.268 1.00 16.76 196 ALA B CA 1
ATOM 3289 C C . ALA B 1 196 ? 131.586 47.739 5.164 1.00 16.38 196 ALA B C 1
ATOM 3290 O O . ALA B 1 196 ? 131.187 46.579 5.495 1.00 15.42 196 ALA B O 1
ATOM 3292 N N . GLN B 1 197 ? 132.820 47.955 4.721 1.00 16.14 197 GLN B N 1
ATOM 3293 C CA . GLN B 1 197 ? 133.771 46.852 4.623 1.00 16.36 197 GLN B CA 1
ATOM 3294 C C . GLN B 1 197 ? 134.165 46.308 5.981 1.00 16.39 197 GLN B C 1
ATOM 3295 O O . GLN B 1 197 ? 134.430 45.109 6.146 1.00 15.44 197 GLN B O 1
ATOM 3301 N N . LEU B 1 198 ? 134.215 47.208 6.986 1.00 15.70 198 LEU B N 1
ATOM 3302 C CA . LEU B 1 198 ? 134.507 46.773 8.330 1.00 16.56 198 LEU B CA 1
ATOM 3303 C C . LEU B 1 198 ? 133.393 45.818 8.817 1.00 15.69 198 LEU B C 1
ATOM 3304 O O . LEU B 1 198 ? 133.693 44.748 9.371 1.00 14.82 198 LEU B O 1
ATOM 3309 N N . TYR B 1 199 ? 132.130 46.186 8.587 1.00 14.91 199 TYR B N 1
ATOM 3310 C CA . TYR B 1 199 ? 131.041 45.275 8.976 1.00 14.41 199 TYR B CA 1
ATOM 3311 C C . TYR B 1 199 ? 131.085 43.925 8.214 1.00 14.54 199 TYR B C 1
ATOM 3312 O O . TYR B 1 199 ? 130.791 42.846 8.788 1.00 15.16 199 TYR B O 1
ATOM 3321 N N . ALA B 1 200 ? 131.466 43.983 6.929 1.00 13.58 200 ALA B N 1
ATOM 3322 C CA . ALA B 1 200 ? 131.582 42.747 6.144 1.00 13.67 200 ALA B CA 1
ATOM 3323 C C . ALA B 1 200 ? 132.600 41.791 6.795 1.00 14.56 200 ALA B C 1
ATOM 3324 O O . ALA B 1 200 ? 132.389 40.544 6.928 1.00 16.34 200 ALA B O 1
ATOM 3326 N N . ARG B 1 201 ? 133.754 42.355 7.163 1.00 14.66 201 ARG B N 1
ATOM 3327 C CA . ARG B 1 201 ? 134.808 41.537 7.767 1.00 15.41 201 ARG B CA 1
ATOM 3328 C C . ARG B 1 201 ? 134.433 41.076 9.197 1.00 16.06 201 ARG B C 1
ATOM 3329 O O . ARG B 1 201 ? 134.721 39.944 9.570 1.00 16.45 201 ARG B O 1
ATOM 3337 N N . PHE B 1 202 ? 133.776 41.953 9.981 1.00 15.06 202 PHE B N 1
ATOM 3338 C CA . PHE B 1 202 ? 133.415 41.649 11.362 1.00 15.30 202 PHE B CA 1
ATOM 3339 C C . PHE B 1 202 ? 132.477 40.410 11.357 1.00 15.06 202 PHE B C 1
ATOM 3340 O O . PHE B 1 202 ? 132.723 39.415 12.083 1.00 16.65 202 PHE B O 1
ATOM 3348 N N . HIS B 1 203 ? 131.432 40.421 10.522 1.00 14.88 203 HIS B N 1
ATOM 3349 C CA . HIS B 1 203 ? 130.563 39.230 10.418 1.00 15.03 203 HIS B CA 1
ATOM 3350 C C . HIS B 1 203 ? 131.342 37.954 9.991 1.00 16.08 203 HIS B C 1
ATOM 3351 O O . HIS B 1 203 ? 131.131 36.857 10.538 1.00 15.50 203 HIS B O 1
ATOM 3358 N N . GLY B 1 204 ? 132.241 38.111 9.036 1.00 15.96 204 GLY B N 1
ATOM 3359 C CA . GLY B 1 204 ? 133.143 37.024 8.618 1.00 16.12 204 GLY B CA 1
ATOM 3360 C C . GLY B 1 204 ? 133.918 36.404 9.755 1.00 17.41 204 GLY B C 1
ATOM 3361 O O . GLY B 1 204 ? 134.031 35.175 9.845 1.00 18.45 204 GLY B O 1
ATOM 3374 N N . ILE B 1 206 ? 133.125 36.324 12.931 1.00 17.22 206 ILE B N 1
ATOM 3375 C CA . ILE B 1 206 ? 132.219 35.553 13.783 1.00 18.86 206 ILE B CA 1
ATOM 3376 C C . ILE B 1 206 ? 131.917 34.210 13.132 1.00 18.80 206 ILE B C 1
ATOM 3377 O O . ILE B 1 206 ? 131.897 33.191 13.801 1.00 20.16 206 ILE B O 1
ATOM 3382 N N . VAL B 1 207 ? 131.670 34.201 11.823 1.00 18.60 207 VAL B N 1
ATOM 3383 C CA . VAL B 1 207 ? 131.413 32.922 11.150 1.00 18.77 207 VAL B CA 1
ATOM 3384 C C . VAL B 1 207 ? 132.643 31.969 11.189 1.00 20.94 207 VAL B C 1
ATOM 3385 O O . VAL B 1 207 ? 132.500 30.765 11.474 1.00 21.90 207 VAL B O 1
ATOM 3389 N N . GLU B 1 208 ? 133.819 32.505 10.878 1.00 20.52 208 GLU B N 1
ATOM 3390 C CA . GLU B 1 208 ? 135.028 31.664 10.824 1.00 22.33 208 GLU B CA 1
ATOM 3391 C C . GLU B 1 208 ? 135.353 31.121 12.205 1.00 22.84 208 GLU B C 1
ATOM 3392 O O . GLU B 1 208 ? 135.754 29.931 12.332 1.00 23.38 208 GLU B O 1
ATOM 3398 N N . PHE B 1 209 ? 135.193 31.957 13.244 1.00 21.99 209 PHE B N 1
ATOM 3399 C CA . PHE B 1 209 ? 135.392 31.537 14.610 1.00 23.84 209 PHE B CA 1
ATOM 3400 C C . PHE B 1 209 ? 134.464 30.360 14.910 1.00 24.46 209 PHE B C 1
ATOM 3401 O O . PHE B 1 209 ? 134.896 29.325 15.474 1.00 25.08 209 PHE B O 1
ATOM 3409 N N . SER B 1 210 ? 133.197 30.516 14.532 1.00 24.05 210 SER B N 1
ATOM 3410 C CA . SER B 1 210 ? 132.202 29.482 14.827 1.00 24.70 210 SER B CA 1
ATOM 3411 C C . SER B 1 210 ? 132.478 28.158 14.099 1.00 24.92 210 SER B C 1
ATOM 3412 O O . SER B 1 210 ? 132.306 27.081 14.689 1.00 26.76 210 SER B O 1
ATOM 3415 N N . LYS B 1 211 ? 132.886 28.230 12.838 1.00 24.89 211 LYS B N 1
ATOM 3416 C CA . LYS B 1 211 ? 133.175 27.008 12.062 1.00 26.18 211 LYS B CA 1
ATOM 3417 C C . LYS B 1 211 ? 134.358 26.268 12.641 1.00 27.73 211 LYS B C 1
ATOM 3418 O O . LYS B 1 211 ? 134.356 25.053 12.684 1.00 28.38 211 LYS B O 1
ATOM 3424 N N . GLN B 1 212 ? 135.371 27.011 13.077 1.00 28.50 212 GLN B N 1
ATOM 3425 C CA . GLN B 1 212 ? 136.567 26.392 13.639 1.00 31.08 212 GLN B CA 1
ATOM 3426 C C . GLN B 1 212 ? 136.196 25.728 14.959 1.00 30.21 212 GLN B C 1
ATOM 3427 O O . GLN B 1 212 ? 136.666 24.598 15.260 1.00 30.24 212 GLN B O 1
ATOM 3433 N N . LYS B 1 213 ? 135.302 26.375 15.709 1.00 30.66 213 LYS B N 1
ATOM 3434 C CA . LYS B 1 213 ? 134.838 25.827 16.993 1.00 32.12 213 LYS B CA 1
ATOM 3435 C C . LYS B 1 213 ? 134.161 24.466 16.809 1.00 31.89 213 LYS B C 1
ATOM 3436 O O . LYS B 1 213 ? 134.368 23.551 17.614 1.00 32.43 213 LYS B O 1
ATOM 3442 N N . LEU B 1 214 ? 133.420 24.302 15.721 1.00 32.50 214 LEU B N 1
ATOM 3443 C CA . LEU B 1 214 ? 132.787 23.018 15.424 1.00 33.49 214 LEU B CA 1
ATOM 3444 C C . LEU B 1 214 ? 133.795 21.950 14.934 1.00 34.59 214 LEU B C 1
ATOM 3445 O O . LEU B 1 214 ? 133.703 20.779 15.324 1.00 35.58 214 LEU B O 1
ATOM 3447 N N . GLU B 1 215 ? 134.750 22.346 14.085 1.00 34.51 215 GLU B N 1
ATOM 3448 C CA . GLU B 1 215 ? 135.765 21.421 13.511 1.00 34.91 215 GLU B CA 1
ATOM 3449 C C . GLU B 1 215 ? 136.602 20.807 14.643 1.00 34.62 215 GLU B C 1
ATOM 3450 O O . GLU B 1 215 ? 136.994 19.606 14.632 1.00 35.40 215 GLU B O 1
ATOM 3453 N N . LEU B 1 216 ? 136.886 21.646 15.633 1.00 34.59 216 LEU B N 1
ATOM 3454 C CA . LEU B 1 216 ? 137.815 21.299 16.719 1.00 35.47 216 LEU B CA 1
ATOM 3455 C C . LEU B 1 216 ? 137.079 20.576 17.850 1.00 36.07 216 LEU B C 1
ATOM 3456 O O . LEU B 1 216 ? 137.716 20.077 18.830 1.00 34.33 216 LEU B O 1
ATOM 3461 N N . LYS B 1 217 ? 135.752 20.497 17.685 1.00 36.48 217 LYS B N 1
ATOM 3462 C CA . LYS B 1 217 ? 134.836 19.943 18.682 1.00 38.25 217 LYS B CA 1
ATOM 3463 C C . LYS B 1 217 ? 135.084 20.584 20.067 1.00 39.10 217 LYS B C 1
ATOM 3464 O O . LYS B 1 217 ? 135.264 19.876 21.068 1.00 39.98 217 LYS B O 1
ATOM 3467 N N . LEU B 1 218 ? 135.126 21.920 20.125 1.00 40.23 218 LEU B N 1
ATOM 3468 C CA . LEU B 1 218 ? 135.393 22.616 21.400 1.00 41.61 218 LEU B CA 1
ATOM 3469 C C . LEU B 1 218 ? 134.135 22.676 22.278 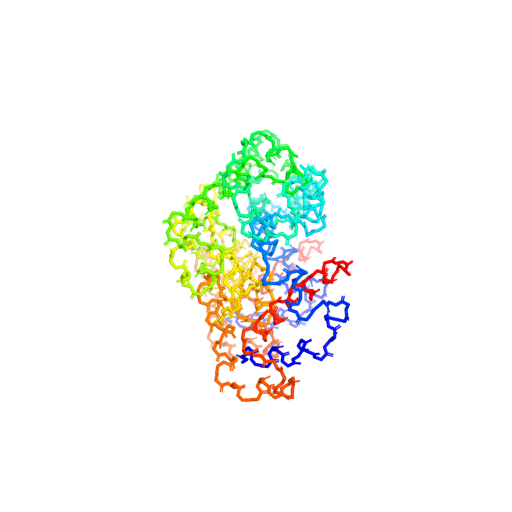0.50 41.96 218 LEU B C 1
ATOM 3470 O O . LEU B 1 218 ? 133.191 23.417 21.983 0.50 42.46 218 LEU B O 1
#

InterPro domains:
  IPR003265 HhH-GPD domain [PF00730] (36-178)
  IPR003265 HhH-GPD domain [SM00478] (39-198)
  IPR003265 HhH-GPD domain [cd00056] (31-176)
  IPR011257 DNA glycosylase [SSF48150] (6-211)
  IPR023170 Helix-hairpin-helix, base-excision DNA repair, C-terminal [G3DSA:1.10.1670.10] (4-213)

B-factor: mean 23.4, std 8.87, range [5.66, 68.37]

Foldseek 3Di:
DFLLVVLVVVLVVCLCVPADLLRPPPFQAVLQLLLLLLPPPFHSVLVVQLVVLCVVVPCDDDDRQSNLVSLLDDDLVSSLVSSPSSDPSSVSSVLSNQVSVVCCVPQVGLVSCLVDPDLVVQVVRPPQDNQSSQSCNQRRNVDLFAHDDPLLQVVVVVVPDHDPDRVVSRCRNNVVCVVVVVVLCVSVPVPDDNSSSSSVSNSNVSVRVVDDVVDD/DALLVVLVVVVVVCLCVPADLLRQPPFQAVLLLLQLLLQPPFDVVLVVQLVVLCVVVVLDDDDRQSNLVSLLDPDLVSSLVSSPSSPVSSVSSVLSNQVSVVCCVPQVGLVSCLVDPDLVVQCPRPPRDNQSSQSCNQRRNVDLFAHDDPLLQVVVVVVPDHDPDRVVSRCRNSVRCVVVVVVLCCVVPVPDDSSSSSSVSNSNVSVSVVCVVVVD

Organism: Helicobacter pylori (strain ATCC 700392 / 26695) (NCBI:txid85962)

Radius of gyration: 29.94 Å; Cα contacts (8 Å, |Δi|>4): 532; chains: 2; bounding box: 47×59×89 Å

Secondary structure (P-SEA, 3-state):
ccaaaaaaaaaaaccccccccccccccccaaaaaaaaaaccccaaaaaaaaaaaaaaccccccaaaaaaaaacccaaaaaaaaccccaaaaaaaaaaaaaaaaaaccccaaaaaacccaaaaaacccccaaaaaaaacccccccbbbbcaaaaaaaaaaccccccaaaaaaaaaaaaaaaaaaaaaaacccccaaaaaaaaaccaaaaaaaaaacc/ccaaaaaaaaaaaccccccccccccccccaaaaaaaaaaccccaaaaaaaaaaaaaaccccccaaaaaaaaacccaaaaaaaaccccaaaaaaaaaaaaaaaaaaccccaaaaaacccaaaaaacccccaaaaaaaacccccccbbbbcaaaaaaaaaaccccccaaaaaaaaaaaaaaaaaaaaaaacccccaaaaaaaaaccaaaaaaaaaacc

Sequence (432 aa):
LDSFEILKALKSLDLLKNAPAWWWPNALKFEALLGAVLTQNTKFEAVLKSLENLKNAFILENDDEINLKKIAYIEFSKLAECVRPSGFYNQKAKRLIDLSGNILKDFQSFENFKQEVTREWLLDQKGIGKESADAILCYACAKEVMVVDKYSYLFLKKLGIEIEDYDELQHFFEKGVQENLNSALALYENTISLAQLYARFHGIVEFSKQKLELKLLDSFEILKALKSLDLLKNAPAWWWPNALKFEALLGAVLTQNTKFEAVLKSLENLKNAFILENDDEINLKKIAYIEFSKLAECVRPSGFYNQKAKRLIDLSGNILKDFQSFENFKQEVTREWLLDQKGIGKESADAILCYACAKEVMVVDKYSYLFLKKLGIEIEDYDELQHFFEKGVQENLNSALALYENTISLAQLYARFHGIVEFSKQKLELKL

Solvent-accessible surface area: 21506 Å² total

CATH classification: 1.10.1670.10 (+1 more: 1.10.340.30)